Protein AF-A0A0G4IJC4-F1 (afdb_monomer)

Foldseek 3Di:
DVLLVVLVVVLVVLVVVVVVVVVDVVPDDDDDPPPPDPVPDPPPDDPDDLVVSLVSSVVVVCVVPPPDDPDLVSVLVSCVSNVVVVVNLVSLLCQCVCVVVDPNDDPVSLVVSLVVCVVPDPQLQVDQPSCSSLLSSLVVQLVPVVNVVCNLVSLVSHHLVVSLQSLLVSLQSDPDPVSNVVSLVSCVVRDDPVSSVSSLVNNLPVLDDPPDRDDLVSLLSNCVRPVLSSLQVLLVVLVVCVVVVVLVRLVVSLVSRDDDVPDCNDVSVLSNVLSNLLSQLVVLLVVLVVLLVVVVVPPPVVCCVPPPPCVVVSVVVNVVSLVSNLVSLLCNLPVQQARQDDPPPVSSVVCLLVLLPRNLVSLVSLLVSLVSVLALVSLVSLVVSVVSCPDPRHVSVSSYDPVSVVVSVVSNVVSVVSNVVNVVD

Solvent-accessible surface area (backbone atoms only — not comparable to full-atom values): 23691 Å² total; per-residue (Å²): 110,68,50,53,52,52,48,50,50,54,50,52,53,50,53,52,51,48,52,48,49,56,52,46,68,74,72,53,89,89,71,76,79,74,76,66,48,96,89,59,76,72,73,68,83,63,91,85,46,64,60,59,52,51,52,53,24,49,52,54,44,44,70,78,37,76,88,63,76,82,54,69,69,58,53,46,51,50,26,62,69,62,68,37,63,67,63,34,54,49,52,44,42,37,51,66,70,32,74,74,79,52,75,78,66,58,74,68,53,45,55,49,46,38,52,50,47,66,70,72,41,92,54,43,42,75,36,71,78,64,33,53,41,52,51,52,40,45,56,52,31,71,74,35,74,94,44,46,85,51,45,69,67,58,43,64,50,31,26,68,76,56,28,30,52,52,52,16,51,52,52,67,69,42,90,47,71,67,61,32,49,50,53,53,53,48,41,68,72,77,42,58,72,66,54,44,52,48,20,50,51,45,29,47,57,71,56,56,45,80,100,65,66,88,56,68,65,49,44,52,56,36,37,80,75,37,55,65,61,23,44,52,50,48,46,54,50,48,54,53,31,59,73,70,66,40,60,69,61,45,48,51,47,60,69,62,57,79,85,64,94,83,66,88,51,62,70,48,46,54,47,42,53,45,50,51,36,46,49,50,17,53,51,32,43,51,54,34,50,56,55,60,53,54,62,72,75,52,55,79,69,56,54,56,71,74,66,50,85,48,63,63,60,49,53,52,50,52,51,49,40,47,52,54,19,49,54,31,42,46,53,35,42,58,18,82,73,13,58,69,55,56,90,52,63,69,65,24,59,70,38,44,64,55,36,42,53,50,53,50,49,53,53,52,54,49,49,55,47,24,59,75,64,67,40,44,67,42,21,48,48,44,50,54,53,52,52,46,30,67,32,79,78,27,47,38,49,77,30,42,53,74,66,54,45,52,50,48,52,51,53,40,51,52,27,48,55,50,24,55,52,56,72,75,104

Structure (mmCIF, N/CA/C/O backbone):
data_AF-A0A0G4IJC4-F1
#
_entry.id   AF-A0A0G4IJC4-F1
#
loop_
_atom_site.group_PDB
_atom_site.id
_atom_site.type_symbol
_atom_site.label_atom_id
_atom_site.label_alt_id
_atom_site.label_comp_id
_atom_site.label_asym_id
_atom_site.label_entity_id
_atom_site.label_seq_id
_atom_site.pdbx_PDB_ins_code
_atom_site.Cartn_x
_atom_site.Cartn_y
_atom_site.Cartn_z
_atom_site.occupancy
_atom_site.B_iso_or_equiv
_atom_site.auth_seq_id
_atom_site.auth_comp_id
_atom_site.auth_asym_id
_atom_site.auth_atom_id
_atom_site.pdbx_PDB_model_num
ATOM 1 N N . MET A 1 1 ? 41.105 3.825 -35.796 1.00 57.66 1 MET A N 1
ATOM 2 C CA . MET A 1 1 ? 40.685 4.600 -36.987 1.00 57.66 1 MET A CA 1
ATOM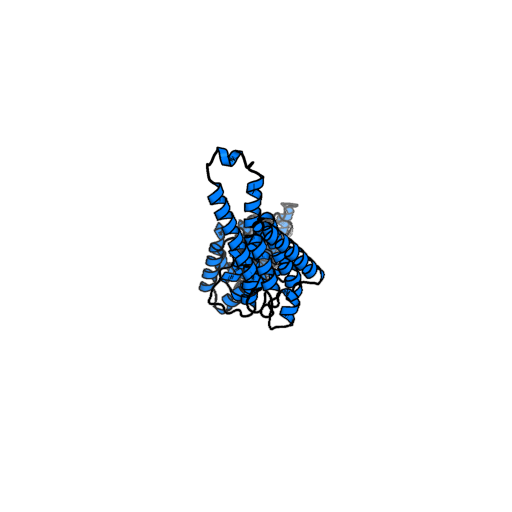 3 C C . MET A 1 1 ? 41.744 4.601 -38.083 1.00 57.66 1 MET A C 1
ATOM 5 O O . MET A 1 1 ? 41.378 4.425 -39.234 1.00 57.66 1 MET A O 1
ATOM 9 N N . GLU A 1 2 ? 43.035 4.713 -37.755 1.00 69.38 2 GLU A N 1
ATOM 10 C CA . GLU A 1 2 ? 44.129 4.740 -38.747 1.00 69.38 2 GLU A CA 1
ATOM 11 C C . GLU A 1 2 ? 44.176 3.502 -39.661 1.00 69.38 2 GLU A C 1
ATOM 13 O O . GLU A 1 2 ? 44.282 3.652 -40.874 1.00 69.38 2 GLU A O 1
ATOM 18 N N . CYS A 1 3 ? 43.975 2.289 -39.125 1.00 65.88 3 CYS A N 1
ATOM 19 C CA . CYS A 1 3 ? 43.897 1.073 -39.947 1.00 65.88 3 CYS A CA 1
ATOM 20 C C . CYS A 1 3 ? 42.708 1.095 -40.920 1.00 65.88 3 CYS A C 1
ATOM 22 O O . CYS A 1 3 ? 42.840 0.648 -42.049 1.00 65.88 3 CYS A O 1
ATOM 24 N N . LEU A 1 4 ? 41.548 1.625 -40.512 1.00 65.69 4 LEU A N 1
ATOM 25 C CA . LEU A 1 4 ? 40.369 1.722 -41.384 1.00 65.69 4 LEU A CA 1
ATOM 26 C C . LEU A 1 4 ? 40.631 2.698 -42.533 1.00 65.69 4 LEU A C 1
ATOM 28 O O . LEU A 1 4 ? 40.310 2.403 -43.679 1.00 65.69 4 LEU A O 1
ATOM 32 N N . TRP A 1 5 ? 41.273 3.829 -42.238 1.00 72.56 5 TRP A N 1
ATOM 33 C CA . TRP A 1 5 ? 41.657 4.819 -43.239 1.00 72.56 5 TRP A CA 1
ATOM 34 C C . TRP A 1 5 ? 42.697 4.273 -44.228 1.00 72.56 5 TRP A C 1
ATOM 36 O O . TRP A 1 5 ? 42.522 4.420 -45.438 1.00 72.56 5 TRP A O 1
ATOM 46 N N . ALA A 1 6 ? 43.729 3.579 -43.736 1.00 68.56 6 ALA A N 1
ATOM 47 C CA . ALA A 1 6 ? 44.757 2.966 -44.576 1.00 68.56 6 ALA A CA 1
ATOM 48 C C . ALA A 1 6 ? 44.171 1.887 -45.501 1.00 68.56 6 ALA A C 1
ATOM 50 O O . ALA A 1 6 ? 44.381 1.942 -46.712 1.00 68.56 6 ALA A O 1
ATOM 51 N N . THR A 1 7 ? 43.365 0.960 -44.966 1.00 67.81 7 THR A N 1
ATOM 52 C CA . THR A 1 7 ? 42.722 -0.086 -45.776 1.00 67.81 7 THR A CA 1
ATOM 53 C C . THR A 1 7 ? 41.740 0.521 -46.787 1.00 67.81 7 THR A C 1
ATOM 55 O O . THR A 1 7 ? 41.722 0.097 -47.941 1.00 67.81 7 THR A O 1
ATOM 58 N N . SER A 1 8 ? 40.979 1.559 -46.407 1.00 69.62 8 SER A N 1
ATOM 59 C CA . SER A 1 8 ? 40.046 2.253 -47.319 1.00 69.62 8 SER A CA 1
ATOM 60 C C . SER A 1 8 ? 40.776 2.967 -48.454 1.00 69.62 8 SER A C 1
ATOM 62 O O . SER A 1 8 ? 40.333 2.930 -49.598 1.00 69.62 8 SER A O 1
ATOM 64 N N . THR A 1 9 ? 41.915 3.593 -48.156 1.00 71.75 9 THR A N 1
ATOM 65 C CA . THR A 1 9 ? 42.736 4.291 -49.153 1.00 71.75 9 THR A CA 1
ATOM 66 C C . THR A 1 9 ? 43.326 3.302 -50.153 1.00 71.75 9 THR A C 1
ATOM 68 O O . THR A 1 9 ? 43.203 3.510 -51.358 1.00 71.75 9 THR A O 1
ATOM 71 N N . CYS A 1 10 ? 43.885 2.184 -49.674 1.00 66.44 10 CYS A N 1
ATOM 72 C CA . CYS A 1 10 ? 44.366 1.112 -50.546 1.00 66.44 10 CYS A CA 1
ATOM 73 C C . CYS A 1 10 ? 43.240 0.570 -51.436 1.00 66.44 10 CYS A C 1
ATOM 75 O O . CYS A 1 10 ? 43.423 0.428 -52.641 1.00 66.44 10 CYS A O 1
ATOM 77 N N . ALA A 1 11 ? 42.058 0.333 -50.868 1.00 67.56 11 ALA A N 1
ATOM 78 C CA . ALA A 1 11 ? 40.902 -0.131 -51.623 1.00 67.56 11 ALA A CA 1
ATOM 79 C C . ALA A 1 11 ? 40.441 0.851 -52.712 1.00 67.56 11 ALA A C 1
ATOM 81 O O . ALA A 1 11 ? 40.170 0.430 -53.835 1.00 67.56 11 ALA A O 1
ATOM 82 N N . LEU A 1 12 ? 40.376 2.152 -52.407 1.00 71.06 12 LEU A N 1
ATOM 83 C CA . LEU A 1 12 ? 39.985 3.188 -53.370 1.00 71.06 12 LEU A CA 1
ATOM 84 C C . LEU A 1 12 ? 40.980 3.311 -54.526 1.00 71.06 12 LEU A C 1
ATOM 86 O O . LEU A 1 12 ? 40.557 3.465 -55.673 1.00 71.06 12 LEU A O 1
ATOM 90 N N . ILE A 1 13 ? 42.283 3.223 -54.236 1.00 70.06 13 ILE A N 1
ATOM 91 C CA . ILE A 1 13 ? 43.337 3.246 -55.259 1.00 70.06 13 ILE A CA 1
ATOM 92 C C . ILE A 1 13 ? 43.158 2.059 -56.210 1.00 70.06 13 ILE A C 1
ATOM 94 O O . ILE A 1 13 ? 43.090 2.259 -57.419 1.00 70.06 13 ILE A O 1
ATOM 98 N N . LEU A 1 14 ? 42.988 0.848 -55.673 1.00 67.50 14 LEU A N 1
ATOM 99 C CA . LEU A 1 14 ? 42.809 -0.367 -56.477 1.00 67.50 14 LEU A CA 1
ATOM 100 C C . LEU A 1 14 ? 41.511 -0.356 -57.291 1.00 67.50 14 LEU A C 1
ATOM 102 O O . LEU A 1 14 ? 41.507 -0.778 -58.442 1.00 67.50 14 LEU A O 1
ATOM 106 N N . ALA A 1 15 ? 40.408 0.126 -56.713 1.00 68.19 15 ALA A N 1
ATOM 107 C CA . ALA A 1 15 ? 39.130 0.217 -57.414 1.00 68.19 15 ALA A CA 1
ATOM 108 C C . ALA A 1 15 ? 39.177 1.246 -58.557 1.00 68.19 15 ALA A C 1
ATOM 110 O O . ALA A 1 15 ? 38.636 0.995 -59.634 1.00 68.19 15 ALA A O 1
ATOM 111 N N . SER A 1 16 ? 39.847 2.382 -58.336 1.00 69.88 16 SER A N 1
ATOM 112 C CA . SER A 1 16 ? 40.032 3.419 -59.359 1.00 69.88 16 SER A CA 1
ATOM 113 C C . SER A 1 16 ? 40.932 2.933 -60.493 1.00 69.88 16 SER A C 1
ATOM 115 O O . SER A 1 16 ? 40.617 3.165 -61.657 1.00 69.88 16 SER A O 1
ATOM 117 N N . ASP A 1 17 ? 42.011 2.222 -60.159 1.00 67.56 17 ASP A N 1
ATOM 118 C CA . ASP A 1 17 ? 42.940 1.652 -61.136 1.00 67.56 17 ASP A CA 1
ATOM 119 C C . ASP A 1 17 ? 42.270 0.555 -61.979 1.00 67.56 17 ASP A C 1
ATOM 121 O O . ASP A 1 17 ? 42.359 0.565 -63.204 1.00 67.56 17 ASP A O 1
ATOM 125 N N . ALA A 1 18 ? 41.473 -0.318 -61.351 1.00 67.94 18 ALA A N 1
ATOM 126 C CA . ALA A 1 18 ? 40.681 -1.328 -62.051 1.00 67.94 18 ALA A CA 1
ATOM 127 C C . ALA A 1 18 ? 39.638 -0.708 -62.999 1.00 67.94 18 ALA A C 1
ATOM 129 O O . ALA A 1 18 ? 39.510 -1.138 -64.144 1.00 67.94 18 ALA A O 1
ATOM 130 N N . ALA A 1 19 ? 38.913 0.326 -62.555 1.00 70.88 19 ALA A N 1
ATOM 131 C CA . ALA A 1 19 ? 37.931 1.022 -63.387 1.00 70.88 19 ALA A CA 1
ATOM 132 C C . ALA A 1 19 ? 38.586 1.771 -64.560 1.00 70.88 19 ALA A C 1
ATOM 134 O O . ALA A 1 19 ? 38.043 1.783 -65.667 1.00 70.88 19 ALA A O 1
ATOM 135 N N . LEU A 1 20 ? 39.759 2.373 -64.332 1.00 67.69 20 LEU A N 1
ATOM 136 C CA . LEU A 1 20 ? 40.555 3.024 -65.368 1.00 67.69 20 LEU A CA 1
ATOM 137 C C . LEU A 1 20 ? 41.068 2.002 -66.387 1.00 67.69 20 LEU A C 1
ATOM 139 O O . LEU A 1 20 ? 40.926 2.223 -67.589 1.00 67.69 20 LEU A O 1
ATOM 143 N N . HIS A 1 21 ? 41.599 0.870 -65.923 1.00 66.44 21 HIS A N 1
ATOM 144 C CA . HIS A 1 21 ? 42.047 -0.225 -66.776 1.00 66.44 21 HIS A CA 1
ATOM 145 C C . HIS A 1 21 ? 40.894 -0.775 -67.630 1.00 66.44 21 HIS A C 1
ATOM 147 O O . HIS A 1 21 ? 41.039 -0.906 -68.844 1.00 66.44 21 HIS A O 1
ATOM 153 N N . ASP A 1 22 ? 39.721 -1.019 -67.038 1.00 68.12 22 ASP A N 1
ATOM 154 C CA . ASP A 1 22 ? 38.522 -1.465 -67.758 1.00 68.12 22 ASP A CA 1
ATOM 155 C C . ASP A 1 22 ? 38.030 -0.435 -68.786 1.00 68.12 22 ASP A C 1
ATOM 157 O O . ASP A 1 22 ? 37.584 -0.809 -69.873 1.00 68.12 22 ASP A O 1
ATOM 161 N N . ALA A 1 23 ? 38.094 0.861 -68.470 1.00 66.88 23 ALA A N 1
ATOM 162 C CA . ALA A 1 23 ? 37.716 1.930 -69.392 1.00 66.88 23 ALA A CA 1
ATOM 163 C C . ALA A 1 23 ? 38.708 2.061 -70.562 1.00 66.88 23 ALA A C 1
ATOM 165 O O . ALA A 1 23 ? 38.289 2.228 -71.711 1.00 66.88 23 ALA A O 1
ATOM 166 N N . LEU A 1 24 ? 40.011 1.939 -70.292 1.00 64.56 24 LEU A N 1
ATOM 167 C CA . LEU A 1 24 ? 41.072 1.975 -71.302 1.00 64.56 24 LEU A CA 1
ATOM 168 C C . LEU A 1 24 ? 41.044 0.733 -72.204 1.00 64.56 24 LEU A C 1
ATOM 170 O O . LEU A 1 24 ? 41.122 0.870 -73.425 1.00 64.56 24 LEU A O 1
ATOM 174 N N . ALA A 1 25 ? 40.823 -0.456 -71.635 1.00 64.88 25 ALA A N 1
ATOM 175 C CA . ALA A 1 25 ? 40.662 -1.707 -72.378 1.00 64.88 25 ALA A CA 1
ATOM 176 C C . ALA A 1 25 ? 39.464 -1.680 -73.348 1.00 64.88 25 ALA A C 1
ATOM 178 O O . ALA A 1 25 ? 39.459 -2.394 -74.348 1.00 64.88 25 ALA A O 1
ATOM 179 N N . ARG A 1 26 ? 38.449 -0.846 -73.077 1.00 66.62 26 ARG A N 1
ATOM 180 C CA . ARG A 1 26 ? 37.282 -0.653 -73.956 1.00 66.62 26 ARG A CA 1
ATOM 181 C C . ARG A 1 26 ? 37.473 0.424 -75.027 1.00 66.62 26 ARG A C 1
ATOM 183 O O . ARG A 1 26 ? 36.669 0.471 -75.954 1.00 66.62 26 ARG A O 1
ATOM 190 N N . THR A 1 27 ? 38.464 1.308 -74.895 1.00 63.47 27 THR A N 1
ATOM 191 C CA . THR A 1 27 ? 38.576 2.527 -75.722 1.00 63.47 27 THR A CA 1
ATOM 192 C C . THR A 1 27 ? 39.807 2.585 -76.621 1.00 63.47 27 THR A C 1
ATOM 194 O O . THR A 1 27 ? 39.772 3.340 -77.592 1.00 63.47 27 THR A O 1
ATOM 197 N N . MET A 1 28 ? 40.865 1.803 -76.373 1.00 52.62 28 MET A N 1
ATOM 198 C CA . MET A 1 28 ? 42.080 1.854 -77.195 1.00 52.62 28 MET A CA 1
ATOM 199 C C . MET A 1 28 ? 42.681 0.491 -77.546 1.00 52.62 28 MET A C 1
ATOM 201 O O . MET A 1 28 ? 42.680 -0.459 -76.769 1.00 52.62 28 MET A O 1
ATOM 205 N N . ASP A 1 29 ? 43.246 0.465 -78.751 1.00 52.81 29 ASP A N 1
ATOM 206 C CA . ASP A 1 29 ? 44.037 -0.597 -79.359 1.00 52.81 29 ASP A CA 1
ATOM 207 C C . ASP A 1 29 ? 45.312 -0.861 -78.523 1.00 52.81 29 ASP A C 1
ATOM 209 O O . ASP A 1 29 ? 46.288 -0.111 -78.566 1.00 52.81 29 ASP A O 1
ATOM 213 N N . GLY A 1 30 ? 45.272 -1.904 -77.689 1.00 51.97 30 GLY A N 1
ATOM 214 C CA . GLY A 1 30 ? 46.419 -2.748 -77.326 1.00 51.97 30 GLY A CA 1
ATOM 215 C C . GLY A 1 30 ? 47.634 -2.147 -76.601 1.00 51.97 30 GLY A C 1
ATOM 216 O O . GLY A 1 30 ? 48.659 -2.821 -76.546 1.00 51.97 30 GLY A O 1
ATOM 217 N N . ARG A 1 31 ? 47.587 -0.926 -76.053 1.00 51.56 31 ARG A N 1
ATOM 218 C CA . ARG A 1 31 ? 48.699 -0.354 -75.258 1.00 51.56 31 ARG A CA 1
ATOM 219 C C . ARG A 1 31 ? 48.219 0.297 -73.965 1.00 51.56 31 ARG A C 1
ATOM 221 O O . ARG A 1 31 ? 48.462 1.476 -73.721 1.00 51.56 31 ARG A O 1
ATOM 228 N N . VAL A 1 32 ? 47.532 -0.477 -73.132 1.00 51.59 32 VAL A N 1
ATOM 229 C CA . VAL A 1 32 ? 47.502 -0.181 -71.696 1.00 51.59 32 VAL A CA 1
ATOM 230 C C . VAL A 1 32 ? 48.901 -0.516 -71.185 1.00 51.59 32 VAL A C 1
ATOM 232 O O . VAL A 1 32 ? 49.408 -1.595 -71.483 1.00 51.59 32 VAL A O 1
ATOM 235 N N . SER A 1 33 ? 49.568 0.434 -70.528 1.00 49.69 33 SER A N 1
ATOM 236 C CA . SER A 1 33 ? 50.846 0.183 -69.855 1.00 49.69 33 SER A CA 1
ATOM 237 C C . SER A 1 33 ? 50.725 -1.094 -69.030 1.00 49.69 33 SER A C 1
ATOM 239 O O . SER A 1 33 ? 49.765 -1.214 -68.267 1.00 49.69 33 SER A O 1
ATOM 241 N N . GLU A 1 34 ? 51.653 -2.033 -69.223 1.00 49.75 34 GLU A N 1
ATOM 242 C CA . GLU A 1 34 ? 51.690 -3.286 -68.471 1.00 49.75 34 GLU A CA 1
ATOM 243 C C . GLU A 1 34 ? 51.499 -3.005 -66.971 1.00 49.75 34 GLU A C 1
ATOM 245 O O . GLU A 1 34 ? 52.037 -2.010 -66.465 1.00 49.75 34 GLU A O 1
ATOM 250 N N . PRO A 1 35 ? 50.705 -3.832 -66.263 1.00 48.25 35 PRO A N 1
ATOM 251 C CA . PRO A 1 35 ? 50.582 -3.715 -64.819 1.00 48.25 35 PRO A CA 1
ATOM 252 C C . PRO A 1 35 ? 51.985 -3.732 -64.205 1.00 48.25 35 PRO A C 1
ATOM 254 O O . PRO A 1 35 ? 52.856 -4.469 -64.660 1.00 48.25 35 PRO A O 1
ATOM 257 N N . LEU A 1 36 ? 52.208 -2.880 -63.204 1.00 46.69 36 LEU A N 1
ATOM 258 C CA . LEU A 1 36 ? 53.468 -2.794 -62.467 1.00 46.69 36 LEU A CA 1
ATOM 259 C C . LEU A 1 36 ? 53.945 -4.205 -62.054 1.00 46.69 36 LEU A C 1
ATOM 261 O O . LEU A 1 36 ? 53.332 -4.810 -61.185 1.00 46.69 36 LEU A O 1
ATOM 265 N N . ASP A 1 37 ? 55.018 -4.682 -62.698 1.00 42.41 37 ASP A N 1
ATOM 266 C CA . ASP A 1 37 ? 55.886 -5.829 -62.364 1.00 42.41 37 ASP A CA 1
ATOM 267 C C . ASP A 1 37 ? 55.205 -7.163 -61.953 1.00 42.41 37 ASP A C 1
ATOM 269 O O . ASP A 1 37 ? 54.668 -7.317 -60.853 1.00 42.41 37 ASP A O 1
ATOM 273 N N . ASP A 1 38 ? 55.379 -8.208 -62.774 1.00 44.16 38 ASP A N 1
ATOM 274 C CA . ASP A 1 38 ? 54.839 -9.567 -62.554 1.00 44.16 38 ASP A CA 1
ATOM 275 C C . ASP A 1 38 ? 55.319 -10.252 -61.252 1.00 44.16 38 ASP A C 1
ATOM 277 O O . ASP A 1 38 ? 54.677 -11.184 -60.763 1.00 44.16 38 ASP A O 1
ATOM 281 N N . GLU A 1 39 ? 56.409 -9.780 -60.637 1.00 43.78 39 GLU A N 1
ATOM 282 C CA . GLU A 1 39 ? 56.949 -10.329 -59.381 1.00 43.78 39 GLU A CA 1
ATOM 283 C C . GLU A 1 39 ? 56.738 -9.428 -58.151 1.00 43.78 39 GLU A C 1
ATOM 285 O O . GLU A 1 39 ? 57.090 -9.811 -57.030 1.00 43.78 39 GLU A O 1
ATOM 290 N N . ARG A 1 40 ? 56.136 -8.240 -58.301 1.00 46.19 40 ARG A N 1
ATOM 291 C CA . ARG A 1 40 ? 55.910 -7.313 -57.182 1.00 46.19 40 ARG A CA 1
ATOM 292 C C . ARG A 1 40 ? 54.518 -6.694 -57.259 1.00 46.19 40 ARG A C 1
ATOM 294 O O . ARG A 1 40 ? 54.338 -5.591 -57.742 1.00 46.19 40 ARG A O 1
ATOM 301 N N . TRP A 1 41 ? 53.572 -7.371 -56.605 1.00 43.38 41 TRP A N 1
ATOM 302 C CA . TRP A 1 41 ? 52.241 -6.850 -56.269 1.00 43.38 41 TRP A CA 1
ATOM 303 C C . TRP A 1 41 ? 51.308 -6.647 -57.469 1.00 43.38 41 TRP A C 1
ATOM 305 O O . TRP A 1 41 ? 50.651 -5.615 -57.582 1.00 43.38 41 TRP A O 1
ATOM 315 N N . VAL A 1 42 ? 51.117 -7.691 -58.283 1.00 43.00 42 VAL A N 1
ATOM 316 C CA . VAL A 1 42 ? 49.898 -7.816 -59.097 1.00 43.00 42 VAL A CA 1
ATOM 317 C C . VAL A 1 42 ? 48.712 -8.012 -58.146 1.00 43.00 42 VAL A C 1
ATOM 319 O O . VAL A 1 42 ? 48.272 -9.128 -57.853 1.00 43.00 42 VAL A O 1
ATOM 322 N N . MET A 1 43 ? 48.204 -6.905 -57.610 1.00 46.72 43 MET A N 1
ATOM 323 C CA . MET A 1 43 ? 46.911 -6.847 -56.945 1.00 46.72 43 MET A CA 1
ATOM 324 C C . MET A 1 43 ? 45.858 -7.096 -58.015 1.00 46.72 43 MET A C 1
ATOM 326 O O . MET A 1 43 ? 45.339 -6.172 -58.633 1.00 46.72 43 MET A O 1
ATOM 330 N N . ARG A 1 44 ? 45.564 -8.376 -58.274 1.00 49.12 44 ARG A N 1
ATOM 331 C CA . ARG A 1 44 ? 44.417 -8.740 -59.106 1.00 49.12 44 ARG A CA 1
ATOM 332 C C . ARG A 1 44 ? 43.198 -8.036 -58.511 1.00 49.12 44 ARG A C 1
ATOM 334 O O . ARG A 1 44 ? 42.979 -8.218 -57.309 1.00 49.12 44 ARG A O 1
ATOM 341 N N . PRO A 1 45 ? 42.423 -7.269 -59.297 1.00 52.28 45 PRO A N 1
ATOM 342 C CA . PRO A 1 45 ? 41.226 -6.620 -58.794 1.00 52.28 45 PRO A CA 1
ATOM 343 C C . PRO A 1 45 ? 40.294 -7.700 -58.251 1.00 52.28 45 PRO A C 1
ATOM 345 O O . PRO A 1 45 ? 39.676 -8.465 -58.992 1.00 52.28 45 PRO A O 1
ATOM 348 N N . ARG A 1 46 ? 40.266 -7.834 -56.925 1.00 56.12 46 ARG A N 1
ATOM 349 C CA . ARG A 1 46 ? 39.279 -8.656 -56.238 1.00 56.12 46 ARG A CA 1
ATOM 350 C C . ARG A 1 46 ? 37.999 -7.831 -56.154 1.00 56.12 46 ARG A C 1
ATOM 352 O O . ARG A 1 46 ? 38.094 -6.615 -55.977 1.00 56.12 46 ARG A O 1
ATOM 359 N N . PRO A 1 47 ? 36.816 -8.458 -56.257 1.00 57.25 47 PRO A N 1
ATOM 360 C CA . PRO A 1 47 ? 35.566 -7.758 -56.017 1.00 57.25 47 PRO A CA 1
ATOM 361 C C . PRO A 1 47 ? 35.633 -7.080 -54.646 1.00 57.25 47 PRO A C 1
ATOM 363 O O . PRO A 1 47 ? 35.773 -7.744 -53.617 1.00 57.25 47 PRO A O 1
ATOM 366 N N . PHE A 1 48 ? 35.599 -5.752 -54.648 1.00 68.75 48 PHE A N 1
ATOM 367 C CA . PHE A 1 48 ? 35.669 -4.957 -53.435 1.00 68.75 48 PHE A CA 1
ATOM 368 C C . PHE A 1 48 ? 34.293 -4.941 -52.765 1.00 68.75 48 PHE A C 1
ATOM 370 O O . PHE A 1 48 ? 33.298 -4.576 -53.390 1.00 68.75 48 PHE A O 1
ATOM 377 N N . THR A 1 49 ? 34.227 -5.341 -51.494 1.00 80.94 49 THR A N 1
ATOM 378 C CA . THR A 1 49 ? 33.012 -5.227 -50.676 1.00 80.94 49 THR A CA 1
ATOM 379 C C . THR A 1 49 ? 33.340 -4.527 -49.365 1.00 80.94 49 THR A C 1
ATOM 381 O O . THR A 1 49 ? 34.431 -4.703 -48.820 1.00 80.94 49 THR A O 1
ATOM 384 N N . MET A 1 50 ? 32.380 -3.771 -48.824 1.00 79.00 50 MET A N 1
ATOM 385 C CA . MET A 1 50 ? 32.541 -3.116 -47.518 1.00 79.00 50 MET A CA 1
ATOM 386 C C . MET A 1 50 ? 32.821 -4.131 -46.400 1.00 79.00 50 MET A C 1
ATOM 388 O O . MET A 1 50 ? 33.557 -3.826 -45.468 1.00 79.00 50 MET A O 1
ATOM 392 N N . ARG A 1 51 ? 32.309 -5.364 -46.529 1.00 84.38 51 ARG A N 1
ATOM 393 C CA . ARG A 1 51 ? 32.587 -6.472 -45.604 1.00 84.38 51 ARG A CA 1
ATOM 394 C C . ARG A 1 51 ? 34.056 -6.879 -45.609 1.00 84.38 51 ARG A C 1
ATOM 396 O O . ARG A 1 51 ? 34.677 -6.853 -44.555 1.00 84.38 51 ARG A O 1
ATOM 403 N N . ALA A 1 52 ? 34.628 -7.134 -46.786 1.00 82.19 52 ALA A N 1
ATOM 404 C CA . ALA A 1 52 ? 36.051 -7.456 -46.906 1.00 82.19 52 ALA A CA 1
ATOM 405 C C . ALA A 1 52 ? 36.945 -6.331 -46.353 1.00 82.19 52 ALA A C 1
ATOM 407 O O . ALA A 1 52 ? 37.906 -6.601 -45.643 1.00 82.19 52 ALA A O 1
ATOM 408 N N . LEU A 1 53 ? 36.582 -5.065 -46.599 1.00 81.19 53 LEU A N 1
ATOM 409 C CA . LEU A 1 53 ? 37.302 -3.909 -46.058 1.00 81.19 53 LEU A CA 1
ATOM 410 C C . LEU A 1 53 ? 37.319 -3.891 -44.520 1.00 81.19 53 LEU A C 1
ATOM 412 O O . LEU A 1 53 ? 38.360 -3.642 -43.907 1.00 81.19 53 LEU A O 1
ATOM 416 N N . VAL A 1 54 ? 36.158 -4.111 -43.901 1.00 83.69 54 VAL A N 1
ATOM 417 C CA . VAL A 1 54 ? 36.008 -4.132 -42.441 1.00 83.69 54 VAL A CA 1
ATOM 418 C C . VAL A 1 54 ? 36.768 -5.315 -41.838 1.00 83.69 54 VAL A C 1
ATOM 420 O O . VAL A 1 54 ? 37.501 -5.121 -40.865 1.00 83.69 54 VAL A O 1
ATOM 423 N N . ASP A 1 55 ? 36.653 -6.502 -42.434 1.00 85.19 55 ASP A N 1
ATOM 424 C CA . ASP A 1 55 ? 37.344 -7.716 -41.988 1.00 85.19 55 ASP A CA 1
ATOM 425 C C . ASP A 1 55 ? 38.870 -7.541 -42.052 1.00 85.19 55 ASP A C 1
ATOM 427 O O . ASP A 1 55 ? 39.561 -7.766 -41.054 1.00 85.19 55 ASP A O 1
ATOM 431 N N . ASP A 1 56 ? 39.393 -7.029 -43.170 1.00 82.94 56 ASP A N 1
ATOM 432 C CA . ASP A 1 56 ? 40.822 -6.754 -43.352 1.00 82.94 56 ASP A CA 1
ATOM 433 C C . ASP A 1 56 ? 41.321 -5.675 -42.376 1.00 82.94 56 ASP A C 1
ATOM 435 O O . ASP A 1 56 ? 42.403 -5.794 -41.795 1.00 82.94 56 ASP A O 1
ATOM 439 N N . SER A 1 57 ? 40.524 -4.626 -42.134 1.00 82.31 57 SER A N 1
ATOM 440 C CA . SER A 1 57 ? 40.862 -3.575 -41.165 1.00 82.31 57 SER A CA 1
ATOM 441 C C . SER A 1 57 ? 40.891 -4.087 -39.721 1.00 82.31 57 SER A C 1
ATOM 443 O O . SER A 1 57 ? 41.728 -3.664 -38.911 1.00 82.31 57 SER A O 1
ATOM 445 N N . ASN A 1 58 ? 39.978 -4.996 -39.373 1.00 83.25 58 ASN A N 1
ATOM 446 C CA . ASN A 1 58 ? 39.933 -5.632 -38.061 1.00 83.25 58 ASN A CA 1
ATOM 447 C C . ASN A 1 58 ? 41.092 -6.613 -37.875 1.00 83.25 58 ASN A C 1
ATOM 449 O O . ASN A 1 58 ? 41.737 -6.576 -36.825 1.00 83.25 58 ASN A O 1
ATOM 453 N N . ALA A 1 59 ? 41.429 -7.399 -38.900 1.00 84.00 59 ALA A N 1
ATOM 454 C CA . ALA A 1 59 ? 42.599 -8.271 -38.894 1.00 84.00 59 ALA A CA 1
ATOM 455 C C . ALA A 1 59 ? 43.904 -7.474 -38.730 1.00 84.00 59 ALA A C 1
ATOM 457 O O . ALA A 1 59 ? 44.715 -7.796 -37.861 1.00 84.00 59 ALA A O 1
ATOM 458 N N . ALA A 1 60 ? 44.079 -6.389 -39.492 1.00 81.56 60 ALA A N 1
ATOM 459 C CA . ALA A 1 60 ? 45.252 -5.519 -39.394 1.00 81.56 60 ALA A CA 1
ATOM 460 C C . ALA A 1 60 ? 45.384 -4.873 -38.004 1.00 81.56 60 ALA A C 1
ATOM 462 O O . ALA A 1 60 ? 46.477 -4.797 -37.444 1.00 81.56 60 ALA A O 1
ATOM 463 N N . TYR A 1 61 ? 44.267 -4.447 -37.408 1.00 81.88 61 TYR A N 1
ATOM 464 C CA . TYR A 1 61 ? 44.282 -3.904 -36.052 1.00 81.88 61 TYR A CA 1
ATOM 465 C C . TYR A 1 61 ? 44.642 -4.953 -34.999 1.00 81.88 61 TYR A C 1
ATOM 467 O O . TYR A 1 61 ? 45.457 -4.669 -34.127 1.00 81.88 61 TYR A O 1
ATOM 475 N N . ALA A 1 62 ? 44.081 -6.162 -35.087 1.00 83.88 62 ALA A N 1
ATOM 476 C CA . ALA A 1 62 ? 44.404 -7.249 -34.165 1.00 83.88 62 ALA A CA 1
ATOM 477 C C . ALA A 1 62 ? 45.888 -7.651 -34.247 1.00 83.88 62 ALA A C 1
ATOM 479 O O . ALA A 1 62 ? 46.503 -7.948 -33.225 1.00 83.88 62 ALA A O 1
ATOM 480 N N . GLN A 1 63 ? 46.478 -7.607 -35.446 1.00 85.25 63 GLN A N 1
ATOM 481 C CA . GLN A 1 63 ? 47.912 -7.836 -35.651 1.00 85.25 63 GLN A CA 1
ATOM 482 C C . GLN A 1 63 ? 48.777 -6.725 -35.040 1.00 85.25 63 GLN A C 1
ATOM 484 O O . GLN A 1 63 ? 49.799 -7.021 -34.426 1.00 85.25 63 GLN A O 1
ATOM 489 N N . GLY A 1 64 ? 48.372 -5.457 -35.181 1.00 79.69 64 GLY A N 1
ATOM 490 C CA . GLY A 1 64 ? 49.083 -4.314 -34.596 1.00 79.69 64 GLY A CA 1
ATOM 491 C C . GLY A 1 64 ? 48.910 -4.175 -33.078 1.00 79.69 64 GLY A C 1
ATOM 492 O O . GLY A 1 64 ? 49.742 -3.555 -32.418 1.00 79.69 64 GLY A O 1
ATOM 493 N N . HIS A 1 65 ? 47.848 -4.760 -32.520 1.00 80.75 65 HIS A N 1
ATOM 494 C CA . HIS A 1 65 ? 47.477 -4.647 -31.108 1.00 80.75 65 HIS A CA 1
ATOM 495 C C . HIS A 1 65 ? 47.029 -6.004 -30.530 1.00 80.75 65 HIS A C 1
ATOM 497 O O . HIS A 1 65 ? 45.849 -6.187 -30.209 1.00 80.75 65 HIS A O 1
ATOM 503 N N . PRO A 1 66 ? 47.947 -6.976 -30.375 1.00 81.56 66 PRO A N 1
ATOM 504 C CA . PRO A 1 66 ? 47.603 -8.301 -29.869 1.00 81.56 66 PRO A CA 1
ATOM 505 C C . PRO A 1 66 ? 47.039 -8.216 -28.443 1.00 81.56 66 PRO A C 1
ATOM 507 O O . PRO A 1 66 ? 47.684 -7.699 -27.533 1.00 81.56 66 PRO A O 1
ATOM 510 N N . GLY A 1 67 ? 45.819 -8.727 -28.251 1.00 74.94 67 GLY A N 1
ATOM 511 C CA . GLY A 1 67 ? 45.117 -8.733 -26.960 1.00 74.94 67 GLY A CA 1
ATOM 512 C C . GLY A 1 67 ? 44.249 -7.500 -26.676 1.00 74.94 67 GLY A C 1
ATOM 513 O O . GLY A 1 67 ? 43.520 -7.504 -25.685 1.00 74.94 67 GLY A O 1
ATOM 514 N N . ALA A 1 68 ? 44.265 -6.472 -27.532 1.00 73.94 68 ALA A N 1
ATOM 515 C CA . ALA A 1 68 ? 43.331 -5.355 -27.413 1.00 73.94 68 ALA A CA 1
ATOM 516 C C . ALA A 1 68 ? 41.928 -5.789 -27.863 1.00 73.94 68 ALA A C 1
ATOM 518 O O . ALA A 1 68 ? 41.734 -6.209 -29.007 1.00 73.94 68 ALA A O 1
ATOM 519 N N . LYS A 1 69 ? 40.932 -5.661 -26.979 1.00 70.19 69 LYS A N 1
ATOM 520 C CA . LYS A 1 69 ? 39.531 -5.777 -27.392 1.00 70.19 69 LYS A CA 1
ATOM 521 C C . LYS A 1 69 ? 39.169 -4.576 -28.279 1.00 70.19 69 LYS A C 1
ATOM 523 O O . LYS A 1 69 ? 39.596 -3.458 -27.978 1.00 70.19 69 LYS A O 1
ATOM 528 N N . PRO A 1 70 ? 38.395 -4.764 -29.360 1.00 68.88 70 PRO A N 1
ATOM 529 C CA . PRO A 1 70 ? 37.896 -3.641 -30.140 1.00 68.88 70 PRO A CA 1
ATOM 530 C C . PRO A 1 70 ? 37.002 -2.763 -29.258 1.00 68.88 70 PRO A C 1
ATOM 532 O O . PRO A 1 70 ? 36.026 -3.268 -28.704 1.00 68.88 70 PRO A O 1
ATOM 535 N N . ASP A 1 71 ? 37.317 -1.469 -29.156 1.00 76.31 71 ASP A N 1
ATOM 536 C CA . ASP A 1 71 ? 36.456 -0.483 -28.487 1.00 76.31 71 ASP A CA 1
ATOM 537 C C . ASP A 1 71 ? 35.023 -0.536 -29.053 1.00 76.31 71 ASP A C 1
ATOM 539 O O . ASP A 1 71 ? 34.827 -0.721 -30.259 1.00 76.31 71 ASP A O 1
ATOM 543 N N . ALA A 1 72 ? 34.020 -0.366 -28.192 1.00 78.31 72 ALA A N 1
ATOM 544 C CA . ALA A 1 72 ? 32.606 -0.482 -28.537 1.00 78.31 72 ALA A CA 1
ATOM 545 C C . ALA A 1 72 ? 32.202 0.469 -29.675 1.00 78.31 72 ALA A C 1
ATOM 547 O O . ALA A 1 72 ? 31.478 0.080 -30.591 1.00 78.31 72 ALA A O 1
ATOM 548 N N . TYR A 1 73 ? 32.740 1.693 -29.697 1.00 79.94 73 TYR A N 1
ATOM 549 C CA . TYR A 1 73 ? 32.484 2.640 -30.788 1.00 79.94 73 TYR A CA 1
ATOM 550 C C . TYR A 1 73 ? 32.997 2.132 -32.139 1.00 79.94 73 TYR A C 1
ATOM 552 O O . TYR A 1 73 ? 32.369 2.364 -33.172 1.00 79.94 73 TYR A O 1
ATOM 560 N N . ARG A 1 74 ? 34.117 1.399 -32.153 1.00 80.81 74 ARG A N 1
ATOM 561 C CA . ARG A 1 74 ? 34.654 0.809 -33.383 1.00 80.81 74 ARG A CA 1
ATOM 562 C C . ARG A 1 74 ? 33.735 -0.286 -33.917 1.00 80.81 74 ARG A C 1
ATOM 564 O O . ARG A 1 74 ? 33.524 -0.331 -35.128 1.00 80.81 74 ARG A O 1
ATOM 571 N N . ARG A 1 75 ? 33.202 -1.150 -33.047 1.00 83.94 75 ARG A N 1
ATOM 572 C CA . ARG A 1 75 ? 32.269 -2.219 -33.449 1.00 83.94 75 ARG A CA 1
ATOM 573 C C . ARG A 1 75 ? 31.000 -1.638 -34.069 1.00 83.94 75 ARG A C 1
ATOM 575 O O . ARG A 1 75 ? 30.634 -2.014 -35.177 1.00 83.94 75 ARG A O 1
ATOM 582 N N . ILE A 1 76 ? 30.440 -0.605 -33.444 1.00 84.38 76 ILE A N 1
ATOM 583 C CA . ILE A 1 76 ? 29.281 0.138 -33.958 1.00 84.38 76 ILE A CA 1
ATOM 584 C C . ILE A 1 76 ? 29.529 0.718 -35.347 1.00 84.38 76 ILE A C 1
ATOM 586 O O . ILE A 1 76 ? 28.706 0.540 -36.242 1.00 84.38 76 ILE A O 1
ATOM 590 N N . VAL A 1 77 ? 30.671 1.383 -35.555 1.00 84.00 77 VAL A N 1
ATOM 591 C CA . VAL A 1 77 ? 31.024 1.926 -36.876 1.00 84.00 77 VAL A CA 1
ATOM 592 C C . VAL A 1 77 ? 31.095 0.810 -37.918 1.00 84.00 77 VAL A C 1
ATOM 594 O O . VAL A 1 77 ? 30.628 1.007 -39.036 1.00 84.00 77 VAL A O 1
ATOM 597 N N . CYS A 1 78 ? 31.616 -0.367 -37.558 1.00 85.44 78 CYS A N 1
ATOM 598 C CA . CYS A 1 78 ? 31.628 -1.518 -38.459 1.00 85.44 78 CYS A CA 1
ATOM 599 C C . CYS A 1 78 ? 30.201 -1.939 -38.839 1.00 85.44 78 CYS A C 1
ATOM 601 O O . CYS A 1 78 ? 29.925 -2.088 -40.024 1.00 85.44 78 CYS A O 1
ATOM 603 N N . HIS A 1 79 ? 29.280 -2.063 -37.879 1.00 87.44 79 HIS A N 1
ATOM 604 C CA . HIS A 1 79 ? 27.892 -2.433 -38.183 1.00 87.44 79 HIS A CA 1
ATOM 605 C C . HIS A 1 79 ? 27.175 -1.397 -39.060 1.00 87.44 79 HIS A C 1
ATOM 607 O O . HIS A 1 79 ? 26.503 -1.781 -40.014 1.00 87.44 79 HIS A O 1
ATOM 613 N N . ILE A 1 80 ? 27.376 -0.097 -38.803 1.00 85.00 80 ILE A N 1
ATOM 614 C CA . ILE A 1 80 ? 26.816 0.989 -39.629 1.00 85.00 80 ILE A CA 1
ATOM 615 C C . ILE A 1 80 ? 27.345 0.905 -41.065 1.00 85.00 80 ILE A C 1
ATOM 617 O O . ILE A 1 80 ? 26.578 1.007 -42.017 1.00 85.00 80 ILE A O 1
ATOM 621 N N . VAL A 1 81 ? 28.654 0.695 -41.233 1.00 84.31 81 VAL A N 1
ATOM 622 C CA . VAL A 1 81 ? 29.294 0.583 -42.554 1.00 84.31 81 VAL A CA 1
ATOM 623 C C . VAL A 1 81 ? 28.790 -0.633 -43.339 1.00 84.31 81 VAL A C 1
ATOM 625 O O . VAL A 1 81 ? 28.733 -0.591 -44.567 1.00 84.31 81 VAL A O 1
ATOM 628 N N . LEU A 1 82 ? 28.437 -1.712 -42.641 1.00 87.00 82 LEU A N 1
ATOM 629 C CA . LEU A 1 82 ? 27.912 -2.939 -43.241 1.00 87.00 82 LEU A CA 1
ATOM 630 C C . LEU A 1 82 ? 26.390 -2.935 -43.435 1.00 87.00 82 LEU A C 1
ATOM 632 O O . LEU A 1 82 ? 25.878 -3.908 -43.984 1.00 87.00 82 LEU A O 1
ATOM 636 N N . ASP A 1 83 ? 25.699 -1.876 -43.000 1.00 85.94 83 ASP A N 1
ATOM 637 C CA . ASP A 1 83 ? 24.232 -1.768 -42.953 1.00 85.94 83 ASP A CA 1
ATOM 638 C C . ASP A 1 83 ? 23.559 -2.954 -42.225 1.00 85.94 83 ASP A C 1
ATOM 640 O O . ASP A 1 83 ? 22.454 -3.387 -42.550 1.00 85.94 83 ASP A O 1
ATOM 644 N N . ASP A 1 84 ? 24.239 -3.507 -41.214 1.00 87.31 84 ASP A N 1
ATOM 645 C CA . ASP A 1 84 ? 23.738 -4.620 -40.402 1.00 87.31 84 ASP A CA 1
ATOM 646 C C . ASP A 1 84 ? 23.045 -4.083 -39.145 1.00 87.31 84 ASP A C 1
ATOM 648 O O . ASP A 1 84 ? 23.615 -4.026 -38.050 1.00 87.31 84 ASP A O 1
ATOM 652 N N . ARG A 1 85 ? 21.808 -3.609 -39.330 1.00 86.00 85 ARG A N 1
ATOM 653 C CA . ARG A 1 85 ? 21.043 -2.915 -38.282 1.00 86.00 85 ARG A CA 1
ATOM 654 C C . ARG A 1 85 ? 20.722 -3.799 -37.079 1.00 86.00 85 ARG A C 1
ATOM 656 O O . ARG A 1 85 ? 20.773 -3.317 -35.952 1.00 86.00 85 ARG A O 1
ATOM 663 N N . GLN A 1 86 ? 20.412 -5.078 -37.293 1.00 87.44 86 GLN A N 1
ATOM 664 C CA . GLN A 1 86 ? 20.076 -5.968 -36.180 1.00 87.44 86 GLN A CA 1
ATOM 665 C C . GLN A 1 86 ? 21.312 -6.261 -35.328 1.00 87.44 86 GLN A C 1
ATOM 667 O O . GLN A 1 86 ? 21.254 -6.094 -34.112 1.00 87.44 86 GLN A O 1
ATOM 672 N N . ALA A 1 87 ? 22.448 -6.585 -35.959 1.00 86.81 87 ALA A N 1
ATOM 673 C CA . ALA A 1 87 ? 23.697 -6.786 -35.230 1.00 86.81 87 ALA A CA 1
ATOM 674 C C . ALA A 1 87 ? 24.151 -5.508 -34.504 1.00 86.81 87 ALA A C 1
ATOM 676 O O . ALA A 1 87 ? 24.654 -5.586 -33.385 1.00 86.81 87 ALA A O 1
ATOM 677 N N . LEU A 1 88 ? 23.916 -4.329 -35.098 1.00 88.88 88 LEU A N 1
ATOM 678 C CA . LEU A 1 88 ? 24.145 -3.047 -34.431 1.00 88.88 88 LEU A CA 1
ATOM 679 C C . LEU A 1 88 ? 23.320 -2.923 -33.143 1.00 88.88 88 LEU A C 1
ATOM 681 O O . LEU A 1 88 ? 23.867 -2.580 -32.098 1.00 88.88 88 LEU A O 1
ATOM 685 N N . PHE A 1 89 ? 22.010 -3.167 -33.202 1.00 90.00 89 PHE A N 1
ATOM 686 C CA . PHE A 1 89 ? 21.133 -3.021 -32.038 1.00 90.00 89 PHE A CA 1
ATOM 687 C C . PHE A 1 89 ? 21.399 -4.077 -30.956 1.00 90.00 89 PHE A C 1
ATOM 689 O O . PHE A 1 89 ? 21.304 -3.764 -29.766 1.00 90.00 89 PHE A O 1
ATOM 696 N N . ASP A 1 90 ? 21.781 -5.293 -31.348 1.00 87.06 90 ASP A N 1
ATOM 697 C CA . ASP A 1 90 ? 22.249 -6.329 -30.426 1.00 87.06 90 ASP A CA 1
ATOM 698 C C . ASP A 1 90 ? 23.520 -5.873 -29.682 1.00 87.06 90 ASP A C 1
ATOM 700 O O . ASP A 1 90 ? 23.518 -5.844 -28.449 1.00 87.06 90 ASP A O 1
ATOM 704 N N . ASP A 1 91 ? 24.557 -5.412 -30.399 1.00 86.81 91 ASP A N 1
ATOM 705 C CA . ASP A 1 91 ? 25.824 -4.950 -29.799 1.00 86.81 91 ASP A CA 1
ATOM 706 C C . ASP A 1 91 ? 25.619 -3.705 -28.916 1.00 86.81 91 ASP A C 1
ATOM 708 O O . ASP A 1 91 ? 26.185 -3.621 -27.821 1.00 86.81 91 ASP A O 1
ATOM 712 N N . LEU A 1 92 ? 24.748 -2.766 -29.318 1.00 88.38 92 LEU A N 1
ATOM 713 C CA . LEU A 1 92 ? 24.361 -1.625 -28.478 1.00 88.38 92 LEU A CA 1
ATOM 714 C C . LEU A 1 92 ? 23.765 -2.090 -27.144 1.00 88.38 92 LEU A C 1
ATOM 716 O O . LEU A 1 92 ? 24.186 -1.624 -26.083 1.00 88.38 92 LEU A O 1
ATOM 720 N N . TYR A 1 93 ? 22.801 -3.014 -27.176 1.00 87.56 93 TYR A N 1
ATOM 721 C CA . TYR A 1 93 ? 22.132 -3.501 -25.970 1.00 87.56 93 TYR A CA 1
ATOM 722 C C . TYR A 1 93 ? 23.066 -4.313 -25.060 1.00 87.56 93 TYR A C 1
ATOM 724 O O . TYR A 1 93 ? 23.089 -4.117 -23.838 1.00 87.56 93 TYR A O 1
ATOM 732 N N . GLU A 1 94 ? 23.857 -5.219 -25.634 1.00 85.69 94 GLU A N 1
ATOM 733 C CA . GLU A 1 94 ? 24.825 -6.024 -24.883 1.00 85.69 94 GLU A CA 1
ATOM 734 C C . GLU A 1 94 ? 25.873 -5.146 -24.199 1.00 85.69 94 GLU A C 1
ATOM 736 O O . GLU A 1 94 ? 26.203 -5.364 -23.027 1.00 85.69 94 GLU A O 1
ATOM 741 N N . THR A 1 95 ? 26.326 -4.103 -24.897 1.00 83.00 95 THR A N 1
ATOM 742 C CA . THR A 1 95 ? 27.289 -3.146 -24.356 1.00 83.00 95 THR A CA 1
ATOM 743 C C . THR A 1 95 ? 26.666 -2.276 -23.259 1.00 83.00 95 THR A C 1
ATOM 745 O O . THR A 1 95 ? 27.285 -2.076 -22.215 1.00 83.00 95 THR A O 1
ATOM 748 N N . MET A 1 96 ? 25.418 -1.814 -23.420 1.00 83.88 96 MET A N 1
ATOM 749 C CA . MET A 1 96 ? 24.702 -1.056 -22.379 1.00 83.88 96 MET A CA 1
ATOM 750 C C . MET A 1 96 ? 24.504 -1.855 -21.084 1.00 83.88 96 MET A C 1
ATOM 752 O O . MET A 1 96 ? 24.540 -1.286 -19.995 1.00 83.88 96 MET A O 1
ATOM 756 N N . THR A 1 97 ? 24.273 -3.165 -21.193 1.00 79.88 97 THR A N 1
ATOM 757 C CA . THR A 1 97 ? 23.970 -4.035 -20.044 1.00 79.88 97 THR A CA 1
ATOM 758 C C . THR A 1 97 ? 25.204 -4.677 -19.406 1.00 79.88 97 THR A C 1
ATOM 760 O O . THR A 1 97 ? 25.071 -5.361 -18.390 1.00 79.88 97 THR A O 1
ATOM 763 N N . GLY A 1 98 ? 26.400 -4.474 -19.971 1.00 72.94 98 GLY A N 1
ATOM 764 C CA . GLY A 1 98 ? 27.653 -5.048 -19.467 1.00 72.94 98 GLY A CA 1
ATOM 765 C C . GLY A 1 98 ? 27.753 -6.572 -19.621 1.00 72.94 98 GLY A C 1
ATOM 766 O O . GLY A 1 98 ? 28.622 -7.202 -19.021 1.00 72.94 98 GLY A O 1
ATOM 767 N N . ARG A 1 99 ? 26.873 -7.199 -20.417 1.00 63.16 99 ARG A N 1
ATOM 768 C CA . ARG A 1 99 ? 26.873 -8.660 -20.627 1.00 63.16 99 ARG A CA 1
ATOM 769 C C . ARG A 1 99 ? 28.018 -9.145 -21.525 1.00 63.16 99 ARG A C 1
ATOM 771 O O . ARG A 1 99 ? 28.326 -10.331 -21.503 1.00 63.16 99 ARG A O 1
ATOM 778 N N . GLY A 1 100 ? 28.684 -8.234 -22.239 1.00 53.94 100 GLY A N 1
ATOM 779 C CA . GLY A 1 100 ? 29.842 -8.511 -23.102 1.00 53.94 100 GLY A CA 1
ATOM 780 C C . GLY A 1 100 ? 31.193 -8.668 -22.381 1.00 53.94 100 GLY A C 1
ATOM 781 O O . GLY A 1 100 ? 32.220 -8.835 -23.038 1.00 53.94 100 GLY A O 1
ATOM 782 N N . GLY A 1 101 ? 31.229 -8.614 -21.043 1.00 49.50 101 GLY A N 1
ATOM 783 C CA . GLY A 1 101 ? 32.469 -8.782 -20.270 1.00 49.50 101 GLY A CA 1
ATOM 784 C C . GLY A 1 101 ? 33.447 -7.604 -20.369 1.00 49.50 101 GLY A C 1
ATOM 785 O O . GLY A 1 101 ? 34.639 -7.785 -20.107 1.00 49.50 101 GLY A O 1
ATOM 786 N N . ASP A 1 102 ? 32.953 -6.433 -20.772 1.00 53.31 102 ASP A N 1
ATOM 787 C CA . ASP A 1 102 ? 33.615 -5.137 -20.620 1.00 53.31 102 ASP A CA 1
ATOM 788 C C . ASP A 1 102 ? 32.995 -4.422 -19.404 1.00 53.31 102 ASP A C 1
ATOM 790 O O . ASP A 1 102 ? 31.787 -4.527 -19.168 1.00 53.31 102 ASP A O 1
ATOM 794 N N . ASP A 1 103 ? 33.830 -3.768 -18.590 1.00 52.12 103 ASP A N 1
ATOM 795 C CA . ASP A 1 103 ? 33.415 -3.045 -17.381 1.00 52.12 103 ASP A CA 1
ATOM 796 C C . ASP A 1 103 ? 32.232 -2.106 -17.667 1.00 52.12 103 ASP A C 1
ATOM 798 O O . ASP A 1 103 ? 32.213 -1.426 -18.692 1.00 52.12 103 ASP A O 1
ATOM 802 N N . VAL A 1 104 ? 31.259 -2.055 -16.744 1.00 54.75 104 VAL A N 1
ATOM 803 C CA . VAL A 1 104 ? 30.044 -1.216 -16.812 1.00 54.75 104 VAL A CA 1
ATOM 804 C C . VAL A 1 104 ? 30.369 0.161 -17.401 1.00 54.75 104 VAL A C 1
ATOM 806 O O . VAL A 1 104 ? 31.028 0.984 -16.762 1.00 54.75 104 VAL A O 1
ATOM 809 N N . HIS A 1 105 ? 29.929 0.409 -18.636 1.00 61.66 105 HIS A N 1
ATOM 810 C CA . HIS A 1 105 ? 30.337 1.607 -19.355 1.00 61.66 105 HIS A CA 1
ATOM 811 C C . HIS A 1 105 ? 29.677 2.881 -18.816 1.00 61.66 105 HIS A C 1
ATOM 813 O O . HIS A 1 105 ? 28.594 2.878 -18.228 1.00 61.66 105 HIS A O 1
ATOM 819 N N . ALA A 1 106 ? 30.380 3.994 -19.035 1.00 64.56 106 ALA A N 1
ATOM 820 C CA . ALA A 1 106 ? 30.032 5.316 -18.542 1.00 64.56 106 ALA A CA 1
ATOM 821 C C . ALA A 1 106 ? 28.638 5.781 -19.024 1.00 64.56 106 ALA A C 1
ATOM 823 O O . ALA A 1 106 ? 28.229 5.451 -20.139 1.00 64.56 106 ALA A O 1
ATOM 824 N N . PRO A 1 107 ? 27.941 6.632 -18.244 1.00 73.94 107 PRO A N 1
ATOM 825 C CA . PRO A 1 107 ? 26.643 7.221 -18.597 1.00 73.94 107 PRO A CA 1
ATOM 826 C C . PRO A 1 107 ? 26.522 7.786 -20.024 1.00 73.94 107 PRO A C 1
ATOM 828 O O . PRO A 1 107 ? 25.448 7.746 -20.620 1.00 73.94 107 PRO A O 1
ATOM 831 N N . SER A 1 108 ? 27.628 8.275 -20.590 1.00 79.06 108 SER A N 1
ATOM 832 C CA . SER A 1 108 ? 27.699 8.797 -21.957 1.00 79.06 108 SER A CA 1
ATOM 833 C C . SER A 1 108 ? 27.376 7.755 -23.031 1.00 79.06 108 SER A C 1
ATOM 835 O O . SER A 1 108 ? 26.797 8.109 -24.057 1.00 79.06 108 SER A O 1
ATOM 837 N N . TYR A 1 109 ? 27.705 6.479 -22.806 1.00 84.06 109 TYR A N 1
ATOM 838 C CA . TYR A 1 109 ? 27.449 5.420 -23.781 1.00 84.06 109 TYR A CA 1
ATOM 839 C C . TYR A 1 109 ? 25.964 5.044 -23.842 1.00 84.06 109 TYR A C 1
ATOM 841 O O . TYR A 1 109 ? 25.420 4.860 -24.926 1.00 84.06 109 TYR A O 1
ATOM 849 N N . VAL A 1 110 ? 25.282 4.989 -22.692 1.00 85.62 110 VAL A N 1
ATOM 850 C CA . VAL A 1 110 ? 23.839 4.694 -22.618 1.00 85.62 110 VAL A CA 1
ATOM 851 C C . VAL A 1 110 ? 23.038 5.746 -23.392 1.00 85.62 110 VAL A C 1
ATOM 853 O O . VAL A 1 110 ? 22.155 5.403 -24.178 1.00 85.62 110 VAL A O 1
ATOM 856 N N . GLU A 1 111 ? 23.375 7.028 -23.218 1.00 86.88 111 GLU A N 1
ATOM 857 C CA . GLU A 1 111 ? 22.739 8.117 -23.966 1.00 86.88 111 GLU A CA 1
ATOM 858 C C . GLU A 1 111 ? 23.059 8.047 -25.466 1.00 86.88 111 GLU A C 1
ATOM 860 O O . GLU A 1 111 ? 22.167 8.241 -26.295 1.00 86.88 111 GLU A O 1
ATOM 865 N N . PHE A 1 112 ? 24.308 7.743 -25.825 1.00 89.00 112 PHE A N 1
ATOM 866 C CA . PHE A 1 112 ? 24.713 7.560 -27.217 1.00 89.00 112 PHE A CA 1
ATOM 867 C C . PHE A 1 112 ? 23.932 6.430 -27.901 1.00 89.00 112 PHE A C 1
ATOM 869 O O . PHE A 1 112 ? 23.355 6.654 -28.964 1.00 89.00 112 PHE A O 1
ATOM 876 N N . ALA A 1 113 ? 23.850 5.255 -27.274 1.00 88.38 113 ALA A N 1
ATOM 877 C CA . ALA A 1 113 ? 23.144 4.094 -27.806 1.00 88.38 113 ALA A CA 1
ATOM 878 C C . ALA A 1 113 ? 21.649 4.373 -28.017 1.00 88.38 113 ALA A C 1
ATOM 880 O O . ALA A 1 113 ? 21.106 4.083 -29.083 1.00 88.38 113 ALA A O 1
ATOM 881 N N . ALA A 1 114 ? 20.994 5.005 -27.037 1.00 89.38 114 ALA A N 1
ATOM 882 C CA . ALA A 1 114 ? 19.580 5.356 -27.134 1.00 89.38 114 ALA A CA 1
ATOM 883 C C . ALA A 1 114 ? 19.302 6.355 -28.266 1.00 89.38 114 ALA A C 1
ATOM 885 O O . ALA A 1 114 ? 18.368 6.163 -29.044 1.00 89.38 114 ALA A O 1
ATOM 886 N N . ARG A 1 115 ? 20.133 7.397 -28.400 1.00 88.12 115 ARG A N 1
ATOM 887 C CA . ARG A 1 115 ? 20.000 8.380 -29.486 1.00 88.12 115 ARG A CA 1
ATOM 888 C C . ARG A 1 115 ? 20.267 7.757 -30.850 1.00 88.12 115 ARG A C 1
ATOM 890 O O . ARG A 1 115 ? 19.550 8.055 -31.797 1.00 88.12 115 ARG A O 1
ATOM 897 N N . LEU A 1 116 ? 21.278 6.894 -30.952 1.00 88.38 116 LEU A N 1
ATOM 898 C CA . LEU A 1 116 ? 21.596 6.203 -32.197 1.00 88.38 116 LEU A CA 1
ATOM 899 C C . LEU A 1 116 ? 20.436 5.298 -32.632 1.00 88.38 116 LEU A C 1
ATOM 901 O O . LEU A 1 116 ? 20.045 5.339 -33.794 1.00 88.38 116 LEU A O 1
ATOM 905 N N . TYR A 1 117 ? 19.831 4.558 -31.696 1.00 88.19 117 TYR A N 1
ATOM 906 C CA . TYR A 1 117 ? 18.630 3.763 -31.961 1.00 88.19 117 TYR A CA 1
ATOM 907 C C . TYR A 1 117 ? 17.463 4.626 -32.464 1.00 88.19 117 TYR A C 1
ATOM 909 O O . TYR A 1 117 ? 16.850 4.293 -33.473 1.00 88.19 117 TYR A O 1
ATOM 917 N N . GLN A 1 118 ? 17.193 5.767 -31.821 1.00 84.62 118 GLN A N 1
ATOM 918 C CA . GLN A 1 118 ? 16.128 6.684 -32.250 1.00 84.62 118 GLN A CA 1
ATOM 919 C C . GLN A 1 118 ? 16.358 7.289 -33.643 1.00 84.62 118 GLN A C 1
ATOM 921 O O . GLN A 1 118 ? 15.390 7.626 -34.312 1.00 84.62 118 GLN A O 1
ATOM 926 N N . ILE A 1 119 ? 17.615 7.457 -34.068 1.00 85.31 119 ILE A N 1
ATOM 927 C CA . ILE A 1 119 ? 17.961 7.992 -35.395 1.00 85.31 119 ILE A CA 1
ATOM 928 C C . ILE A 1 119 ? 17.842 6.919 -36.481 1.00 85.31 119 ILE A C 1
ATOM 930 O O . ILE A 1 119 ? 17.433 7.229 -37.595 1.00 85.31 119 ILE A O 1
ATOM 934 N N . LEU A 1 120 ? 18.260 5.687 -36.183 1.00 84.19 120 LEU A N 1
ATOM 935 C CA . LEU A 1 120 ? 18.383 4.616 -37.177 1.00 84.19 120 LEU A CA 1
ATOM 936 C C . L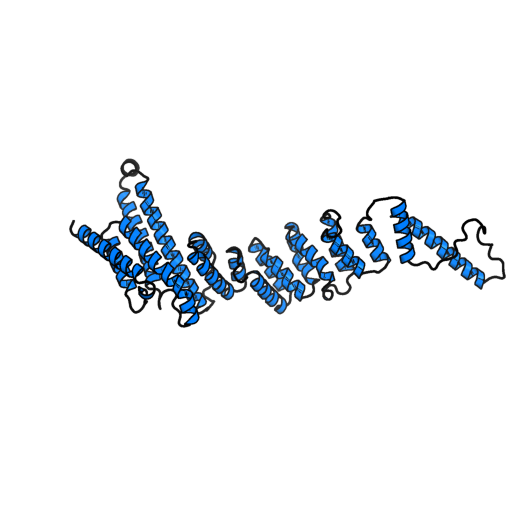EU A 1 120 ? 17.143 3.726 -37.295 1.00 84.19 120 LEU A C 1
ATOM 938 O O . LEU A 1 120 ? 17.037 2.964 -38.255 1.00 84.19 120 LEU A O 1
ATOM 942 N N . SER A 1 121 ? 16.244 3.769 -36.315 1.00 81.25 121 SER A N 1
ATOM 943 C CA . SER A 1 121 ? 14.988 3.030 -36.371 1.00 81.25 121 SER A CA 1
ATOM 944 C C . SER A 1 121 ? 13.952 3.826 -37.162 1.00 81.25 121 SER A C 1
ATOM 946 O O . SER A 1 121 ? 13.593 4.936 -36.772 1.00 81.25 121 SER A O 1
ATOM 948 N N . ASP A 1 122 ? 13.480 3.255 -38.272 1.00 73.38 122 ASP A N 1
ATOM 949 C CA . ASP A 1 122 ? 12.470 3.883 -39.134 1.00 73.38 122 ASP A CA 1
ATOM 950 C C . ASP A 1 122 ? 11.090 3.930 -38.442 1.00 73.38 122 ASP A C 1
ATOM 952 O O . ASP A 1 122 ? 10.350 4.902 -38.586 1.00 73.38 122 ASP A O 1
ATOM 956 N N . GLU A 1 123 ? 10.770 2.910 -37.633 1.00 71.94 123 GLU A N 1
ATOM 957 C CA . GLU A 1 123 ? 9.552 2.815 -36.814 1.00 71.94 123 GLU A CA 1
ATOM 958 C C . GLU A 1 123 ? 9.878 2.237 -35.419 1.00 71.94 123 GLU A C 1
ATOM 960 O O . GLU A 1 123 ? 9.590 1.071 -35.130 1.00 71.94 123 GLU A O 1
ATOM 965 N N . PRO A 1 124 ? 10.467 3.031 -34.506 1.00 62.19 124 PRO A N 1
ATOM 966 C CA . PRO A 1 124 ? 10.883 2.543 -33.187 1.00 62.19 124 PRO A CA 1
ATOM 967 C C . PRO A 1 124 ? 9.718 2.018 -32.336 1.00 62.19 124 PRO A C 1
ATOM 969 O O . PRO A 1 124 ? 9.925 1.177 -31.463 1.00 62.19 124 PRO A O 1
ATOM 972 N N . GLU A 1 125 ? 8.496 2.471 -32.623 1.00 59.97 125 GLU A N 1
ATOM 973 C CA . GLU A 1 125 ? 7.264 2.053 -31.951 1.00 59.97 125 GLU A CA 1
ATOM 974 C C . GLU A 1 125 ? 6.751 0.673 -32.406 1.00 59.97 125 GLU A C 1
ATOM 976 O O . GLU A 1 125 ? 5.944 0.066 -31.702 1.00 59.97 125 GLU A O 1
ATOM 981 N N . ALA A 1 126 ? 7.217 0.153 -33.548 1.00 63.41 126 ALA A N 1
ATOM 982 C CA . ALA A 1 126 ? 6.826 -1.159 -34.075 1.00 63.41 126 ALA A CA 1
ATOM 983 C C . ALA A 1 126 ? 7.809 -2.280 -33.681 1.00 63.41 126 ALA A C 1
ATOM 985 O O . ALA A 1 126 ? 7.469 -3.464 -33.740 1.00 63.41 126 ALA A O 1
ATOM 986 N N . ASP A 1 127 ? 9.019 -1.925 -33.240 1.00 74.81 127 ASP A N 1
ATOM 987 C CA . ASP A 1 127 ? 10.098 -2.872 -32.959 1.00 74.81 127 ASP A CA 1
ATOM 988 C C . ASP A 1 127 ? 10.191 -3.232 -31.467 1.00 74.81 127 ASP A C 1
ATOM 990 O O . ASP A 1 127 ? 10.980 -2.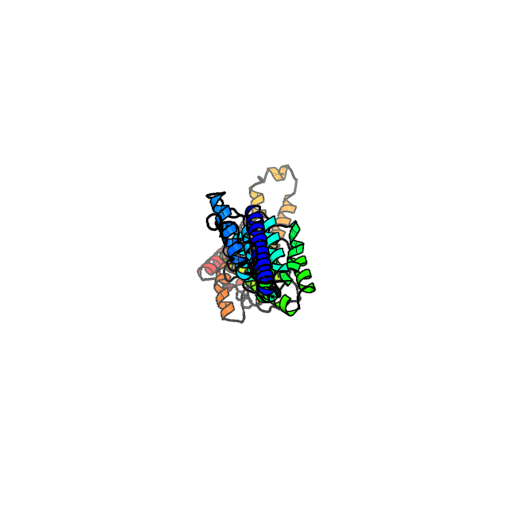688 -30.688 1.00 74.81 127 ASP A O 1
ATOM 994 N N . ALA A 1 128 ? 9.372 -4.203 -31.057 1.00 67.56 128 ALA A N 1
ATOM 995 C CA . ALA A 1 128 ? 9.354 -4.699 -29.681 1.00 67.56 128 ALA A CA 1
ATOM 996 C C . ALA A 1 128 ? 10.672 -5.349 -29.233 1.00 67.56 128 ALA A C 1
ATOM 998 O O . ALA A 1 128 ? 10.957 -5.366 -28.033 1.00 67.56 128 ALA A O 1
ATOM 999 N N . HIS A 1 129 ? 11.472 -5.881 -30.162 1.00 73.06 129 HIS A N 1
ATOM 1000 C CA . HIS A 1 129 ? 12.729 -6.538 -29.821 1.00 73.06 129 HIS A CA 1
ATOM 1001 C C . HIS A 1 129 ? 13.797 -5.507 -29.456 1.00 73.06 129 HIS A C 1
ATOM 1003 O O . HIS A 1 129 ? 14.440 -5.630 -28.411 1.00 73.06 129 HIS A O 1
ATOM 1009 N N . ASN A 1 130 ? 13.936 -4.453 -30.261 1.00 78.69 130 ASN A N 1
ATOM 1010 C CA . ASN A 1 130 ? 14.966 -3.438 -30.059 1.00 78.69 130 ASN A CA 1
ATOM 1011 C C . ASN A 1 130 ? 14.529 -2.299 -29.117 1.00 78.69 130 ASN A C 1
ATOM 1013 O O . ASN A 1 130 ? 15.383 -1.609 -28.554 1.00 78.69 130 ASN A O 1
ATOM 1017 N N . ALA A 1 131 ? 13.233 -2.205 -28.781 1.00 83.56 131 ALA A N 1
ATOM 1018 C CA . ALA A 1 131 ? 12.713 -1.340 -27.714 1.00 83.56 131 ALA A CA 1
ATOM 1019 C C . ALA A 1 131 ? 13.420 -1.530 -26.355 1.00 83.56 131 ALA A C 1
ATOM 1021 O O . ALA A 1 131 ? 13.462 -0.603 -25.545 1.00 83.56 131 ALA A O 1
ATOM 1022 N N . ARG A 1 132 ? 14.044 -2.692 -26.109 1.00 88.19 132 ARG A N 1
ATOM 1023 C CA . ARG A 1 132 ? 14.874 -2.959 -24.918 1.00 88.19 132 ARG A CA 1
ATOM 1024 C C . ARG A 1 132 ? 16.001 -1.936 -24.701 1.00 88.19 132 ARG A C 1
ATOM 1026 O O . ARG A 1 132 ? 16.353 -1.679 -23.553 1.00 88.19 132 ARG A O 1
ATOM 1033 N N . ILE A 1 133 ? 16.528 -1.321 -25.766 1.00 89.19 133 ILE A N 1
ATOM 1034 C CA . ILE A 1 133 ? 17.530 -0.243 -25.683 1.00 89.19 133 ILE A CA 1
ATOM 1035 C C . ILE A 1 133 ? 16.925 0.974 -24.975 1.00 89.19 133 ILE A C 1
ATOM 1037 O O . ILE A 1 133 ? 17.499 1.510 -24.027 1.00 89.19 133 ILE A O 1
ATOM 1041 N N . LEU A 1 134 ? 15.723 1.381 -25.390 1.00 90.56 134 LEU A N 1
ATOM 1042 C CA . LEU A 1 134 ? 15.007 2.496 -24.775 1.00 90.56 134 LEU A CA 1
ATOM 1043 C C . LEU A 1 134 ? 14.577 2.182 -23.341 1.00 90.56 134 LEU A C 1
ATOM 1045 O O . LEU A 1 134 ? 14.629 3.066 -22.490 1.00 90.56 134 LEU A O 1
ATOM 1049 N N . VAL A 1 135 ? 14.211 0.931 -23.048 1.00 90.12 135 VAL A N 1
ATOM 1050 C CA . VAL A 1 135 ? 13.901 0.489 -21.679 1.00 90.12 135 VAL A CA 1
ATOM 1051 C C . VAL A 1 135 ? 15.110 0.647 -20.755 1.00 90.12 135 VAL A C 1
ATOM 1053 O O . VAL A 1 135 ? 14.980 1.211 -19.669 1.00 90.12 135 VAL A O 1
ATOM 1056 N N . GLU A 1 136 ? 16.302 0.213 -21.173 1.00 89.62 136 GLU A N 1
ATOM 1057 C CA . GLU A 1 136 ? 17.517 0.419 -20.370 1.00 89.62 136 GLU A CA 1
ATOM 1058 C C . GLU A 1 136 ? 17.860 1.901 -20.213 1.00 89.62 136 GLU A C 1
ATOM 1060 O O . GLU A 1 136 ? 18.262 2.336 -19.131 1.00 89.62 136 GLU A O 1
ATOM 1065 N N . PHE A 1 137 ? 17.624 2.708 -21.249 1.00 91.38 137 PHE A N 1
ATOM 1066 C CA . PHE A 1 137 ? 17.792 4.151 -21.137 1.00 91.38 137 PHE A CA 1
ATOM 1067 C C . PHE A 1 137 ? 16.812 4.772 -20.134 1.00 91.38 137 PHE A C 1
ATOM 1069 O O . PHE A 1 137 ? 17.226 5.571 -19.299 1.00 91.38 137 PHE A O 1
ATOM 1076 N N . ILE A 1 138 ? 15.542 4.361 -20.132 1.00 90.56 138 ILE A N 1
ATOM 1077 C CA . ILE A 1 138 ? 14.553 4.786 -19.131 1.00 90.56 138 ILE A CA 1
ATOM 1078 C C . ILE A 1 138 ? 15.006 4.393 -17.725 1.00 90.56 138 ILE A C 1
ATOM 1080 O O . ILE A 1 138 ? 14.971 5.233 -16.830 1.00 90.56 138 ILE A O 1
ATOM 1084 N N . ARG A 1 139 ? 15.495 3.165 -17.520 1.00 88.19 139 ARG A N 1
ATOM 1085 C CA . ARG A 1 139 ? 16.016 2.712 -16.216 1.00 88.19 139 ARG A CA 1
ATOM 1086 C C . ARG A 1 139 ? 17.200 3.549 -15.751 1.00 88.19 139 ARG A C 1
ATOM 1088 O O . ARG A 1 139 ? 17.289 3.876 -14.567 1.00 88.19 139 ARG A O 1
ATOM 1095 N N . TYR A 1 140 ? 18.095 3.907 -16.669 1.00 87.88 140 TYR A N 1
ATOM 1096 C CA . TYR A 1 140 ? 19.182 4.840 -16.399 1.00 87.88 140 TYR A CA 1
ATOM 1097 C C . TYR A 1 140 ? 18.638 6.214 -15.977 1.00 87.88 140 TYR A C 1
ATOM 1099 O O . TYR A 1 140 ? 18.992 6.696 -14.900 1.00 87.88 140 TYR A O 1
ATOM 1107 N N . LEU A 1 141 ? 17.711 6.794 -16.749 1.00 89.31 141 LEU A N 1
ATOM 1108 C CA . LEU A 1 141 ? 17.078 8.073 -16.422 1.00 89.31 141 LEU A CA 1
ATOM 1109 C C . LEU A 1 141 ? 16.402 8.019 -15.047 1.00 89.31 141 LEU A C 1
ATOM 1111 O O . LEU A 1 141 ? 16.610 8.921 -14.246 1.00 89.31 141 LEU A O 1
ATOM 1115 N N . SER A 1 142 ? 15.676 6.948 -14.714 1.00 85.19 142 SER A N 1
ATOM 1116 C CA . SER A 1 142 ? 15.016 6.776 -13.412 1.00 85.19 142 SER A CA 1
ATOM 1117 C C . SER A 1 142 ? 15.990 6.785 -12.230 1.00 85.19 142 SER A C 1
ATOM 1119 O O . SER A 1 142 ? 15.615 7.222 -11.143 1.00 85.19 142 SER A O 1
ATOM 1121 N N . ARG A 1 143 ? 17.249 6.368 -12.419 1.00 84.81 143 ARG A N 1
ATOM 1122 C CA . ARG A 1 143 ? 18.292 6.428 -11.378 1.00 84.81 143 ARG A CA 1
ATOM 1123 C C . ARG A 1 143 ? 18.964 7.803 -11.276 1.00 84.81 143 ARG A C 1
ATOM 1125 O O . ARG A 1 143 ? 19.646 8.066 -10.289 1.00 84.81 143 ARG A O 1
ATOM 1132 N N . THR A 1 144 ? 18.776 8.687 -12.256 1.00 85.00 144 THR A N 1
ATOM 1133 C CA . THR A 1 144 ? 19.403 10.016 -12.312 1.00 85.00 144 THR A CA 1
ATOM 1134 C C . THR A 1 144 ? 18.350 11.118 -12.201 1.00 85.00 144 THR A C 1
ATOM 1136 O O . THR A 1 144 ? 17.751 11.531 -13.192 1.00 85.00 144 THR A O 1
ATOM 1139 N N . ARG A 1 145 ? 18.149 11.630 -10.978 1.00 80.44 145 ARG A N 1
ATOM 1140 C CA . ARG A 1 145 ? 17.066 12.570 -10.626 1.00 80.44 145 ARG A CA 1
ATOM 1141 C C . ARG A 1 145 ? 16.949 13.779 -11.562 1.00 80.44 145 ARG A C 1
ATOM 1143 O O . ARG A 1 145 ? 15.849 14.108 -11.994 1.00 80.44 145 ARG A O 1
ATOM 1150 N N . ASP A 1 146 ? 18.071 14.386 -11.943 1.00 85.56 146 ASP A N 1
ATOM 1151 C CA . ASP A 1 146 ? 18.085 15.574 -12.813 1.00 85.56 146 ASP A CA 1
ATOM 1152 C C . ASP A 1 146 ? 17.578 15.295 -14.235 1.00 85.56 146 ASP A C 1
ATOM 1154 O O . ASP A 1 146 ? 17.216 16.217 -14.965 1.00 85.56 146 ASP A O 1
ATOM 1158 N N . LEU A 1 147 ? 17.510 14.024 -14.638 1.00 85.31 147 LEU A N 1
ATOM 1159 C CA . LEU A 1 147 ? 17.107 13.598 -15.975 1.00 85.31 147 LEU A CA 1
ATOM 1160 C C . LEU A 1 147 ? 15.694 12.997 -16.028 1.00 85.31 147 LEU A C 1
ATOM 1162 O O . LEU A 1 147 ? 15.223 12.667 -17.117 1.00 85.31 147 LEU A O 1
ATOM 1166 N N . HIS A 1 148 ? 14.980 12.911 -14.897 1.00 87.44 148 HIS A N 1
ATOM 1167 C CA . HIS A 1 148 ? 13.612 12.363 -14.823 1.00 87.44 148 HIS A CA 1
ATOM 1168 C C . HIS A 1 148 ? 12.648 13.028 -15.806 1.00 87.44 148 HIS A C 1
ATOM 1170 O O . HIS A 1 148 ? 11.812 12.359 -16.412 1.00 87.44 148 HIS A O 1
ATOM 1176 N N . HIS A 1 149 ? 12.823 14.330 -16.038 1.00 88.25 149 HIS A N 1
ATOM 1177 C CA . HIS A 1 149 ? 12.005 15.115 -16.959 1.00 88.25 149 HIS A CA 1
ATOM 1178 C C . HIS A 1 149 ? 12.037 14.609 -18.414 1.00 88.25 149 HIS A C 1
ATOM 1180 O O . HIS A 1 149 ? 11.141 14.934 -19.190 1.00 88.25 149 HIS A O 1
ATOM 1186 N N . ARG A 1 150 ? 13.052 13.820 -18.801 1.00 89.38 150 ARG A N 1
ATOM 1187 C CA . ARG A 1 150 ? 13.202 13.274 -20.160 1.00 89.38 150 ARG A CA 1
ATOM 1188 C C . ARG A 1 150 ? 12.427 11.976 -20.381 1.00 89.38 150 ARG A C 1
ATOM 1190 O O . ARG A 1 150 ? 12.140 11.643 -21.527 1.00 89.38 150 ARG A O 1
ATOM 1197 N N . ILE A 1 151 ? 12.076 11.257 -19.312 1.00 91.06 151 ILE A N 1
ATOM 1198 C CA . ILE A 1 151 ? 11.431 9.937 -19.391 1.00 91.06 151 ILE A CA 1
ATOM 1199 C C . ILE A 1 151 ? 10.141 9.965 -20.232 1.00 91.06 151 ILE A C 1
ATOM 1201 O O . ILE A 1 151 ? 10.019 9.117 -21.117 1.00 91.06 151 ILE A O 1
ATOM 1205 N N . PRO A 1 152 ? 9.203 10.922 -20.052 1.00 90.00 152 PRO A N 1
ATOM 1206 C CA . PRO A 1 152 ? 7.949 10.901 -20.805 1.00 90.00 152 PRO A CA 1
ATOM 1207 C C . PRO A 1 152 ? 8.141 11.027 -22.322 1.00 90.00 152 PRO A C 1
ATOM 1209 O O . PRO A 1 152 ? 7.403 10.409 -23.081 1.00 90.00 152 PRO A O 1
ATOM 1212 N N . ALA A 1 153 ? 9.157 11.772 -22.769 1.00 88.31 153 ALA A N 1
ATOM 1213 C CA . ALA A 1 153 ? 9.471 11.905 -24.191 1.00 88.31 153 ALA A CA 1
ATOM 1214 C C . ALA A 1 153 ? 10.033 10.601 -24.779 1.00 88.31 153 ALA A C 1
ATOM 1216 O O . ALA A 1 153 ? 9.652 10.211 -25.877 1.00 88.31 153 ALA A O 1
ATOM 1217 N N . VAL A 1 154 ? 10.894 9.895 -24.037 1.00 89.12 154 VAL A N 1
ATOM 1218 C CA . VAL A 1 154 ? 11.456 8.602 -24.471 1.00 89.12 154 VAL A CA 1
ATOM 1219 C C . VAL A 1 154 ? 10.371 7.524 -24.569 1.00 89.12 154 VAL A C 1
ATOM 1221 O O . VAL A 1 154 ? 10.404 6.694 -25.473 1.00 89.12 154 VAL A O 1
ATOM 1224 N N . MET A 1 155 ? 9.375 7.567 -23.681 1.00 91.12 155 MET A N 1
ATOM 1225 C CA . MET A 1 155 ? 8.251 6.622 -23.658 1.00 91.12 155 MET A CA 1
ATOM 1226 C C . MET A 1 155 ? 7.385 6.668 -24.922 1.00 91.12 155 MET A C 1
ATOM 1228 O O . MET A 1 155 ? 6.748 5.671 -25.260 1.00 91.12 155 MET A O 1
ATOM 1232 N N . LEU A 1 156 ? 7.360 7.796 -25.638 1.00 88.56 156 LEU A N 1
ATOM 1233 C CA . LEU A 1 156 ? 6.629 7.900 -26.901 1.00 88.56 156 LEU A CA 1
ATOM 1234 C C . LEU A 1 156 ? 7.211 6.961 -27.959 1.00 88.56 156 LEU A C 1
ATOM 1236 O O . LEU A 1 156 ? 6.449 6.311 -28.656 1.00 88.56 156 LEU A O 1
ATOM 1240 N N . SER A 1 157 ? 8.531 6.775 -27.984 1.00 88.25 157 SER A N 1
ATOM 1241 C CA . SER A 1 157 ? 9.209 5.886 -28.934 1.00 88.25 157 SER A CA 1
ATOM 1242 C C . SER A 1 157 ? 9.071 4.389 -28.614 1.00 88.25 157 SER A C 1
ATOM 1244 O O . SER A 1 157 ? 9.652 3.572 -29.322 1.00 88.25 157 SER A O 1
ATOM 1246 N N . LEU A 1 158 ? 8.371 4.011 -27.537 1.00 88.19 158 LEU A N 1
ATOM 1247 C CA . LEU A 1 158 ? 8.145 2.609 -27.181 1.00 88.19 158 LEU A CA 1
ATOM 1248 C C . LEU A 1 158 ? 6.860 2.060 -27.819 1.00 88.19 158 LEU A C 1
ATOM 1250 O O . LEU A 1 158 ? 5.858 2.779 -27.851 1.00 88.19 158 LEU A O 1
ATOM 1254 N N . PRO A 1 159 ? 6.833 0.765 -28.187 1.00 89.00 159 PRO A N 1
ATOM 1255 C CA . PRO A 1 159 ? 5.595 0.057 -28.495 1.00 89.00 159 PRO A CA 1
ATOM 1256 C C . PRO A 1 159 ? 4.606 0.144 -27.335 1.00 89.00 159 PRO A C 1
ATOM 1258 O O . PRO A 1 159 ? 5.008 0.086 -26.171 1.00 89.00 159 PRO A O 1
ATOM 1261 N N . ASP A 1 160 ? 3.312 0.233 -27.635 1.00 86.50 160 ASP A N 1
ATOM 1262 C CA . ASP A 1 160 ? 2.290 0.581 -26.642 1.00 86.50 160 ASP A CA 1
ATOM 1263 C C . ASP A 1 160 ? 2.258 -0.372 -25.427 1.00 86.50 160 ASP A C 1
ATOM 1265 O O . ASP A 1 160 ? 2.224 0.076 -24.282 1.00 86.50 160 ASP A O 1
ATOM 1269 N N . ASP A 1 161 ? 2.407 -1.683 -25.638 1.00 87.31 161 ASP A N 1
ATOM 1270 C CA . ASP A 1 161 ? 2.454 -2.673 -24.548 1.00 87.31 161 ASP A CA 1
ATOM 1271 C C . ASP A 1 161 ? 3.712 -2.566 -23.671 1.00 87.31 161 ASP A C 1
ATOM 1273 O O . ASP A 1 161 ? 3.697 -2.887 -22.477 1.00 87.31 161 ASP A O 1
ATOM 1277 N N . VAL A 1 162 ? 4.835 -2.136 -24.250 1.00 89.31 162 VAL A N 1
ATOM 1278 C CA . VAL A 1 162 ? 6.076 -1.883 -23.503 1.00 89.31 162 VAL A CA 1
ATOM 1279 C C . VAL A 1 162 ? 5.947 -0.560 -22.753 1.00 89.31 162 VAL A C 1
ATOM 1281 O O . VAL A 1 162 ? 6.230 -0.508 -21.558 1.00 89.31 162 VAL A O 1
ATOM 1284 N N . ARG A 1 163 ? 5.427 0.475 -23.420 1.00 91.81 163 ARG A N 1
ATOM 1285 C CA . ARG A 1 163 ? 5.152 1.802 -22.862 1.00 91.81 163 ARG A CA 1
ATOM 1286 C C . ARG A 1 163 ? 4.277 1.711 -21.617 1.00 91.81 163 ARG A C 1
ATOM 1288 O O . ARG A 1 163 ? 4.649 2.255 -20.584 1.00 91.81 163 ARG A O 1
ATOM 1295 N N . VAL A 1 164 ? 3.153 0.993 -21.688 1.00 89.94 164 VAL A N 1
ATOM 1296 C CA . VAL A 1 164 ? 2.230 0.819 -20.555 1.00 89.94 164 VAL A CA 1
ATOM 1297 C C . VAL A 1 164 ? 2.946 0.227 -19.338 1.00 89.94 164 VAL A C 1
ATOM 1299 O O . VAL A 1 164 ? 2.845 0.770 -18.237 1.00 89.94 164 VAL A O 1
ATOM 1302 N N . ARG A 1 165 ? 3.704 -0.859 -19.536 1.00 89.62 165 ARG A N 1
ATOM 1303 C CA . ARG A 1 165 ? 4.400 -1.566 -18.451 1.00 89.62 165 ARG A CA 1
ATOM 1304 C C . ARG A 1 165 ? 5.527 -0.739 -17.841 1.00 89.62 165 ARG A C 1
ATOM 1306 O O . ARG A 1 165 ? 5.616 -0.633 -16.620 1.00 89.62 165 ARG A O 1
ATOM 1313 N N . GLU A 1 166 ? 6.372 -0.139 -18.672 1.00 89.94 166 GLU A N 1
ATOM 1314 C CA . GLU A 1 166 ? 7.525 0.625 -18.193 1.00 89.94 166 GLU A CA 1
ATOM 1315 C C . GLU A 1 166 ? 7.093 1.947 -17.548 1.00 89.94 166 GLU A C 1
ATOM 1317 O O . GLU A 1 166 ? 7.645 2.334 -16.520 1.00 89.94 166 GLU A O 1
ATOM 1322 N N . TYR A 1 167 ? 6.056 2.618 -18.064 1.00 90.75 167 TYR A N 1
ATOM 1323 C CA . TYR A 1 167 ? 5.527 3.827 -17.426 1.00 90.75 167 TYR A CA 1
ATOM 1324 C C . TYR A 1 167 ? 4.916 3.525 -16.053 1.00 90.75 167 TYR A C 1
ATOM 1326 O O . TYR A 1 167 ? 5.132 4.274 -15.099 1.00 90.75 167 TYR A O 1
ATOM 1334 N N . ALA A 1 168 ? 4.203 2.402 -15.921 1.00 87.81 168 ALA A N 1
ATOM 1335 C CA . ALA A 1 168 ? 3.714 1.927 -14.631 1.00 87.81 168 ALA A CA 1
ATOM 1336 C C . ALA A 1 168 ? 4.872 1.607 -13.664 1.00 87.81 168 ALA A C 1
ATOM 1338 O O . ALA A 1 168 ? 4.833 2.007 -12.501 1.00 87.81 168 ALA A O 1
ATOM 1339 N N . ALA A 1 169 ? 5.950 0.974 -14.140 1.00 86.44 169 ALA A N 1
ATOM 1340 C CA . ALA A 1 169 ? 7.143 0.722 -13.330 1.00 86.44 169 ALA A CA 1
ATOM 1341 C C . ALA A 1 169 ? 7.823 2.023 -12.855 1.00 86.44 169 ALA A C 1
ATOM 1343 O O . ALA A 1 169 ? 8.224 2.114 -11.693 1.00 86.44 169 ALA A O 1
ATOM 1344 N N . VAL A 1 170 ? 7.896 3.053 -13.708 1.00 88.19 170 VAL A N 1
ATOM 1345 C CA . VAL A 1 170 ? 8.404 4.387 -13.336 1.00 88.19 170 VAL A CA 1
ATOM 1346 C C . VAL A 1 170 ? 7.531 5.032 -12.260 1.00 88.19 170 VAL A C 1
ATOM 1348 O O . VAL A 1 170 ? 8.056 5.527 -11.263 1.00 88.19 170 VAL A O 1
ATOM 1351 N N . LEU A 1 171 ? 6.205 5.000 -12.421 1.00 85.12 171 LEU A N 1
ATOM 1352 C CA . LEU A 1 171 ? 5.266 5.548 -11.436 1.00 85.12 171 LEU A CA 1
ATOM 1353 C C . LEU A 1 171 ? 5.374 4.847 -10.076 1.00 85.12 171 LEU A C 1
ATOM 1355 O O . LEU A 1 171 ? 5.319 5.512 -9.038 1.00 85.12 171 LEU A O 1
ATOM 1359 N N . ARG A 1 172 ? 5.579 3.525 -10.077 1.00 80.81 172 ARG A N 1
ATOM 1360 C CA . ARG A 1 172 ? 5.839 2.744 -8.862 1.00 80.81 172 ARG A CA 1
ATOM 1361 C C . ARG A 1 172 ? 7.160 3.136 -8.198 1.00 80.81 172 ARG A C 1
ATOM 1363 O O . ARG A 1 172 ? 7.220 3.243 -6.982 1.00 80.81 172 ARG A O 1
ATOM 1370 N N . ALA A 1 173 ? 8.210 3.366 -8.983 1.00 80.00 173 ALA A N 1
ATOM 1371 C CA . ALA A 1 173 ? 9.529 3.731 -8.468 1.00 80.00 173 ALA A CA 1
ATOM 1372 C C . ALA A 1 173 ? 9.618 5.178 -7.937 1.00 80.00 173 ALA A C 1
ATOM 1374 O O . ALA A 1 173 ? 10.641 5.555 -7.362 1.00 80.00 173 ALA A O 1
ATOM 1375 N N . CYS A 1 174 ? 8.581 6.003 -8.124 1.00 80.31 174 CYS A N 1
ATOM 1376 C CA . CYS A 1 174 ? 8.537 7.361 -7.586 1.00 80.31 174 CYS A CA 1
ATOM 1377 C C . CYS A 1 174 ? 8.486 7.331 -6.052 1.00 80.31 174 CYS A C 1
ATOM 1379 O O . CYS A 1 174 ? 7.514 6.851 -5.467 1.00 80.31 174 CYS A O 1
ATOM 1381 N N . VAL A 1 175 ? 9.523 7.889 -5.420 1.00 68.19 175 VAL A N 1
ATOM 1382 C CA . VAL A 1 175 ? 9.682 7.941 -3.955 1.00 68.19 175 VAL A CA 1
ATOM 1383 C C . VAL A 1 175 ? 8.727 8.949 -3.312 1.00 68.19 175 VAL A C 1
ATOM 1385 O O . VAL A 1 175 ? 8.305 8.761 -2.177 1.00 68.19 175 VAL A O 1
ATOM 1388 N N .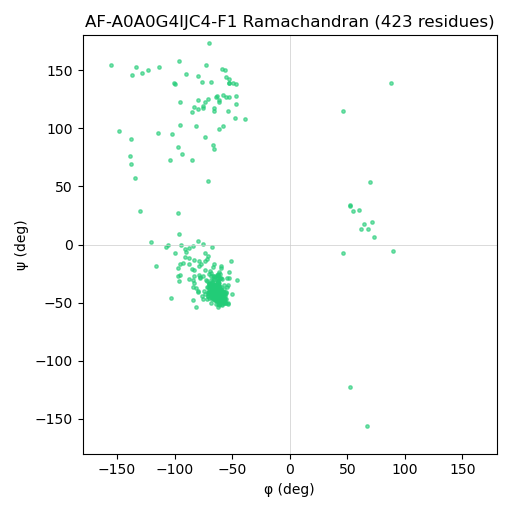 ASP A 1 176 ? 8.378 10.019 -4.029 1.00 75.62 176 ASP A N 1
ATOM 1389 C CA . ASP A 1 176 ? 7.518 11.081 -3.523 1.00 75.62 176 ASP A CA 1
ATOM 1390 C C . ASP A 1 176 ? 6.279 11.312 -4.399 1.00 75.62 176 ASP A C 1
ATOM 1392 O O . ASP A 1 176 ? 6.274 11.112 -5.618 1.00 75.62 176 ASP A O 1
ATOM 1396 N N . GLU A 1 177 ? 5.215 11.764 -3.740 1.00 70.12 177 GLU A N 1
ATOM 1397 C CA . GLU A 1 177 ? 3.902 11.979 -4.345 1.00 70.12 177 GLU A CA 1
ATOM 1398 C C . GLU A 1 177 ? 3.886 13.150 -5.345 1.00 70.12 177 GLU A C 1
ATOM 1400 O O . GLU A 1 177 ? 3.103 13.138 -6.294 1.00 70.12 177 GLU A O 1
ATOM 1405 N N . ALA A 1 178 ? 4.762 14.151 -5.192 1.00 79.31 178 ALA A N 1
ATOM 1406 C CA . ALA A 1 178 ? 4.820 15.283 -6.119 1.00 79.31 178 ALA A CA 1
ATOM 1407 C C . ALA A 1 178 ? 5.396 14.855 -7.477 1.00 79.31 178 ALA A C 1
ATOM 1409 O O . ALA A 1 178 ? 4.825 15.175 -8.522 1.00 79.31 178 ALA A O 1
ATOM 1410 N N . THR A 1 179 ? 6.473 14.069 -7.462 1.00 82.06 179 THR A N 1
ATOM 1411 C CA . THR A 1 179 ? 7.079 13.473 -8.657 1.00 82.06 179 THR A CA 1
ATOM 1412 C C . THR A 1 179 ? 6.097 12.527 -9.346 1.00 82.06 179 THR A C 1
ATOM 1414 O O . THR A 1 179 ? 5.904 12.609 -10.560 1.00 82.06 179 THR A O 1
ATOM 1417 N N . ARG A 1 180 ? 5.403 11.677 -8.578 1.00 82.19 180 ARG A N 1
ATOM 1418 C CA . ARG A 1 180 ? 4.377 10.775 -9.120 1.00 82.19 180 ARG A CA 1
ATOM 1419 C C . ARG A 1 180 ? 3.237 11.539 -9.795 1.00 82.19 180 ARG A C 1
ATOM 1421 O O . ARG A 1 180 ? 2.866 11.213 -10.922 1.00 82.19 180 ARG A O 1
ATOM 1428 N N . ARG A 1 181 ? 2.710 12.580 -9.143 1.00 81.69 181 ARG A N 1
ATOM 1429 C CA . ARG A 1 181 ? 1.657 13.439 -9.703 1.00 81.69 181 ARG A CA 1
ATOM 1430 C C . ARG A 1 181 ? 2.105 14.111 -10.993 1.00 81.69 181 ARG A C 1
ATOM 1432 O O . ARG A 1 181 ? 1.366 14.080 -11.972 1.00 81.69 181 ARG A O 1
ATOM 1439 N N . TRP A 1 182 ? 3.330 14.630 -11.020 1.00 88.06 182 TRP A N 1
ATOM 1440 C CA . TRP A 1 182 ? 3.909 15.203 -12.229 1.00 88.06 182 TRP A CA 1
ATOM 1441 C C . TRP A 1 182 ? 3.934 14.185 -13.380 1.00 88.06 182 TRP A C 1
ATOM 1443 O O . TRP A 1 182 ? 3.473 14.495 -14.477 1.00 88.06 182 TRP A O 1
ATOM 1453 N N . PHE A 1 183 ? 4.374 12.945 -13.138 1.00 88.69 183 PHE A N 1
ATOM 1454 C CA . PHE A 1 183 ? 4.343 11.889 -14.158 1.00 88.69 183 PHE A CA 1
ATOM 1455 C C . PHE A 1 183 ? 2.922 11.522 -14.606 1.00 88.69 183 PHE A C 1
ATOM 1457 O O . PHE A 1 183 ? 2.712 11.252 -15.789 1.00 88.69 183 PHE A O 1
ATOM 1464 N N . LEU A 1 184 ? 1.932 11.520 -13.712 1.00 84.56 184 LEU A N 1
ATOM 1465 C CA . LEU A 1 184 ? 0.533 11.277 -14.085 1.00 84.56 184 LEU A CA 1
ATOM 1466 C C . LEU A 1 184 ? -0.031 12.400 -14.963 1.00 84.56 184 LEU A C 1
ATOM 1468 O O . LEU A 1 184 ? -0.719 12.120 -15.944 1.00 84.56 184 LEU A O 1
ATOM 1472 N N . GLU A 1 185 ? 0.295 13.655 -14.658 1.00 85.94 185 GLU A N 1
ATOM 1473 C CA . GLU A 1 185 ? -0.070 14.805 -15.490 1.00 85.94 185 GLU A CA 1
ATOM 1474 C C . GLU A 1 185 ? 0.590 14.726 -16.871 1.00 85.94 185 GLU A C 1
ATOM 1476 O O . GLU A 1 185 ? -0.069 14.962 -17.883 1.00 85.94 185 GLU A O 1
ATOM 1481 N N . GLN A 1 186 ? 1.870 14.339 -16.944 1.00 90.44 186 GLN A N 1
ATOM 1482 C CA . GLN A 1 186 ? 2.535 14.117 -18.231 1.00 90.44 186 GLN A CA 1
ATOM 1483 C C . GLN A 1 186 ? 1.864 12.992 -19.026 1.00 90.44 186 GLN A C 1
ATOM 1485 O O . GLN A 1 186 ? 1.606 13.169 -20.214 1.00 90.44 186 GLN A O 1
ATOM 1490 N N . ALA A 1 187 ? 1.498 11.880 -18.382 1.00 86.88 187 ALA A N 1
ATOM 1491 C CA . ALA A 1 187 ? 0.801 10.777 -19.044 1.00 86.88 187 ALA A CA 1
ATOM 1492 C C . ALA A 1 187 ? -0.538 11.228 -19.647 1.00 86.88 187 ALA A C 1
ATOM 1494 O O . ALA A 1 187 ? -0.842 10.899 -20.790 1.00 86.88 187 ALA A O 1
ATOM 1495 N N . GLN A 1 188 ? -1.314 12.030 -18.912 1.00 86.31 188 GLN A N 1
ATOM 1496 C CA . GLN A 1 188 ? -2.586 12.582 -19.392 1.00 86.31 188 GLN A CA 1
ATOM 1497 C C . GLN A 1 188 ? -2.432 13.551 -20.569 1.00 86.31 188 GLN A C 1
ATOM 1499 O O . GLN A 1 188 ? -3.364 13.699 -21.358 1.00 86.31 188 GLN A O 1
ATOM 1504 N N . ARG A 1 189 ? -1.286 14.232 -20.677 1.00 89.56 189 ARG A N 1
ATOM 1505 C CA . ARG A 1 189 ? -0.993 15.168 -21.773 1.00 89.56 189 ARG A CA 1
ATOM 1506 C C . ARG A 1 189 ? -0.449 14.468 -23.012 1.00 89.56 189 ARG A C 1
ATOM 1508 O O . ARG A 1 189 ? -0.731 14.919 -24.117 1.00 89.56 189 ARG A O 1
ATOM 1515 N N . LEU A 1 190 ? 0.355 13.425 -22.822 1.00 89.06 190 LEU A N 1
ATOM 1516 C CA . LEU A 1 190 ? 1.132 12.792 -23.888 1.00 89.06 190 LEU A CA 1
ATOM 1517 C C . LEU A 1 190 ? 0.466 11.545 -24.472 1.00 89.06 190 LEU A C 1
ATOM 1519 O O . LEU A 1 190 ? 0.723 11.226 -25.629 1.00 89.06 190 LEU A O 1
ATOM 1523 N N . PHE A 1 191 ? -0.372 10.840 -23.707 1.00 89.56 191 PHE A N 1
ATOM 1524 C CA . PHE A 1 191 ? -0.947 9.566 -24.138 1.00 89.56 191 PHE A CA 1
ATOM 1525 C C . PHE A 1 191 ? -2.465 9.640 -24.348 1.00 89.56 191 PHE A C 1
ATOM 1527 O O . PHE A 1 191 ? -3.157 10.414 -23.677 1.00 89.56 191 PHE A O 1
ATOM 1534 N N . PRO A 1 192 ? -3.024 8.795 -25.236 1.00 89.88 192 PRO A N 1
ATOM 1535 C CA . PRO A 1 192 ? -4.465 8.606 -25.340 1.00 89.88 192 PRO A CA 1
ATOM 1536 C C . PRO A 1 192 ? -5.083 8.179 -24.004 1.00 89.88 192 PRO A C 1
ATOM 1538 O O . PRO A 1 192 ? -4.465 7.467 -23.210 1.00 89.88 192 PRO A O 1
ATOM 1541 N N . ARG A 1 193 ? -6.351 8.548 -23.775 1.00 84.25 193 ARG A N 1
ATOM 1542 C CA . ARG A 1 193 ? -7.082 8.202 -22.539 1.00 84.25 193 ARG A CA 1
ATOM 1543 C C . ARG A 1 193 ? -7.091 6.699 -22.250 1.00 84.25 193 ARG A C 1
ATOM 1545 O O . ARG A 1 193 ? -7.002 6.308 -21.091 1.00 84.25 193 ARG A O 1
ATOM 1552 N N . GLU A 1 194 ? -7.178 5.878 -23.292 1.00 89.00 194 GLU A N 1
ATOM 1553 C CA . GLU A 1 194 ? -7.142 4.419 -23.184 1.00 89.00 194 GLU A CA 1
ATOM 1554 C C . GLU A 1 194 ? -5.783 3.911 -22.681 1.00 89.00 194 GLU A C 1
ATOM 1556 O O . GLU A 1 194 ? -5.734 3.140 -21.725 1.00 89.00 194 GLU A O 1
ATOM 1561 N N . THR A 1 195 ? -4.674 4.407 -23.235 1.00 87.44 195 THR A N 1
ATOM 1562 C CA . THR A 1 195 ? -3.320 4.084 -22.760 1.00 87.44 195 THR A CA 1
ATOM 1563 C C . THR A 1 195 ? -3.125 4.528 -21.312 1.00 87.44 195 THR A C 1
ATOM 1565 O O . THR A 1 195 ? -2.584 3.774 -20.510 1.00 87.44 195 THR A O 1
ATOM 1568 N N . VAL A 1 196 ? -3.620 5.713 -20.928 1.00 84.69 196 VAL A N 1
ATOM 1569 C CA . VAL A 1 196 ? -3.572 6.175 -19.528 1.00 84.69 196 VAL A CA 1
ATOM 1570 C C . VAL A 1 196 ? -4.362 5.241 -18.610 1.00 84.69 196 VAL A C 1
ATOM 1572 O O . VAL A 1 196 ? -3.884 4.914 -17.525 1.00 84.69 196 VAL A O 1
ATOM 1575 N N . ALA A 1 197 ? -5.543 4.782 -19.031 1.00 79.94 197 ALA A N 1
ATOM 1576 C CA . ALA A 1 197 ? -6.317 3.802 -18.273 1.00 79.94 197 ALA A CA 1
ATOM 1577 C C . ALA A 1 197 ? -5.544 2.482 -18.117 1.00 79.94 197 ALA A C 1
ATOM 1579 O O . ALA A 1 197 ? -5.432 1.975 -17.005 1.00 79.94 197 ALA A O 1
ATOM 1580 N N . ARG A 1 198 ? -4.914 1.986 -19.187 1.00 86.81 198 ARG A N 1
ATOM 1581 C CA . ARG A 1 198 ? -4.076 0.776 -19.152 1.00 86.81 198 ARG A CA 1
ATOM 1582 C C . ARG A 1 198 ? -2.827 0.934 -18.283 1.00 86.81 198 ARG A C 1
ATOM 1584 O O . ARG A 1 198 ? -2.485 -0.001 -17.570 1.00 86.81 198 ARG A O 1
ATOM 1591 N N . ILE A 1 199 ? -2.177 2.102 -18.283 1.00 84.75 199 ILE A N 1
ATOM 1592 C CA . ILE A 1 199 ? -1.065 2.426 -17.368 1.00 84.75 199 ILE A CA 1
ATOM 1593 C C . ILE A 1 199 ? -1.541 2.361 -15.920 1.00 84.75 199 ILE A C 1
ATOM 1595 O O . ILE A 1 199 ? -0.845 1.802 -15.079 1.00 84.75 199 ILE A O 1
ATOM 1599 N N . ARG A 1 200 ? -2.727 2.907 -15.619 1.00 79.81 200 ARG A N 1
ATOM 1600 C CA . ARG A 1 200 ? -3.308 2.829 -14.273 1.00 79.81 200 ARG A CA 1
ATOM 1601 C C . ARG A 1 200 ? -3.587 1.387 -13.874 1.00 79.81 200 ARG A C 1
ATOM 1603 O O . ARG A 1 200 ? -3.200 1.006 -12.780 1.00 79.81 200 ARG A O 1
ATOM 1610 N N . THR A 1 201 ? -4.179 0.585 -14.757 1.00 80.00 201 THR A N 1
ATOM 1611 C CA . THR A 1 201 ? -4.397 -0.847 -14.511 1.00 80.00 201 THR A CA 1
ATOM 1612 C C . THR A 1 201 ? -3.078 -1.584 -14.278 1.00 80.00 201 THR A C 1
ATOM 1614 O O . THR A 1 201 ? -2.938 -2.247 -13.262 1.00 80.00 201 THR A O 1
ATOM 1617 N N . ALA A 1 202 ? -2.072 -1.395 -15.135 1.00 82.25 202 ALA A N 1
ATOM 1618 C CA . ALA A 1 202 ? -0.762 -2.023 -14.968 1.00 82.25 202 ALA A CA 1
ATOM 1619 C C . ALA A 1 202 ? -0.047 -1.564 -13.685 1.00 82.25 202 ALA A C 1
ATOM 1621 O O . ALA A 1 202 ? 0.652 -2.344 -13.045 1.00 82.25 202 ALA A O 1
ATOM 1622 N N . LEU A 1 203 ? -0.217 -0.302 -13.284 1.00 78.38 203 LEU A N 1
ATOM 1623 C CA . LEU A 1 203 ? 0.301 0.205 -12.017 1.00 78.38 203 LEU A CA 1
ATOM 1624 C C . LEU A 1 203 ? -0.416 -0.443 -10.834 1.00 78.38 203 LEU A C 1
ATOM 1626 O O . LEU A 1 203 ? 0.254 -0.854 -9.895 1.00 78.38 203 LEU A O 1
ATOM 1630 N N . LEU A 1 204 ? -1.740 -0.596 -10.897 1.00 69.75 204 LEU A N 1
ATOM 1631 C CA . LEU A 1 204 ? -2.489 -1.356 -9.900 1.00 69.75 204 LEU A CA 1
ATOM 1632 C C . LEU A 1 204 ? -1.997 -2.804 -9.837 1.00 69.75 204 LEU A C 1
ATOM 1634 O O . LEU A 1 204 ? -1.711 -3.259 -8.745 1.00 69.75 204 LEU A O 1
ATOM 1638 N N . ASP A 1 205 ? -1.769 -3.487 -10.958 1.00 73.19 205 ASP A N 1
ATOM 1639 C CA . ASP A 1 205 ? -1.226 -4.856 -10.958 1.00 73.19 205 ASP A CA 1
ATOM 1640 C C . ASP A 1 205 ? 0.179 -4.939 -10.328 1.00 73.19 205 ASP A C 1
ATOM 1642 O O . ASP A 1 205 ? 0.540 -5.930 -9.694 1.00 73.19 205 ASP A O 1
ATOM 1646 N N . LEU A 1 206 ? 0.994 -3.889 -10.480 1.00 70.56 206 LEU A N 1
ATOM 1647 C CA . LEU A 1 206 ? 2.324 -3.812 -9.871 1.00 70.56 206 LEU A CA 1
ATOM 1648 C C . LEU A 1 206 ? 2.288 -3.447 -8.376 1.00 70.56 206 LEU A C 1
ATOM 1650 O O . LEU A 1 206 ? 3.219 -3.804 -7.650 1.00 70.56 206 LEU A O 1
ATOM 1654 N N . VAL A 1 207 ? 1.270 -2.707 -7.932 1.00 63.03 207 VAL A N 1
ATOM 1655 C CA . VAL A 1 207 ? 1.112 -2.187 -6.558 1.00 63.03 2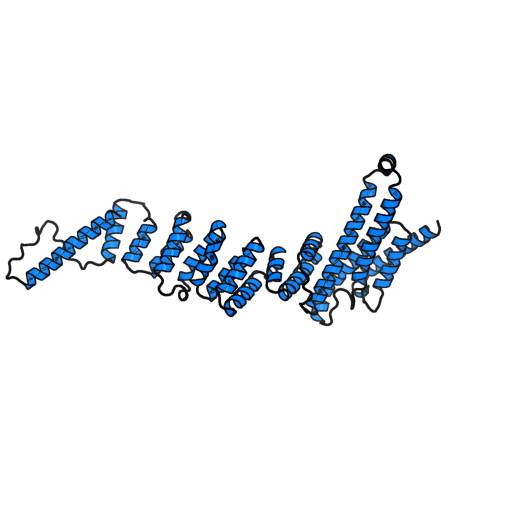07 VAL A CA 1
ATOM 1656 C C . VAL A 1 207 ? 0.199 -3.084 -5.708 1.00 63.03 207 VAL A C 1
ATOM 1658 O O . VAL A 1 207 ? 0.320 -3.109 -4.484 1.00 63.03 207 VAL A O 1
ATOM 1661 N N . VAL A 1 208 ? -0.630 -3.904 -6.355 1.00 55.25 208 VAL A N 1
ATOM 1662 C CA . VAL A 1 208 ? -1.458 -4.976 -5.794 1.00 55.25 208 VAL A CA 1
ATOM 1663 C C . VAL A 1 208 ? -0.801 -6.331 -6.108 1.00 55.25 208 VAL A C 1
ATOM 1665 O O . VAL A 1 208 ? -1.279 -7.071 -6.966 1.00 55.25 208 VAL A O 1
ATOM 1668 N N . PRO A 1 209 ? 0.312 -6.714 -5.456 1.00 48.09 209 PRO A N 1
ATOM 1669 C CA . PRO A 1 209 ? 0.738 -8.100 -5.491 1.00 48.09 209 PRO A CA 1
ATOM 1670 C C . PRO A 1 209 ? -0.147 -8.925 -4.551 1.00 48.09 209 PRO A C 1
ATOM 1672 O O . PRO A 1 209 ? -0.451 -8.507 -3.431 1.00 48.09 209 PRO A O 1
ATOM 1675 N N . GLY A 1 210 ? -0.512 -10.135 -4.984 1.00 50.69 210 GLY A N 1
ATOM 1676 C CA . GLY A 1 210 ? -0.902 -11.189 -4.047 1.00 50.69 210 GLY A CA 1
ATOM 1677 C C . GLY A 1 210 ? 0.189 -11.377 -2.984 1.00 50.69 210 GLY A C 1
ATOM 1678 O O . GLY A 1 210 ? 1.365 -11.289 -3.321 1.00 50.69 210 GLY A O 1
ATOM 1679 N N . ASP A 1 211 ? -0.220 -11.565 -1.726 1.00 41.69 211 ASP A N 1
ATOM 1680 C CA . ASP A 1 211 ? 0.547 -11.851 -0.491 1.00 41.69 211 ASP A CA 1
ATOM 1681 C C . ASP A 1 211 ? 1.825 -11.036 -0.161 1.00 41.69 211 ASP A C 1
ATOM 1683 O O . ASP A 1 211 ? 2.325 -11.142 0.956 1.00 41.69 211 ASP A O 1
ATOM 1687 N N . ASP A 1 212 ? 2.330 -10.175 -1.051 1.00 44.44 212 ASP A N 1
ATOM 1688 C CA . ASP A 1 212 ? 3.706 -9.652 -0.999 1.00 44.44 212 ASP A CA 1
ATOM 1689 C C . ASP A 1 212 ? 3.777 -8.114 -1.127 1.00 44.44 212 ASP A C 1
ATOM 1691 O O . ASP A 1 212 ? 4.747 -7.555 -1.644 1.00 44.44 212 ASP A O 1
ATOM 1695 N N . ALA A 1 213 ? 2.734 -7.395 -0.694 1.00 48.34 213 ALA A N 1
ATOM 1696 C CA . ALA A 1 213 ? 2.708 -5.930 -0.710 1.00 48.34 213 ALA A CA 1
ATOM 1697 C C . ALA A 1 213 ? 3.590 -5.377 0.429 1.00 48.34 213 ALA A C 1
ATOM 1699 O O . ALA A 1 213 ? 3.371 -5.682 1.599 1.00 48.34 213 ALA A O 1
ATOM 1700 N N . ARG A 1 214 ? 4.635 -4.605 0.085 1.00 55.25 214 ARG A N 1
ATOM 1701 C CA . ARG A 1 214 ? 5.784 -4.336 0.981 1.00 55.25 214 ARG A CA 1
ATOM 1702 C C . ARG A 1 214 ? 5.750 -2.994 1.718 1.00 55.25 214 ARG A C 1
ATOM 1704 O O . ARG A 1 214 ? 6.614 -2.790 2.569 1.00 55.25 214 ARG A O 1
ATOM 1711 N N . SER A 1 215 ? 4.819 -2.075 1.433 1.00 66.44 215 SER A N 1
ATOM 1712 C CA . SER A 1 215 ? 4.814 -0.765 2.107 1.00 66.44 215 SER A CA 1
ATOM 1713 C C . SER A 1 215 ? 3.448 -0.065 2.169 1.00 66.44 215 SER A C 1
ATOM 1715 O O . SER A 1 215 ? 2.584 -0.267 1.321 1.00 66.44 215 SER A O 1
ATOM 1717 N N . VAL A 1 216 ? 3.267 0.800 3.175 1.00 64.44 216 VAL A N 1
ATOM 1718 C CA . VAL A 1 216 ? 2.115 1.720 3.295 1.00 64.44 216 VAL A CA 1
ATOM 1719 C C . VAL A 1 216 ? 2.156 2.814 2.214 1.00 64.44 216 VAL A C 1
ATOM 1721 O O . VAL A 1 216 ? 1.114 3.327 1.817 1.00 64.44 216 VAL A O 1
ATOM 1724 N N . ASP A 1 217 ? 3.334 3.136 1.677 1.00 64.75 217 ASP A N 1
ATOM 1725 C CA . ASP A 1 217 ? 3.500 4.158 0.634 1.00 64.75 217 ASP A CA 1
ATOM 1726 C C . ASP A 1 217 ? 2.907 3.716 -0.716 1.00 64.75 217 ASP A C 1
ATOM 1728 O O . ASP A 1 217 ? 2.337 4.528 -1.451 1.00 64.75 217 ASP A O 1
ATOM 1732 N N . ASP A 1 218 ? 2.968 2.414 -1.005 1.00 65.38 218 ASP A N 1
ATOM 1733 C CA . ASP A 1 218 ? 2.322 1.777 -2.158 1.00 65.38 218 ASP A CA 1
ATOM 1734 C C . ASP A 1 218 ? 0.789 1.946 -2.109 1.00 65.38 218 ASP A C 1
ATOM 1736 O O . ASP A 1 218 ? 0.147 2.237 -3.118 1.00 65.38 218 ASP A O 1
ATOM 1740 N N . LEU A 1 219 ? 0.188 1.865 -0.918 1.00 65.50 219 LEU A N 1
ATOM 1741 C CA . LEU A 1 219 ? -1.247 2.096 -0.726 1.00 65.50 219 LEU A CA 1
ATOM 1742 C C . LEU A 1 219 ? -1.661 3.547 -0.963 1.00 65.50 219 LEU A C 1
ATOM 1744 O O . LEU A 1 219 ? -2.698 3.788 -1.582 1.00 65.50 219 LEU A O 1
ATOM 1748 N N . ILE A 1 220 ? -0.860 4.507 -0.494 1.00 65.25 220 ILE A N 1
ATOM 1749 C CA . ILE A 1 220 ? -1.101 5.937 -0.737 1.00 65.25 220 ILE A CA 1
ATOM 1750 C C . ILE A 1 220 ? -1.077 6.208 -2.248 1.00 65.25 220 ILE A C 1
ATOM 1752 O O . ILE A 1 220 ? -1.936 6.923 -2.767 1.00 65.25 220 ILE A O 1
ATOM 1756 N N . ALA A 1 221 ? -0.140 5.577 -2.967 1.00 63.06 221 ALA A N 1
ATOM 1757 C CA . ALA A 1 221 ? -0.067 5.645 -4.423 1.00 63.06 221 ALA A CA 1
ATOM 1758 C C . ALA A 1 221 ? -1.323 5.064 -5.092 1.00 63.06 221 ALA A C 1
ATOM 1760 O O . ALA A 1 221 ? -1.910 5.711 -5.960 1.00 63.06 221 ALA A O 1
ATOM 1761 N N . CYS A 1 222 ? -1.760 3.872 -4.664 1.00 65.25 222 CYS A N 1
ATOM 1762 C CA . CYS A 1 222 ? -3.004 3.246 -5.121 1.00 65.25 222 CYS A CA 1
ATOM 1763 C C . CYS A 1 222 ? -4.209 4.163 -4.912 1.00 65.25 222 CYS A C 1
ATOM 1765 O O . CYS A 1 222 ? -5.049 4.287 -5.799 1.00 65.25 222 CYS A O 1
ATOM 1767 N N . GLN A 1 223 ? -4.278 4.839 -3.769 1.00 68.56 223 GLN A N 1
ATOM 1768 C CA . GLN A 1 223 ? -5.426 5.650 -3.400 1.00 68.56 223 GLN A CA 1
ATOM 1769 C C . GLN A 1 223 ? -5.652 6.851 -4.324 1.00 68.56 223 GLN A C 1
ATOM 1771 O O . GLN A 1 223 ? -6.793 7.167 -4.656 1.00 68.56 223 GLN A O 1
ATOM 1776 N N . ALA A 1 224 ? -4.579 7.499 -4.779 1.00 66.12 224 ALA A N 1
ATOM 1777 C CA . ALA A 1 224 ? -4.676 8.602 -5.735 1.00 66.12 224 ALA A CA 1
ATOM 1778 C C . ALA A 1 224 ? -5.183 8.156 -7.123 1.00 66.12 224 ALA A C 1
ATOM 1780 O O . ALA A 1 224 ? -5.621 8.984 -7.924 1.00 66.12 224 ALA A O 1
ATOM 1781 N N . LEU A 1 225 ? -5.095 6.859 -7.428 1.00 66.06 225 LEU A N 1
ATOM 1782 C CA . LEU A 1 225 ? -5.376 6.293 -8.747 1.00 66.06 225 LEU A CA 1
ATOM 1783 C C . LEU A 1 225 ? -6.738 5.609 -8.809 1.00 66.06 225 LEU A C 1
ATOM 1785 O O . LEU A 1 225 ? -7.479 5.814 -9.771 1.00 66.06 225 LEU A O 1
ATOM 1789 N N . ASP A 1 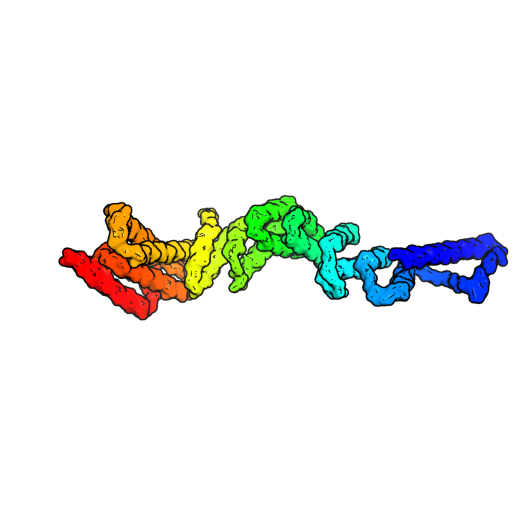226 ? -7.033 4.801 -7.795 1.00 73.81 226 ASP A N 1
ATOM 1790 C CA . ASP A 1 226 ? -8.270 4.053 -7.619 1.00 73.81 226 ASP A CA 1
ATOM 1791 C C . ASP A 1 226 ? -8.568 3.920 -6.112 1.00 73.81 226 ASP A C 1
ATOM 1793 O O . ASP A 1 226 ? -8.025 3.040 -5.428 1.00 73.81 226 ASP A O 1
ATOM 1797 N N . PRO A 1 227 ? -9.438 4.793 -5.575 1.00 76.25 227 PRO A N 1
ATOM 1798 C CA . PRO A 1 227 ? -9.826 4.752 -4.172 1.00 76.25 227 PRO A CA 1
ATOM 1799 C C . PRO A 1 227 ? -10.426 3.408 -3.740 1.00 76.25 227 PRO A C 1
ATOM 1801 O O . PRO A 1 227 ? -10.180 2.965 -2.620 1.00 76.25 227 PRO A O 1
ATOM 1804 N N . LEU A 1 228 ? -11.178 2.729 -4.614 1.00 80.19 228 LEU A N 1
ATOM 1805 C CA . LEU A 1 228 ? -11.825 1.456 -4.290 1.00 80.19 228 LEU A CA 1
ATOM 1806 C C . LEU A 1 228 ? -10.789 0.332 -4.166 1.00 80.19 228 LEU A C 1
ATOM 1808 O O . LEU A 1 228 ? -10.828 -0.452 -3.213 1.00 80.19 228 LEU A O 1
ATOM 1812 N N . ALA A 1 229 ? -9.837 0.268 -5.100 1.00 76.38 229 ALA A N 1
ATOM 1813 C CA . ALA A 1 229 ? -8.729 -0.681 -5.025 1.00 76.38 229 ALA A CA 1
ATOM 1814 C C . ALA A 1 229 ? -7.871 -0.446 -3.771 1.00 76.38 229 ALA A C 1
ATOM 1816 O O . ALA A 1 229 ? -7.482 -1.404 -3.099 1.00 76.38 229 ALA A O 1
ATOM 1817 N N . ALA A 1 230 ? -7.640 0.817 -3.401 1.00 79.50 230 ALA A N 1
ATOM 1818 C CA . ALA A 1 230 ? -6.911 1.161 -2.185 1.00 79.50 230 ALA A CA 1
ATOM 1819 C C . ALA A 1 230 ? -7.634 0.711 -0.906 1.00 79.50 230 ALA A C 1
ATOM 1821 O O . ALA A 1 230 ? -6.984 0.169 -0.014 1.00 79.50 230 ALA A O 1
ATOM 1822 N N . VAL A 1 231 ? -8.964 0.856 -0.823 1.00 85.00 231 VAL A N 1
ATOM 1823 C CA . VAL A 1 231 ? -9.760 0.345 0.312 1.00 85.00 231 VAL A CA 1
ATOM 1824 C C . VAL A 1 231 ? -9.642 -1.179 0.418 1.00 85.00 231 VAL A C 1
ATOM 1826 O O . VAL A 1 231 ? -9.375 -1.712 1.498 1.00 85.00 231 VAL A O 1
ATOM 1829 N N . ARG A 1 232 ? -9.776 -1.899 -0.703 1.00 84.50 232 ARG A N 1
ATOM 1830 C CA . ARG A 1 232 ? -9.624 -3.365 -0.733 1.00 84.50 232 ARG A CA 1
ATOM 1831 C C . ARG A 1 232 ? -8.248 -3.805 -0.263 1.00 84.50 232 ARG A C 1
ATOM 1833 O O . ARG A 1 232 ? -8.144 -4.720 0.554 1.00 84.50 232 ARG A O 1
ATOM 1840 N N . GLN A 1 233 ? -7.207 -3.133 -0.738 1.00 80.12 233 GLN A N 1
ATOM 1841 C CA . GLN A 1 233 ? -5.840 -3.446 -0.358 1.00 80.12 233 GLN A CA 1
ATOM 1842 C C . GLN A 1 233 ? -5.576 -3.090 1.112 1.00 80.12 233 GLN A C 1
ATOM 1844 O O . GLN A 1 233 ? -4.986 -3.889 1.836 1.00 80.12 233 GLN A O 1
ATOM 1849 N N . ALA A 1 234 ? -6.079 -1.955 1.600 1.00 86.19 234 ALA A N 1
ATOM 1850 C CA . ALA A 1 234 ? -5.990 -1.587 3.010 1.00 86.19 234 ALA A CA 1
ATOM 1851 C C . ALA A 1 234 ? -6.616 -2.656 3.916 1.00 86.19 234 ALA A C 1
ATOM 1853 O O . ALA A 1 234 ? -6.015 -3.032 4.920 1.00 86.19 234 ALA A O 1
ATOM 1854 N N . ASN A 1 235 ? -7.772 -3.210 3.536 1.00 89.56 235 ASN A N 1
ATOM 1855 C CA . ASN A 1 235 ? -8.397 -4.318 4.261 1.00 89.56 235 ASN A CA 1
ATOM 1856 C C . ASN A 1 235 ? -7.499 -5.564 4.308 1.00 89.56 235 ASN A C 1
ATOM 1858 O O . ASN A 1 235 ? -7.407 -6.210 5.351 1.00 89.56 235 ASN A O 1
ATOM 1862 N N . VAL A 1 236 ? -6.797 -5.892 3.218 1.00 86.88 236 VAL A N 1
ATOM 1863 C CA . VAL A 1 236 ? -5.805 -6.983 3.207 1.00 86.88 236 VAL A CA 1
ATOM 1864 C C . VAL A 1 236 ? -4.676 -6.703 4.203 1.00 86.88 236 VAL A C 1
ATOM 1866 O O . VAL A 1 236 ? -4.376 -7.562 5.033 1.00 86.88 236 VAL A O 1
ATOM 1869 N N . PHE A 1 237 ? -4.113 -5.494 4.193 1.00 85.19 237 PHE A N 1
ATOM 1870 C CA . PHE A 1 237 ? -3.060 -5.111 5.134 1.00 85.19 237 PHE A CA 1
ATOM 1871 C C . PHE A 1 237 ? -3.529 -5.130 6.591 1.00 85.19 237 PHE A C 1
ATOM 1873 O O . PHE A 1 237 ? -2.830 -5.668 7.443 1.00 85.19 237 PHE A O 1
ATOM 1880 N N . PHE A 1 238 ? -4.717 -4.604 6.903 1.00 89.81 238 PHE A N 1
ATOM 1881 C CA . PHE A 1 238 ? -5.239 -4.640 8.270 1.00 89.81 238 PHE A CA 1
ATOM 1882 C C . PHE A 1 238 ? -5.391 -6.069 8.792 1.00 89.81 238 PHE A C 1
ATOM 1884 O O . PHE A 1 238 ? -5.019 -6.334 9.938 1.00 89.81 238 PHE A O 1
ATOM 1891 N N . ARG A 1 239 ? -5.887 -6.995 7.958 1.00 89.56 239 ARG A N 1
ATOM 1892 C CA . ARG A 1 239 ? -5.992 -8.414 8.327 1.00 89.56 239 ARG A CA 1
ATOM 1893 C C . ARG A 1 239 ? -4.625 -8.993 8.695 1.00 89.56 239 ARG A C 1
ATOM 1895 O O . ARG A 1 239 ? -4.522 -9.632 9.739 1.00 89.56 239 ARG A O 1
ATOM 1902 N N . ASP A 1 240 ? -3.593 -8.751 7.884 1.00 87.19 240 ASP A N 1
ATOM 1903 C CA . ASP A 1 240 ? -2.239 -9.265 8.136 1.00 87.19 240 ASP A CA 1
ATOM 1904 C C . ASP A 1 240 ? -1.585 -8.618 9.370 1.00 87.19 240 ASP A C 1
ATOM 1906 O O . ASP A 1 240 ? -1.157 -9.317 10.292 1.00 87.19 240 ASP A O 1
ATOM 1910 N N . LEU A 1 241 ? -1.588 -7.284 9.451 1.00 87.25 241 LEU A N 1
ATOM 1911 C CA . LEU A 1 241 ? -0.973 -6.540 10.553 1.00 87.25 241 LEU A CA 1
ATOM 1912 C C . LEU A 1 241 ? -1.587 -6.924 11.905 1.00 87.25 241 LEU A C 1
ATOM 1914 O O . LEU A 1 241 ? -0.869 -7.172 12.873 1.00 87.25 241 LEU A O 1
ATOM 1918 N N . LEU A 1 242 ? -2.914 -7.047 11.984 1.00 86.88 242 LEU A N 1
ATOM 1919 C CA . LEU A 1 242 ? -3.603 -7.407 13.228 1.00 86.88 242 LEU A CA 1
ATOM 1920 C C . LEU A 1 242 ? -3.542 -8.914 13.524 1.00 86.88 242 LEU A C 1
ATOM 1922 O O . LEU A 1 242 ? -3.528 -9.321 14.695 1.00 86.88 242 LEU A O 1
ATOM 1926 N N . ALA A 1 243 ? -3.408 -9.764 12.501 1.00 86.56 243 ALA A N 1
ATOM 1927 C CA . ALA A 1 243 ? -3.044 -11.166 12.696 1.00 86.56 243 ALA A CA 1
ATOM 1928 C C . ALA A 1 243 ? -1.648 -11.309 13.329 1.00 86.56 243 ALA A C 1
ATOM 1930 O O . ALA A 1 243 ? -1.462 -12.205 14.156 1.00 86.56 243 ALA A O 1
ATOM 1931 N N . ARG A 1 244 ? -0.720 -10.385 13.049 1.00 85.88 244 ARG A N 1
ATOM 1932 C CA . ARG A 1 244 ? 0.644 -10.335 13.614 1.00 85.88 244 ARG A CA 1
ATOM 1933 C C . ARG A 1 244 ? 0.803 -9.440 14.854 1.00 85.88 244 ARG A C 1
ATOM 1935 O O . ARG A 1 244 ? 1.889 -9.374 15.410 1.00 85.88 244 ARG A O 1
ATOM 1942 N N . ASP A 1 245 ? -0.275 -8.795 15.304 1.00 87.00 245 ASP A N 1
ATOM 1943 C CA . ASP A 1 245 ? -0.300 -7.831 16.424 1.00 87.00 245 ASP A CA 1
ATOM 1944 C C . ASP A 1 245 ? 0.597 -6.585 16.233 1.00 87.00 245 ASP A C 1
ATOM 1946 O O . ASP A 1 245 ? 1.065 -5.974 17.190 1.00 87.00 245 ASP A O 1
ATOM 1950 N N . LEU A 1 246 ? 0.793 -6.160 14.982 1.00 86.88 246 LEU A N 1
ATOM 1951 C CA . LEU A 1 246 ? 1.557 -4.967 14.601 1.00 86.88 246 LEU A CA 1
ATOM 1952 C C . LEU A 1 246 ? 0.675 -3.707 14.657 1.00 86.88 246 LEU A C 1
ATOM 1954 O O . LEU A 1 246 ? 0.254 -3.162 13.635 1.00 86.88 246 LEU A O 1
ATOM 1958 N N . LEU A 1 247 ? 0.342 -3.256 15.873 1.00 89.31 247 LEU A N 1
ATOM 1959 C CA . LEU A 1 247 ? -0.581 -2.129 16.078 1.00 89.31 247 LEU A CA 1
ATOM 1960 C C . LEU A 1 247 ? -0.046 -0.799 15.523 1.00 89.31 247 LEU A C 1
ATOM 1962 O O . LEU A 1 247 ? -0.817 -0.059 14.917 1.00 89.31 247 LEU A O 1
ATOM 1966 N N . ASP A 1 248 ? 1.238 -0.491 15.706 1.00 85.88 248 ASP A N 1
ATOM 1967 C CA . ASP A 1 248 ? 1.815 0.789 15.268 1.00 85.88 248 ASP A CA 1
ATOM 1968 C C . ASP A 1 248 ? 1.759 0.951 13.743 1.00 85.88 248 ASP A C 1
ATOM 1970 O O . ASP A 1 248 ? 1.407 2.019 13.236 1.00 85.88 248 ASP A O 1
ATOM 1974 N N . ASP A 1 249 ? 2.015 -0.130 13.006 1.00 83.31 249 ASP A N 1
ATOM 1975 C CA . ASP A 1 249 ? 1.892 -0.153 11.549 1.00 83.31 249 ASP A CA 1
ATOM 1976 C C . ASP A 1 249 ? 0.428 -0.019 11.112 1.00 83.31 249 ASP A C 1
ATOM 1978 O O . ASP A 1 249 ? 0.127 0.712 10.168 1.00 83.31 249 ASP A O 1
ATOM 1982 N N . ALA A 1 250 ? -0.510 -0.634 11.841 1.00 88.69 250 ALA A N 1
ATOM 1983 C CA . ALA A 1 250 ? -1.940 -0.467 11.585 1.00 88.69 250 ALA A CA 1
ATOM 1984 C C . ALA A 1 250 ? -2.419 0.973 11.869 1.00 88.69 250 ALA A C 1
ATOM 1986 O O . ALA A 1 250 ? -3.257 1.504 11.140 1.00 88.69 250 ALA A O 1
ATOM 1987 N N . VAL A 1 251 ? -1.873 1.642 12.892 1.00 87.81 251 VAL A N 1
ATOM 1988 C CA . VAL A 1 251 ? -2.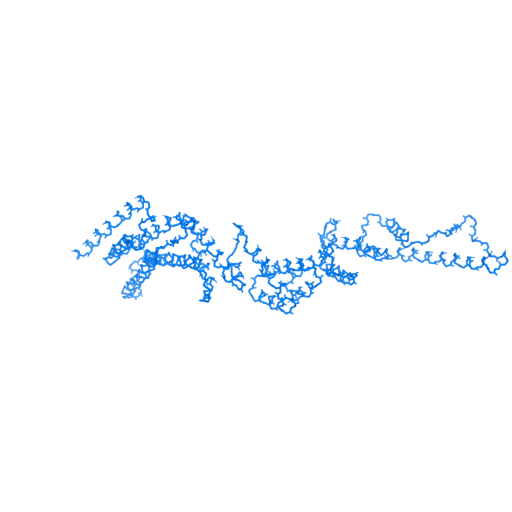137 3.066 13.171 1.00 87.81 251 VAL A CA 1
ATOM 1989 C C . VAL A 1 251 ? -1.591 3.943 12.047 1.00 87.81 251 VAL A C 1
ATOM 1991 O O . VAL A 1 251 ? -2.305 4.830 11.575 1.00 87.81 251 VAL A O 1
ATOM 1994 N N . ARG A 1 252 ? -0.360 3.682 11.587 1.00 85.44 252 ARG A N 1
ATOM 1995 C CA . ARG A 1 252 ? 0.253 4.386 10.449 1.00 85.44 252 ARG A CA 1
ATOM 1996 C C . ARG A 1 252 ? -0.577 4.234 9.181 1.00 85.44 252 ARG A C 1
ATOM 1998 O O . ARG A 1 252 ? -0.888 5.237 8.547 1.00 85.44 252 ARG A O 1
ATOM 2005 N N . LEU A 1 253 ? -0.999 3.011 8.869 1.00 85.50 253 LEU A N 1
ATOM 2006 C CA . LEU A 1 253 ? -1.899 2.725 7.756 1.00 85.50 253 LEU A CA 1
ATOM 2007 C C . LEU A 1 253 ? -3.216 3.504 7.883 1.00 85.50 253 LEU A C 1
ATOM 2009 O O . LEU A 1 253 ? -3.623 4.199 6.958 1.00 85.50 253 LEU A O 1
ATOM 2013 N N . ASN A 1 254 ? -3.863 3.447 9.048 1.00 88.38 254 ASN A N 1
ATOM 2014 C CA . ASN A 1 254 ? -5.128 4.141 9.278 1.00 88.38 254 ASN A CA 1
ATOM 2015 C C . ASN A 1 254 ? -5.007 5.673 9.163 1.00 88.38 254 ASN A C 1
ATOM 2017 O O . ASN A 1 254 ? -5.972 6.328 8.782 1.00 88.38 254 ASN A O 1
ATOM 2021 N N . ALA A 1 255 ? -3.849 6.243 9.503 1.00 85.31 255 ALA A N 1
ATOM 2022 C CA . ALA A 1 255 ? -3.575 7.671 9.350 1.00 85.31 255 ALA A CA 1
ATOM 2023 C C . ALA A 1 255 ? -3.255 8.071 7.898 1.00 85.31 255 ALA A C 1
ATOM 2025 O O . ALA A 1 255 ? -3.508 9.212 7.519 1.00 85.31 255 ALA A O 1
ATOM 2026 N N . ALA A 1 256 ? -2.702 7.151 7.104 1.00 79.50 256 ALA A N 1
ATOM 2027 C CA . ALA A 1 256 ? -2.333 7.384 5.711 1.00 79.50 256 ALA A CA 1
ATOM 2028 C C . ALA A 1 256 ? -3.539 7.411 4.754 1.00 79.50 256 ALA A C 1
ATOM 2030 O O . ALA A 1 256 ? -3.482 8.071 3.719 1.00 79.50 256 ALA A O 1
ATOM 2031 N N . LEU A 1 257 ? -4.628 6.716 5.092 1.00 81.19 257 LEU A N 1
ATOM 2032 C CA . LEU A 1 257 ? -5.814 6.623 4.239 1.00 81.19 257 LEU A CA 1
ATOM 2033 C C . LEU A 1 257 ? -6.646 7.914 4.276 1.00 81.19 257 LEU A C 1
ATOM 2035 O O . LEU A 1 257 ? -7.223 8.267 5.308 1.00 81.19 257 LEU A O 1
ATOM 2039 N N . VAL A 1 258 ? -6.784 8.592 3.133 1.00 71.00 258 VAL A N 1
ATOM 2040 C CA . VAL A 1 258 ? -7.718 9.727 2.996 1.00 71.00 258 VAL A CA 1
ATOM 2041 C C . VAL A 1 258 ? -9.136 9.185 2.779 1.00 71.00 258 VAL A C 1
ATOM 2043 O O . VAL A 1 258 ? -9.414 8.509 1.799 1.00 71.00 258 VAL A O 1
ATOM 2046 N N . ARG A 1 259 ? -10.081 9.440 3.678 1.00 67.00 259 ARG A N 1
ATOM 2047 C CA . ARG A 1 259 ? -11.457 8.969 3.454 1.00 67.00 259 ARG A CA 1
ATOM 2048 C C . ARG A 1 259 ? -12.178 9.929 2.520 1.00 67.00 259 ARG A C 1
ATOM 2050 O O . ARG A 1 259 ? -12.590 11.001 2.957 1.00 67.00 259 ARG A O 1
ATOM 2057 N N . ASP A 1 260 ? -12.308 9.560 1.252 1.00 60.09 260 ASP A N 1
ATOM 2058 C CA . ASP A 1 260 ? -13.170 10.287 0.325 1.00 60.09 260 ASP A CA 1
ATOM 2059 C C . ASP A 1 260 ? -14.605 9.762 0.472 1.00 60.09 260 ASP A C 1
ATOM 2061 O O . ASP A 1 260 ? -14.886 8.598 0.195 1.00 60.09 260 ASP A O 1
ATOM 2065 N N . ALA A 1 261 ? -15.514 10.614 0.951 1.00 52.28 261 ALA A N 1
ATOM 2066 C CA . ALA A 1 261 ? -16.904 10.256 1.248 1.00 52.28 261 ALA A CA 1
ATOM 2067 C C . ALA A 1 261 ? -17.744 9.927 -0.005 1.00 52.28 261 ALA A C 1
ATOM 2069 O O . ALA A 1 261 ? -18.925 9.611 0.110 1.00 52.28 261 ALA A O 1
ATOM 2070 N N . SER A 1 262 ? -17.158 10.043 -1.198 1.00 54.97 262 SER A N 1
ATOM 2071 C CA . SER A 1 262 ? -17.823 9.828 -2.484 1.00 54.97 262 SER A CA 1
ATOM 2072 C C . SER A 1 262 ? -17.757 8.385 -3.006 1.00 54.97 262 SER A C 1
ATOM 2074 O O . SER A 1 262 ? -18.396 8.079 -4.013 1.00 54.97 262 SER A O 1
ATOM 2076 N N . VAL A 1 263 ? -17.014 7.493 -2.343 1.00 61.28 263 VAL A N 1
ATOM 2077 C CA . VAL A 1 263 ? -16.775 6.122 -2.818 1.00 61.28 263 VAL A CA 1
ATOM 2078 C C . VAL A 1 263 ? -17.654 5.142 -2.041 1.00 61.28 263 VAL A C 1
ATOM 2080 O O . VAL A 1 263 ? -17.285 4.685 -0.964 1.00 61.28 263 VAL A O 1
ATOM 2083 N N . ASP A 1 264 ? -18.820 4.802 -2.592 1.00 69.88 264 ASP A N 1
ATOM 2084 C CA . ASP A 1 264 ? -19.653 3.716 -2.063 1.00 69.88 264 ASP A CA 1
ATOM 2085 C C . ASP A 1 264 ? -19.021 2.358 -2.417 1.00 69.88 264 ASP A C 1
ATOM 2087 O O . ASP A 1 264 ? -19.204 1.824 -3.513 1.00 69.88 264 ASP A O 1
ATOM 2091 N N . ALA A 1 265 ? -18.204 1.830 -1.502 1.00 69.62 265 ALA A N 1
ATOM 2092 C CA . ALA A 1 265 ? -17.533 0.538 -1.649 1.00 69.62 265 ALA A CA 1
ATOM 2093 C C . ALA A 1 265 ? -18.288 -0.624 -0.971 1.00 69.62 265 ALA A C 1
ATOM 2095 O O . ALA A 1 265 ? -17.744 -1.729 -0.863 1.00 69.62 265 ALA A O 1
ATOM 2096 N N . GLY A 1 266 ? -19.520 -0.395 -0.495 1.00 86.75 266 GLY A N 1
ATOM 2097 C CA . GLY A 1 266 ? -20.333 -1.403 0.186 1.00 86.75 266 GLY A CA 1
ATOM 2098 C C . GLY A 1 266 ? -19.596 -2.093 1.343 1.00 86.75 266 GLY A C 1
ATOM 2099 O O . GLY A 1 266 ? -19.111 -1.450 2.276 1.00 86.75 266 GLY A O 1
ATOM 2100 N N . ASP A 1 267 ? -19.484 -3.422 1.276 1.00 89.44 267 ASP A N 1
ATOM 2101 C CA . ASP A 1 267 ? -18.852 -4.235 2.325 1.00 89.44 267 ASP A CA 1
ATOM 2102 C C . ASP A 1 267 ? -17.360 -3.925 2.543 1.00 89.44 267 ASP A C 1
ATOM 2104 O O . ASP A 1 267 ? -16.848 -4.133 3.645 1.00 89.44 267 ASP A O 1
ATOM 2108 N N . ASP A 1 268 ? -16.644 -3.430 1.527 1.00 89.62 268 ASP A N 1
ATOM 2109 C CA . ASP A 1 268 ? -15.229 -3.073 1.671 1.00 89.62 268 ASP A CA 1
ATOM 2110 C C . ASP A 1 268 ? -15.040 -1.829 2.548 1.00 89.62 268 ASP A C 1
ATOM 2112 O O . ASP A 1 268 ? -14.123 -1.804 3.373 1.00 89.62 268 ASP A O 1
ATOM 2116 N N . ASP A 1 269 ? -15.933 -0.842 2.437 1.00 89.94 269 ASP A N 1
ATOM 2117 C CA . ASP A 1 269 ? -15.911 0.341 3.304 1.00 89.94 269 ASP A CA 1
ATOM 2118 C C . ASP A 1 269 ? -16.321 -0.023 4.734 1.00 89.94 269 ASP A C 1
ATOM 2120 O O . ASP A 1 269 ? -15.651 0.341 5.700 1.00 89.94 269 ASP A O 1
ATOM 2124 N N . ARG A 1 270 ? -17.363 -0.851 4.885 1.00 92.25 270 ARG A N 1
ATOM 2125 C CA . ARG A 1 270 ? -17.782 -1.367 6.197 1.00 92.25 270 ARG A CA 1
ATOM 2126 C C . ARG A 1 270 ? -16.646 -2.100 6.910 1.00 92.25 270 ARG A C 1
ATOM 2128 O O . ARG A 1 270 ? -16.443 -1.899 8.109 1.00 92.25 270 ARG A O 1
ATOM 2135 N N . GLU A 1 271 ? -15.905 -2.943 6.192 1.00 93.88 271 GLU A N 1
ATOM 2136 C CA . GLU A 1 271 ? -14.737 -3.620 6.751 1.00 93.88 271 GLU A CA 1
ATOM 2137 C C . GLU A 1 271 ? -13.655 -2.624 7.183 1.00 93.88 271 GLU A C 1
ATOM 2139 O O . GLU A 1 271 ? -13.150 -2.717 8.305 1.00 93.88 271 GLU A O 1
ATOM 2144 N N . LEU A 1 272 ? -13.352 -1.633 6.344 1.00 92.50 272 LEU A N 1
ATOM 2145 C CA . LEU A 1 272 ? -12.378 -0.596 6.663 1.00 92.50 272 LEU A CA 1
ATOM 2146 C C . LEU A 1 272 ? -12.790 0.196 7.913 1.00 92.50 272 LEU A C 1
ATOM 2148 O O . LEU A 1 272 ? -11.975 0.404 8.814 1.00 92.50 272 LEU A O 1
ATOM 2152 N N . MET A 1 273 ? -14.063 0.586 8.022 1.00 92.88 273 MET A N 1
ATOM 2153 C CA . MET A 1 273 ? -14.596 1.267 9.203 1.00 92.88 273 MET A CA 1
ATOM 2154 C C . MET A 1 273 ? -14.451 0.417 10.467 1.00 92.88 273 MET A C 1
ATOM 2156 O O . MET A 1 273 ? -14.061 0.934 11.520 1.00 92.88 273 MET A O 1
ATOM 2160 N N . ALA A 1 274 ? -14.725 -0.885 10.365 1.00 94.94 274 ALA A N 1
ATOM 2161 C CA . ALA A 1 274 ? -14.559 -1.818 11.468 1.00 94.94 274 ALA A CA 1
ATOM 2162 C C . ALA A 1 274 ? -13.079 -1.943 11.884 1.00 94.94 274 ALA A C 1
ATOM 2164 O O . ALA A 1 274 ? -12.788 -1.926 13.087 1.00 94.94 274 ALA A O 1
ATOM 2165 N N . TRP A 1 275 ? -12.134 -1.980 10.934 1.00 95.25 275 TRP A N 1
ATOM 2166 C CA . TRP A 1 275 ? -10.696 -1.952 11.235 1.00 95.25 275 TRP A CA 1
ATOM 2167 C C . TRP A 1 275 ? -10.280 -0.663 11.936 1.00 95.25 275 TRP A C 1
ATOM 2169 O O . TRP A 1 275 ? -9.649 -0.703 12.995 1.00 95.25 275 TRP A O 1
ATOM 2179 N N . SER A 1 276 ? -10.688 0.485 11.403 1.00 94.31 276 SER A N 1
ATOM 2180 C CA . SER A 1 276 ? -10.379 1.783 11.992 1.00 94.31 276 SER A CA 1
ATOM 2181 C C . SER A 1 276 ? -10.928 1.942 13.410 1.00 94.31 276 SER A C 1
ATOM 2183 O O . SER A 1 276 ? -10.256 2.527 14.261 1.00 94.31 276 SER A O 1
ATOM 2185 N N . ALA A 1 277 ? -12.131 1.425 13.686 1.00 95.69 277 ALA A N 1
ATOM 2186 C CA . ALA A 1 277 ? -12.708 1.434 15.028 1.00 95.69 277 ALA A CA 1
ATOM 2187 C C . ALA A 1 277 ? -11.839 0.635 16.013 1.00 95.69 277 ALA A C 1
ATOM 2189 O O . ALA A 1 277 ? -11.523 1.135 17.094 1.00 95.69 277 ALA A O 1
ATOM 2190 N N . LEU A 1 278 ? -11.378 -0.558 15.616 1.00 97.12 278 LEU A N 1
ATOM 2191 C CA . LEU A 1 278 ? -10.498 -1.393 16.438 1.00 97.12 278 LEU A CA 1
ATOM 2192 C C . LEU A 1 278 ? -9.137 -0.731 16.685 1.00 97.12 278 LEU A C 1
ATOM 2194 O O . LEU A 1 278 ? -8.684 -0.677 17.830 1.00 97.12 278 LEU A O 1
ATOM 2198 N N . VAL A 1 279 ? -8.492 -0.214 15.635 1.00 95.75 279 VAL A N 1
ATOM 2199 C CA . VAL A 1 279 ? -7.190 0.469 15.735 1.00 95.75 279 VAL A CA 1
ATOM 2200 C C . VAL A 1 279 ? -7.291 1.674 16.668 1.00 95.75 279 VAL A C 1
ATOM 2202 O O . VAL A 1 279 ? -6.453 1.845 17.555 1.00 95.75 279 VAL A O 1
ATOM 2205 N N . LYS A 1 280 ? -8.363 2.466 16.537 1.00 95.62 280 LYS A N 1
ATOM 2206 C CA . LYS A 1 280 ? -8.644 3.588 17.436 1.00 95.62 280 LYS A CA 1
ATOM 2207 C C . LYS A 1 280 ? -8.829 3.115 18.877 1.00 95.62 280 LYS A C 1
ATOM 2209 O O . LYS A 1 280 ? -8.191 3.666 19.768 1.00 95.62 280 LYS A O 1
ATOM 2214 N N . ALA A 1 281 ? -9.654 2.097 19.118 1.00 97.56 281 ALA A N 1
ATOM 2215 C CA . ALA A 1 281 ? -9.905 1.581 20.463 1.00 97.56 281 ALA A CA 1
ATOM 2216 C C . ALA A 1 281 ? -8.622 1.075 21.139 1.00 97.56 281 ALA A C 1
ATOM 2218 O O . ALA A 1 281 ? -8.309 1.493 22.254 1.00 97.56 281 ALA A O 1
ATOM 2219 N N . ARG A 1 282 ? -7.825 0.261 20.434 1.00 96.75 282 ARG A N 1
ATOM 2220 C CA . ARG A 1 282 ? -6.536 -0.235 20.937 1.00 96.75 282 ARG A CA 1
ATOM 2221 C C . ARG A 1 282 ? -5.555 0.901 21.223 1.00 96.75 282 ARG A C 1
ATOM 2223 O O . ARG A 1 282 ? -4.972 0.925 22.301 1.00 96.75 282 ARG A O 1
ATOM 2230 N N . SER A 1 283 ? -5.423 1.871 20.314 1.00 95.38 283 SER A N 1
ATOM 2231 C CA . SER A 1 283 ? -4.571 3.050 20.527 1.00 95.38 283 SER A CA 1
ATOM 2232 C C . SER A 1 283 ? -4.980 3.834 21.780 1.00 95.38 283 SER A C 1
ATOM 2234 O O . SER A 1 283 ? -4.113 4.222 22.556 1.00 95.38 283 SER A O 1
ATOM 2236 N N . LYS A 1 284 ? -6.283 4.002 22.045 1.00 96.44 284 LYS A N 1
ATOM 2237 C CA . LYS A 1 284 ? -6.764 4.709 23.246 1.00 96.44 284 LYS A CA 1
ATOM 2238 C C . LYS A 1 284 ? -6.564 3.945 24.545 1.00 96.44 284 LYS A C 1
ATOM 2240 O O . LYS A 1 284 ? -6.284 4.573 25.564 1.00 96.44 284 LYS A O 1
ATOM 2245 N N . ILE A 1 285 ? -6.612 2.618 24.512 1.00 96.44 285 ILE A N 1
ATOM 2246 C CA . ILE A 1 285 ? -6.226 1.807 25.671 1.00 96.44 285 ILE A CA 1
ATOM 2247 C C . ILE A 1 285 ? -4.718 1.920 25.932 1.00 96.44 285 ILE A C 1
ATOM 2249 O O . ILE A 1 285 ? -4.323 2.091 27.082 1.00 96.44 285 ILE A O 1
ATOM 2253 N N . VAL A 1 286 ? -3.878 1.890 24.892 1.00 94.50 286 VAL A N 1
ATOM 2254 C CA . VAL A 1 286 ? -2.421 2.072 25.035 1.00 94.50 286 VAL A CA 1
ATOM 2255 C C . VAL A 1 286 ? -2.086 3.464 25.580 1.00 94.50 286 VAL A C 1
ATOM 2257 O O . VAL A 1 286 ? -1.280 3.575 26.504 1.00 94.50 286 VAL A O 1
ATOM 2260 N N . ASP A 1 287 ? -2.739 4.517 25.073 1.00 92.12 287 ASP A N 1
ATOM 2261 C CA . ASP A 1 287 ? -2.598 5.888 25.585 1.00 92.12 287 ASP A CA 1
ATOM 2262 C C . ASP A 1 287 ? -2.929 5.952 27.089 1.00 92.12 287 ASP A C 1
ATOM 2264 O O . ASP A 1 287 ? -2.158 6.511 27.873 1.00 92.12 287 ASP A O 1
ATOM 2268 N N . LEU A 1 288 ? -4.040 5.328 27.506 1.00 94.19 288 LEU A N 1
ATOM 2269 C CA . LEU A 1 288 ? -4.450 5.237 28.909 1.00 94.19 288 LEU A CA 1
ATOM 2270 C C . LEU A 1 288 ? -3.433 4.459 29.755 1.00 94.19 288 LEU A C 1
ATOM 2272 O O . LEU A 1 288 ? -3.026 4.935 30.810 1.00 94.19 288 LEU A O 1
ATOM 2276 N N . GLN A 1 289 ? -2.991 3.284 29.309 1.00 92.31 289 GLN A N 1
ATOM 2277 C CA . GLN A 1 289 ? -2.012 2.467 30.035 1.00 92.31 289 GLN A CA 1
ATOM 2278 C C . GLN A 1 289 ? -0.688 3.213 30.226 1.00 92.31 289 GLN A C 1
ATOM 2280 O O . GLN A 1 289 ? -0.135 3.220 31.325 1.00 92.31 289 GLN A O 1
ATOM 2285 N N . ARG A 1 290 ? -0.217 3.911 29.186 1.00 89.50 290 ARG A N 1
ATOM 2286 C CA . ARG A 1 290 ? 0.978 4.761 29.250 1.00 89.50 290 ARG A CA 1
ATOM 2287 C C . ARG A 1 290 ? 0.793 5.950 30.191 1.00 89.50 290 ARG A C 1
ATOM 2289 O O . ARG A 1 290 ? 1.749 6.386 30.828 1.00 89.50 290 ARG A O 1
ATOM 2296 N N . PHE A 1 291 ? -0.410 6.512 30.263 1.00 88.31 291 PHE A N 1
ATOM 2297 C CA . PHE A 1 291 ? -0.724 7.558 31.230 1.00 88.31 291 PHE A CA 1
ATOM 2298 C C . PHE A 1 291 ? -0.683 7.006 32.663 1.00 88.31 291 PHE A C 1
ATOM 2300 O O . PHE A 1 291 ? -0.022 7.587 33.520 1.00 88.31 291 PHE A O 1
ATOM 2307 N N . LEU A 1 292 ? -1.298 5.847 32.912 1.00 87.00 292 LEU A N 1
ATOM 2308 C CA . LEU A 1 292 ? -1.313 5.202 34.229 1.00 87.00 292 LEU A CA 1
ATOM 2309 C C . LEU A 1 292 ? 0.082 4.777 34.703 1.00 87.00 292 LEU A C 1
ATOM 2311 O O . LEU A 1 292 ? 0.382 4.916 35.887 1.00 87.00 292 LEU A O 1
ATOM 2315 N N . SER A 1 293 ? 0.959 4.329 33.799 1.00 85.12 293 SER A N 1
ATOM 2316 C CA . SER A 1 293 ? 2.321 3.921 34.160 1.00 85.12 293 SER A CA 1
ATOM 2317 C C . SER A 1 293 ? 3.199 5.091 34.617 1.00 85.12 293 SER A C 1
ATOM 2319 O O . SER A 1 293 ? 4.034 4.913 35.497 1.00 85.12 293 SER A O 1
ATOM 2321 N N . LYS A 1 294 ? 2.992 6.306 34.085 1.00 78.75 294 LYS A N 1
ATOM 2322 C CA . LYS A 1 294 ? 3.795 7.494 34.445 1.00 78.75 294 LYS A CA 1
ATOM 2323 C C . LYS A 1 294 ? 3.681 7.893 35.918 1.00 78.75 294 LYS A C 1
ATOM 2325 O O . LYS A 1 294 ? 4.637 8.434 36.461 1.00 78.75 294 LYS A O 1
ATOM 2330 N N . ARG A 1 295 ? 2.548 7.610 36.570 1.00 65.31 295 ARG A N 1
ATOM 2331 C CA . ARG A 1 295 ? 2.344 7.913 37.998 1.00 65.31 295 ARG A CA 1
ATOM 2332 C C . ARG A 1 295 ? 3.204 7.039 38.918 1.00 65.31 295 ARG A C 1
ATOM 2334 O O . ARG A 1 295 ? 3.462 7.430 40.047 1.00 65.31 295 ARG A O 1
ATOM 2341 N N . TYR A 1 296 ? 3.646 5.869 38.452 1.00 54.94 296 TYR A N 1
ATOM 2342 C CA . TYR A 1 296 ? 4.473 4.965 39.254 1.00 54.94 296 TYR A CA 1
ATOM 2343 C C . TYR A 1 296 ? 5.969 5.323 39.231 1.00 54.94 296 TYR A C 1
ATOM 2345 O O . TYR A 1 296 ? 6.676 4.960 40.168 1.00 54.94 296 TYR A O 1
ATOM 2353 N N . ASP A 1 297 ? 6.443 6.053 38.212 1.00 53.19 297 ASP A N 1
ATOM 2354 C CA . ASP A 1 297 ? 7.865 6.409 38.057 1.00 53.19 297 ASP A CA 1
ATOM 2355 C C . ASP A 1 297 ? 8.262 7.701 38.783 1.00 53.19 297 ASP A C 1
ATOM 2357 O O . ASP A 1 297 ? 9.404 7.848 39.223 1.00 53.19 297 ASP A O 1
ATOM 2361 N N . VAL A 1 298 ? 7.336 8.649 38.937 1.00 52.12 298 VAL A N 1
ATOM 2362 C CA . VAL A 1 298 ? 7.597 9.877 39.691 1.00 52.12 298 VAL A CA 1
ATOM 2363 C C . VAL A 1 298 ? 7.089 9.650 41.102 1.00 52.12 298 VAL A C 1
ATOM 2365 O O . VAL A 1 298 ? 5.887 9.636 41.341 1.00 52.12 298 VAL A O 1
ATOM 2368 N N . GLY A 1 299 ? 8.009 9.392 42.035 1.00 52.25 299 GLY A N 1
ATOM 2369 C CA . GLY A 1 299 ? 7.663 9.156 43.433 1.00 52.25 299 GLY A CA 1
ATOM 2370 C C . GLY A 1 299 ? 6.671 10.211 43.923 1.00 52.25 299 GLY A C 1
ATOM 2371 O O . GLY A 1 299 ? 6.981 11.399 43.910 1.00 52.25 299 GLY A O 1
ATOM 2372 N N . ASP A 1 300 ? 5.501 9.753 44.370 1.00 55.00 300 ASP A N 1
ATOM 2373 C CA . ASP A 1 300 ? 4.307 10.529 44.760 1.00 55.00 300 ASP A CA 1
ATOM 2374 C C . ASP A 1 300 ? 4.603 11.671 45.770 1.00 55.00 300 ASP A C 1
ATOM 2376 O O . ASP A 1 300 ? 3.789 12.567 45.988 1.00 55.00 300 ASP A O 1
ATOM 2380 N N . ALA A 1 301 ? 5.787 11.647 46.394 1.00 55.94 301 ALA A N 1
ATOM 2381 C CA . ALA A 1 301 ? 6.310 12.666 47.297 1.00 55.94 301 ALA A CA 1
ATOM 2382 C C . ALA A 1 301 ? 6.981 13.866 46.592 1.00 55.94 301 ALA A C 1
ATOM 2384 O O . ALA A 1 301 ? 6.905 14.976 47.115 1.00 55.94 301 ALA A O 1
ATOM 2385 N N . LEU A 1 302 ? 7.631 13.680 45.434 1.00 52.75 302 LEU A N 1
ATOM 2386 C CA . LEU A 1 302 ? 8.387 14.741 44.749 1.00 52.75 302 LEU A CA 1
ATOM 2387 C C . LEU A 1 302 ? 7.469 15.687 43.959 1.00 52.75 302 LEU A C 1
ATOM 2389 O O . LEU A 1 302 ? 7.636 16.903 44.040 1.00 52.75 302 LEU A O 1
ATOM 2393 N N . ASP A 1 303 ? 6.448 15.152 43.283 1.00 54.25 303 ASP A N 1
ATOM 2394 C CA . ASP A 1 303 ? 5.483 15.959 42.518 1.00 54.25 303 ASP A CA 1
ATOM 2395 C C . ASP A 1 303 ? 4.618 16.850 43.421 1.00 54.25 303 ASP A C 1
ATOM 2397 O O . ASP A 1 303 ? 4.369 18.016 43.099 1.00 54.25 303 ASP A O 1
ATOM 2401 N N . ARG A 1 304 ? 4.241 16.352 44.609 1.00 54.00 304 ARG A N 1
ATOM 2402 C CA . ARG A 1 304 ? 3.518 17.143 45.623 1.00 54.00 304 ARG A CA 1
ATOM 2403 C C . ARG A 1 304 ? 4.361 18.292 46.188 1.00 54.00 304 ARG A C 1
ATOM 2405 O O . ARG A 1 304 ? 3.797 19.294 46.619 1.00 54.00 304 ARG A O 1
ATOM 2412 N N . LEU A 1 305 ? 5.692 18.160 46.185 1.00 54.81 305 LEU A N 1
ATOM 2413 C CA . LEU A 1 305 ? 6.625 19.190 46.657 1.00 54.81 305 LEU A CA 1
ATOM 2414 C C . LEU A 1 305 ? 6.952 20.244 45.586 1.00 54.81 305 LEU A C 1
ATOM 2416 O O . LEU A 1 305 ? 7.208 21.390 45.947 1.00 54.81 305 LEU A O 1
ATOM 2420 N N . GLN A 1 306 ? 6.952 19.887 44.294 1.00 54.97 306 GLN A N 1
ATOM 2421 C CA . GLN A 1 306 ? 7.370 20.793 43.212 1.00 54.97 306 GLN A CA 1
ATOM 2422 C C . GLN A 1 306 ? 6.230 21.537 42.504 1.00 54.97 306 GLN A C 1
ATOM 2424 O O . GLN A 1 306 ? 6.452 22.666 42.067 1.00 54.97 306 GLN A O 1
ATOM 2429 N N . PHE A 1 307 ? 5.030 20.955 42.387 1.00 55.56 307 PHE A N 1
ATOM 2430 C CA . PHE A 1 307 ? 3.991 21.493 41.492 1.00 55.56 307 PHE A CA 1
ATOM 2431 C C . PHE A 1 307 ? 2.667 21.895 42.169 1.00 55.56 307 PHE A C 1
ATOM 2433 O O . PHE A 1 307 ? 1.754 22.354 41.484 1.00 55.56 307 PHE A O 1
ATOM 2440 N N . GLY A 1 308 ? 2.543 21.789 43.497 1.00 55.66 308 GLY A N 1
ATOM 2441 C CA . GLY A 1 308 ? 1.287 22.089 44.201 1.00 55.66 308 GLY A CA 1
ATOM 2442 C C . GLY A 1 308 ? 0.169 21.085 43.874 1.00 55.66 308 GLY A C 1
ATOM 2443 O O . GLY A 1 308 ? 0.457 19.950 43.497 1.00 55.66 308 GLY A O 1
ATOM 2444 N N . ASP A 1 309 ? -1.100 21.491 44.028 1.00 53.53 309 ASP A N 1
ATOM 2445 C CA . ASP A 1 309 ? -2.320 20.657 43.928 1.00 53.53 309 ASP A CA 1
ATOM 2446 C C . ASP A 1 309 ? -2.646 20.192 42.484 1.00 53.53 309 ASP A C 1
ATOM 2448 O O . ASP A 1 309 ? -3.720 20.407 41.925 1.00 53.53 309 ASP A O 1
ATOM 2452 N N . THR A 1 310 ? -1.675 19.549 41.838 1.00 59.09 310 THR A N 1
ATOM 2453 C CA . THR A 1 310 ? -1.765 18.918 40.511 1.00 59.09 310 THR A CA 1
ATOM 2454 C C . THR A 1 310 ? -2.615 17.647 40.508 1.00 59.09 310 THR A C 1
ATOM 2456 O O . THR A 1 310 ? -2.969 17.150 39.437 1.00 59.09 310 THR A O 1
ATOM 2459 N N . GLY A 1 311 ? -2.996 17.146 41.689 1.00 60.69 311 GLY A N 1
ATOM 2460 C CA . GLY A 1 311 ? -3.808 15.942 41.851 1.00 60.69 311 GLY A CA 1
ATOM 2461 C C . GLY A 1 311 ? -5.174 16.048 41.173 1.00 60.69 311 GLY A C 1
ATOM 2462 O O . GLY A 1 311 ? -5.576 15.120 40.477 1.00 60.69 311 GLY A O 1
ATOM 2463 N N . ALA A 1 312 ? -5.852 17.195 41.284 1.00 64.44 312 ALA A N 1
ATOM 2464 C CA . ALA A 1 312 ? -7.156 17.405 40.649 1.00 64.44 312 ALA A CA 1
ATOM 2465 C C . ALA A 1 312 ? -7.073 17.367 39.109 1.00 64.44 312 ALA A C 1
ATOM 2467 O O . ALA A 1 312 ? -7.890 16.717 38.456 1.00 64.44 312 ALA A O 1
ATOM 2468 N N . ASN A 1 313 ? -6.039 17.988 38.527 1.00 79.12 313 ASN A N 1
ATOM 2469 C CA . ASN A 1 313 ? -5.805 17.958 37.080 1.00 79.12 313 ASN A CA 1
ATOM 2470 C C . ASN A 1 313 ? -5.431 16.553 36.595 1.00 79.12 313 ASN A C 1
ATOM 2472 O O . ASN A 1 313 ? -5.880 16.129 35.530 1.00 79.12 313 ASN A O 1
ATOM 2476 N N . TRP A 1 314 ? -4.630 15.814 37.369 1.00 81.69 314 TRP A N 1
ATOM 2477 C CA . TRP A 1 314 ? -4.290 14.432 37.046 1.00 81.69 314 TRP A CA 1
ATOM 2478 C C . TRP A 1 314 ? -5.522 13.529 37.046 1.00 81.69 314 TRP A C 1
ATOM 2480 O O . TRP A 1 314 ? -5.731 12.790 36.089 1.00 81.69 314 TRP A O 1
ATOM 2490 N N . GLU A 1 315 ? -6.353 13.607 38.085 1.00 83.50 315 GLU A N 1
ATOM 2491 C CA . GLU A 1 315 ? -7.580 12.817 38.196 1.00 83.50 315 GLU A CA 1
ATOM 2492 C C . GLU A 1 315 ? -8.578 13.138 37.078 1.00 83.50 315 GLU A C 1
ATOM 2494 O O . GLU A 1 315 ? -9.156 12.228 36.479 1.00 83.50 315 GLU A O 1
ATOM 2499 N N . GLN A 1 316 ? -8.706 14.413 36.703 1.00 85.75 316 GLN A N 1
ATOM 2500 C CA . GLN A 1 316 ? -9.530 14.823 35.568 1.00 85.75 316 GLN A CA 1
ATOM 2501 C C . GLN A 1 316 ? -8.989 14.289 34.231 1.00 85.75 316 GLN A C 1
ATOM 2503 O O . GLN A 1 316 ? -9.754 13.768 33.416 1.00 85.75 316 GLN A O 1
ATOM 2508 N N . MET A 1 317 ? -7.674 14.374 33.995 1.00 86.81 317 MET A N 1
ATOM 2509 C CA . MET A 1 317 ? -7.050 13.789 32.802 1.00 86.81 317 MET A CA 1
ATOM 2510 C C . MET A 1 317 ? -7.220 12.269 32.781 1.00 86.81 317 MET A C 1
ATOM 2512 O O . MET A 1 317 ? -7.579 11.712 31.746 1.00 86.81 317 MET A O 1
ATOM 2516 N N . ARG A 1 318 ? -7.032 11.606 33.927 1.00 89.00 318 ARG A N 1
ATOM 2517 C CA . ARG A 1 318 ? -7.211 10.163 34.104 1.00 89.00 318 ARG A CA 1
ATOM 2518 C C . ARG A 1 318 ? -8.618 9.724 33.701 1.00 89.00 318 ARG A C 1
ATOM 2520 O O . ARG A 1 318 ? -8.760 8.811 32.889 1.00 89.00 318 ARG A O 1
ATOM 2527 N N . ALA A 1 319 ? -9.641 10.403 34.219 1.00 89.69 319 ALA A N 1
ATOM 2528 C CA . ALA A 1 319 ? -11.035 10.150 33.867 1.00 89.69 319 ALA A CA 1
ATOM 2529 C C . ALA A 1 319 ? -11.306 10.393 32.370 1.00 89.69 319 ALA A C 1
ATOM 2531 O O . ALA A 1 319 ? -11.987 9.594 31.735 1.00 89.69 319 ALA A O 1
ATOM 2532 N N . SER A 1 320 ? -10.716 11.441 31.785 1.00 92.62 320 SER A N 1
ATOM 2533 C CA . SER A 1 320 ? -10.848 11.754 30.354 1.00 92.62 320 SER A CA 1
ATOM 2534 C C . SER A 1 320 ? -10.230 10.681 29.446 1.00 92.62 320 SER A C 1
ATOM 2536 O O . SER A 1 320 ? -10.885 10.202 28.519 1.00 92.62 320 SER A O 1
ATOM 2538 N N . PHE A 1 321 ? -8.996 10.236 29.725 1.00 91.94 321 PHE A N 1
ATOM 2539 C CA . PHE A 1 321 ? -8.363 9.136 28.984 1.00 91.94 321 PHE A CA 1
ATOM 2540 C C . PHE A 1 321 ? -9.186 7.850 29.082 1.00 91.94 321 PHE A C 1
ATOM 2542 O O . PHE A 1 321 ? -9.371 7.159 28.078 1.00 91.94 321 PHE A O 1
ATOM 2549 N N . PHE A 1 322 ? -9.702 7.556 30.277 1.00 95.25 322 PHE A N 1
ATOM 2550 C CA . PHE A 1 322 ? -10.546 6.395 30.509 1.00 95.25 322 PHE A CA 1
ATOM 2551 C C . PHE A 1 322 ? -11.842 6.447 29.697 1.00 95.25 322 PHE A C 1
ATOM 2553 O O . PHE A 1 322 ? -12.137 5.511 28.958 1.00 95.25 322 PHE A O 1
ATOM 2560 N N . ASP A 1 323 ? -12.576 7.556 29.766 1.00 95.81 323 ASP A N 1
ATOM 2561 C CA . ASP A 1 323 ? -13.823 7.744 29.026 1.00 95.81 323 ASP A CA 1
ATOM 2562 C C . ASP A 1 323 ? -13.616 7.638 27.502 1.00 95.81 323 ASP A C 1
ATOM 2564 O O . ASP A 1 323 ? -14.397 6.996 26.797 1.00 95.81 323 ASP A O 1
ATOM 2568 N N . ILE A 1 324 ? -12.519 8.189 26.970 1.00 95.38 324 ILE A N 1
ATOM 2569 C CA . ILE A 1 324 ? -12.178 8.060 25.545 1.00 95.38 324 ILE A CA 1
ATOM 2570 C C . ILE A 1 324 ? -11.905 6.593 25.168 1.00 95.38 324 ILE A C 1
ATOM 2572 O O . ILE A 1 324 ? -12.367 6.135 24.113 1.00 95.38 324 ILE A O 1
ATOM 2576 N N . ALA A 1 325 ? -11.167 5.851 25.999 1.00 96.81 325 ALA A N 1
ATOM 2577 C CA . ALA A 1 325 ? -10.876 4.436 25.770 1.00 96.81 325 ALA A CA 1
ATOM 2578 C C . ALA A 1 325 ? -12.143 3.568 25.866 1.00 96.81 325 ALA A C 1
ATOM 2580 O O . ALA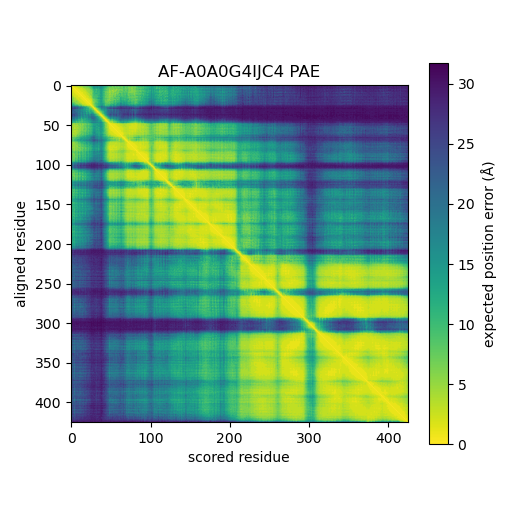 A 1 325 ? -12.366 2.710 25.006 1.00 96.81 325 ALA A O 1
ATOM 2581 N N . LEU A 1 326 ? -13.007 3.841 26.847 1.00 97.25 326 LEU A N 1
ATOM 2582 C CA . LEU A 1 326 ? -14.288 3.166 27.037 1.00 97.25 326 LEU A CA 1
ATOM 2583 C C . LEU A 1 326 ? -15.214 3.389 25.840 1.00 97.25 326 LEU A C 1
ATOM 2585 O O . LEU A 1 326 ? -15.656 2.420 25.225 1.00 97.25 326 LEU A O 1
ATOM 2589 N N . ARG A 1 327 ? -15.452 4.648 25.448 1.00 97.44 327 ARG A N 1
ATOM 2590 C CA . ARG A 1 327 ? -16.299 4.977 24.290 1.00 97.44 327 ARG A CA 1
ATOM 2591 C C . ARG A 1 327 ? -15.773 4.356 23.002 1.00 97.44 327 ARG A C 1
ATOM 2593 O O . ARG A 1 327 ? -16.552 3.837 22.209 1.00 97.44 327 ARG A O 1
ATOM 2600 N N . SER A 1 328 ? -14.454 4.365 22.804 1.00 97.19 328 SER A N 1
ATOM 2601 C CA . SER A 1 328 ? -13.842 3.744 21.624 1.00 97.19 328 SER A CA 1
ATOM 2602 C C . SER A 1 328 ? -13.993 2.220 21.636 1.00 97.19 328 SER A C 1
ATOM 2604 O O . SER A 1 328 ? -14.248 1.632 20.592 1.00 97.19 328 SER A O 1
ATOM 2606 N N . THR A 1 329 ? -13.896 1.580 22.804 1.00 97.94 329 THR A N 1
ATOM 2607 C CA . THR A 1 329 ? -14.116 0.132 22.947 1.00 97.94 329 THR A CA 1
ATOM 2608 C C . THR A 1 329 ? -15.576 -0.238 22.707 1.00 97.94 329 THR A C 1
ATOM 2610 O O . THR A 1 329 ? -15.859 -1.158 21.942 1.00 97.94 329 THR A O 1
ATOM 2613 N N . LEU A 1 330 ? -16.515 0.513 23.285 1.00 97.44 330 LEU A N 1
ATOM 2614 C CA . LEU A 1 330 ? -17.946 0.315 23.059 1.00 97.44 330 LEU A CA 1
ATOM 2615 C C . LEU A 1 330 ? -18.332 0.531 21.594 1.00 97.44 330 LEU A C 1
ATOM 2617 O O . LEU A 1 330 ? -19.178 -0.199 21.098 1.00 97.44 330 LEU A O 1
ATOM 2621 N N . ALA A 1 331 ? -17.682 1.448 20.871 1.00 96.69 331 ALA A N 1
ATOM 2622 C CA . ALA A 1 331 ? -17.900 1.618 19.432 1.00 96.69 331 ALA A CA 1
ATOM 2623 C C . ALA A 1 331 ? -17.519 0.372 18.607 1.00 96.69 331 ALA A C 1
ATOM 2625 O O . ALA A 1 331 ? -18.067 0.157 17.529 1.00 96.69 331 ALA A O 1
ATOM 2626 N N . VAL A 1 332 ? -16.595 -0.456 19.105 1.00 97.62 332 VAL A N 1
ATOM 2627 C CA . VAL A 1 332 ? -16.244 -1.745 18.493 1.00 97.62 332 VAL A CA 1
ATOM 2628 C C . VAL A 1 332 ? -17.220 -2.833 18.937 1.00 97.62 332 VAL A C 1
ATOM 2630 O O . VAL A 1 332 ? -17.742 -3.561 18.102 1.00 97.62 332 VAL A O 1
ATOM 2633 N N . VAL A 1 333 ? -17.505 -2.944 20.238 1.00 97.19 333 VAL A N 1
ATOM 2634 C CA . VAL A 1 333 ? -18.413 -3.979 20.774 1.00 97.19 333 VAL A CA 1
ATOM 2635 C C . VAL A 1 333 ? -19.834 -3.810 20.231 1.00 97.19 333 VAL A C 1
ATOM 2637 O O . VAL A 1 333 ? -20.457 -4.787 19.825 1.00 97.19 333 VAL A O 1
ATOM 2640 N N . ARG A 1 334 ? -20.311 -2.564 20.152 1.00 96.88 334 ARG A N 1
ATOM 2641 C CA . ARG A 1 334 ? -21.617 -2.178 19.607 1.00 96.88 334 ARG A CA 1
ATOM 2642 C C . ARG A 1 334 ? -21.556 -1.713 18.156 1.00 96.88 334 ARG A C 1
ATOM 2644 O O . ARG A 1 334 ? -22.370 -0.897 17.732 1.00 96.88 334 ARG A O 1
ATOM 2651 N N . PHE A 1 335 ? -20.575 -2.189 17.393 1.00 96.06 335 PHE A N 1
ATOM 2652 C CA . PHE A 1 335 ? -20.499 -1.860 15.976 1.00 96.06 335 PHE A CA 1
ATOM 2653 C C . PHE A 1 335 ? -21.795 -2.301 15.279 1.00 96.06 335 PHE A C 1
ATOM 2655 O O . PHE A 1 335 ? -22.225 -3.444 15.443 1.00 96.06 335 PHE A O 1
ATOM 2662 N N . GLU A 1 336 ? -22.428 -1.398 14.529 1.00 92.25 336 GLU A N 1
ATOM 2663 C CA . GLU A 1 336 ? -23.744 -1.619 13.916 1.00 92.25 336 GLU A CA 1
ATOM 2664 C C . GLU A 1 336 ? -23.743 -2.887 13.054 1.00 92.25 336 GLU A C 1
ATOM 2666 O O . GLU A 1 336 ? -22.873 -3.040 12.200 1.00 92.25 336 GLU A O 1
ATOM 2671 N N . GLY A 1 337 ? -24.683 -3.814 13.274 1.00 91.06 337 GLY A N 1
ATOM 2672 C CA . GLY A 1 337 ? -24.736 -5.119 12.590 1.00 91.06 337 GLY A CA 1
ATOM 2673 C C . GLY A 1 337 ? -23.678 -6.138 13.048 1.00 91.06 337 GLY A C 1
ATOM 2674 O O . GLY A 1 337 ? -23.554 -7.211 12.459 1.00 91.06 337 GLY A O 1
ATOM 2675 N N . GLY A 1 338 ? -22.914 -5.806 14.090 1.00 95.06 338 GLY A N 1
ATOM 2676 C CA . GLY A 1 338 ? -21.836 -6.603 14.663 1.00 95.06 338 GLY A CA 1
ATOM 2677 C C . GLY A 1 338 ? -20.478 -6.352 14.003 1.00 95.06 338 GLY A C 1
ATOM 2678 O O . GLY A 1 338 ? -20.351 -6.236 12.780 1.00 95.06 338 GLY A O 1
ATOM 2679 N N . TRP A 1 339 ? -19.432 -6.285 14.828 1.00 96.19 339 TRP A N 1
ATOM 2680 C CA . TRP A 1 339 ? -18.073 -6.011 14.362 1.00 96.19 339 TRP A CA 1
ATOM 2681 C C . TRP A 1 339 ? -17.565 -7.121 13.439 1.00 96.19 339 TRP A C 1
ATOM 2683 O O . TRP A 1 339 ? -17.587 -8.296 13.809 1.00 96.19 339 TRP A O 1
ATOM 2693 N N . MET A 1 340 ? -17.099 -6.742 12.243 1.00 94.81 340 MET A N 1
ATOM 2694 C CA . MET A 1 340 ? -16.625 -7.656 11.193 1.00 94.81 340 MET A CA 1
ATOM 2695 C C . MET A 1 340 ? -17.638 -8.727 10.777 1.00 94.81 340 MET A C 1
ATOM 2697 O O . MET A 1 340 ? -17.238 -9.821 10.375 1.00 94.81 340 MET A O 1
ATOM 2701 N N . ARG A 1 341 ? -18.936 -8.437 10.889 1.00 93.75 341 ARG A N 1
ATOM 2702 C CA . ARG A 1 341 ? -20.000 -9.300 10.375 1.00 93.75 341 ARG A CA 1
ATOM 2703 C C . ARG A 1 341 ? -20.526 -8.814 9.039 1.00 93.75 341 ARG A C 1
ATOM 2705 O O . ARG A 1 341 ? -20.755 -7.612 8.863 1.00 93.75 341 ARG A O 1
ATOM 2712 N N . PHE A 1 342 ? -20.752 -9.771 8.146 1.00 93.50 342 PHE A N 1
ATOM 2713 C CA . PHE A 1 342 ? -21.191 -9.529 6.775 1.00 93.50 342 PHE A CA 1
ATOM 2714 C C . PHE A 1 342 ? -22.337 -10.466 6.393 1.00 93.50 342 PHE A C 1
ATOM 2716 O O . PHE A 1 342 ? -22.476 -11.554 6.951 1.00 93.50 342 PHE A O 1
ATOM 2723 N N . VAL A 1 343 ? -23.175 -10.016 5.456 1.00 91.12 343 VAL A N 1
ATOM 2724 C CA . VAL A 1 343 ? -24.283 -10.822 4.914 1.00 91.12 343 VAL A CA 1
ATOM 2725 C C . VAL A 1 343 ? -23.742 -11.957 4.039 1.00 91.12 343 VAL A C 1
ATOM 2727 O O . VAL A 1 343 ? -24.295 -13.054 4.042 1.00 91.12 343 VAL A O 1
ATOM 2730 N N . ASP A 1 344 ? -22.638 -11.708 3.331 1.00 92.50 344 ASP A N 1
ATOM 2731 C CA . ASP A 1 344 ? -21.884 -12.723 2.597 1.00 92.50 344 ASP A CA 1
ATOM 2732 C C . ASP A 1 344 ? -21.263 -13.742 3.571 1.00 92.50 344 ASP A C 1
ATOM 2734 O O . ASP A 1 344 ? -20.395 -13.408 4.385 1.00 92.50 344 ASP A O 1
ATOM 2738 N N . ALA A 1 345 ? -21.716 -14.996 3.475 1.00 92.12 345 ALA A N 1
ATOM 2739 C CA . ALA A 1 345 ? -21.313 -16.076 4.369 1.00 92.12 345 ALA A CA 1
ATOM 2740 C C . ALA A 1 345 ? -19.831 -16.463 4.228 1.00 92.12 345 ALA A C 1
ATOM 2742 O O . ALA A 1 345 ? -19.195 -16.793 5.232 1.00 92.12 345 ALA A O 1
ATOM 2743 N N . ASP A 1 346 ? -19.264 -16.390 3.022 1.00 92.19 346 ASP A N 1
ATOM 2744 C CA . ASP A 1 346 ? -17.865 -16.743 2.772 1.00 92.19 346 ASP A CA 1
ATOM 2745 C C . ASP A 1 346 ? -16.936 -15.661 3.333 1.00 92.19 346 ASP A C 1
ATOM 2747 O O . ASP A 1 346 ? -15.931 -15.958 3.993 1.00 92.19 346 ASP A O 1
ATOM 2751 N N . ARG A 1 347 ? -17.293 -14.384 3.138 1.00 91.69 347 ARG A N 1
ATOM 2752 C CA . ARG A 1 347 ? -16.591 -13.247 3.750 1.00 91.69 347 ARG A CA 1
ATOM 2753 C C . ARG A 1 347 ? -16.689 -13.296 5.272 1.00 91.69 347 ARG A C 1
ATOM 2755 O O . ARG A 1 347 ? -15.670 -13.121 5.946 1.00 91.69 347 ARG A O 1
ATOM 2762 N N . ASP A 1 348 ? -17.878 -13.554 5.814 1.00 93.12 348 ASP A N 1
ATOM 2763 C CA . ASP A 1 348 ? -18.090 -13.642 7.259 1.00 93.12 348 ASP A CA 1
ATOM 2764 C C . ASP A 1 348 ? -17.270 -14.779 7.884 1.00 93.12 348 ASP A C 1
ATOM 2766 O O . ASP A 1 348 ? -16.593 -14.556 8.894 1.00 93.12 348 ASP A O 1
ATOM 2770 N N . ALA A 1 349 ? -17.259 -15.961 7.255 1.00 92.62 349 ALA A N 1
ATOM 2771 C CA . ALA A 1 349 ? -16.475 -17.112 7.692 1.00 92.62 349 ALA A CA 1
ATOM 2772 C C . ALA A 1 349 ? -14.965 -16.836 7.643 1.00 92.62 349 ALA A C 1
ATOM 2774 O O . ALA A 1 349 ? -14.251 -17.167 8.593 1.00 92.62 349 ALA A O 1
ATOM 2775 N N . ARG A 1 350 ? -14.478 -16.168 6.587 1.00 92.44 350 ARG A N 1
ATOM 2776 C CA . ARG A 1 350 ? -13.062 -15.783 6.444 1.00 92.44 350 ARG A CA 1
ATOM 2777 C C . ARG A 1 350 ? -12.593 -14.832 7.547 1.00 92.44 350 ARG A C 1
ATOM 2779 O O . ARG A 1 350 ? -11.448 -14.926 7.983 1.00 92.44 350 ARG A O 1
ATOM 2786 N N . LEU A 1 351 ? -13.456 -13.926 8.008 1.00 94.00 351 LEU A N 1
ATOM 2787 C CA . LEU A 1 351 ? -13.125 -12.935 9.041 1.00 94.00 351 LEU A CA 1
ATOM 2788 C C . LEU A 1 351 ? -13.418 -13.414 10.472 1.00 94.00 351 LEU A C 1
ATOM 2790 O O . LEU A 1 351 ? -12.953 -12.802 11.437 1.00 94.00 351 LEU A O 1
ATOM 2794 N N . ALA A 1 352 ? -14.124 -14.536 10.639 1.00 94.19 352 ALA A N 1
ATOM 2795 C CA . ALA A 1 352 ? -14.451 -15.099 11.946 1.00 94.19 352 ALA A CA 1
ATOM 2796 C C . ALA A 1 352 ? -13.231 -15.355 12.859 1.00 94.19 352 ALA A C 1
ATOM 2798 O O . ALA A 1 352 ? -13.325 -15.040 14.050 1.00 94.19 352 ALA A O 1
ATOM 2799 N N . PRO A 1 353 ? -12.076 -15.860 12.372 1.00 94.25 353 PRO A N 1
ATOM 2800 C CA . PRO A 1 353 ? -10.888 -16.026 13.212 1.00 94.25 353 PRO A CA 1
ATOM 2801 C C . PRO A 1 353 ? -10.369 -14.701 13.782 1.00 94.25 353 PRO A C 1
ATOM 2803 O O . PRO A 1 353 ? -9.996 -14.636 14.952 1.00 94.25 353 PRO A O 1
ATOM 2806 N N . LEU A 1 354 ? -10.407 -13.622 12.991 1.00 93.94 354 LEU A N 1
ATOM 2807 C CA . LEU A 1 354 ? -9.988 -12.291 13.439 1.00 93.94 354 LEU A CA 1
ATOM 2808 C C . LEU A 1 354 ? -10.965 -11.724 14.474 1.00 93.94 354 LEU A C 1
ATOM 2810 O O . LEU A 1 354 ? -10.522 -11.147 15.463 1.00 93.94 354 LEU A O 1
ATOM 2814 N N . ARG A 1 355 ? -12.276 -11.974 14.326 1.00 95.06 355 ARG A N 1
ATOM 2815 C CA . ARG A 1 355 ? -13.274 -11.676 15.373 1.00 95.06 355 ARG A CA 1
ATOM 2816 C C . ARG A 1 355 ? -12.934 -12.342 16.693 1.00 95.06 355 ARG A C 1
ATOM 2818 O O . ARG A 1 355 ? -12.876 -11.663 17.717 1.00 95.06 355 ARG A O 1
ATOM 2825 N N . ARG A 1 356 ? -12.657 -13.646 16.647 1.00 95.19 356 ARG A N 1
ATOM 2826 C CA . ARG A 1 356 ? -12.338 -14.442 17.837 1.00 95.19 356 ARG A CA 1
ATOM 2827 C C . ARG A 1 356 ? -11.024 -14.057 18.501 1.00 95.19 356 ARG A C 1
ATOM 2829 O O . ARG A 1 356 ? -10.884 -14.220 19.704 1.00 95.19 356 ARG A O 1
ATOM 2836 N N . LYS A 1 357 ? -10.079 -13.512 17.737 1.00 93.75 357 LYS A N 1
ATOM 2837 C CA . LYS A 1 357 ? -8.816 -13.004 18.273 1.00 93.75 357 LYS A CA 1
ATOM 2838 C C . LYS A 1 357 ? -8.961 -11.594 18.849 1.00 93.75 357 LYS A C 1
ATOM 2840 O O . LYS A 1 357 ? -8.567 -11.340 19.981 1.00 93.75 357 LYS A O 1
ATOM 2845 N N . CYS A 1 358 ? -9.483 -10.659 18.059 1.00 95.69 358 CYS A N 1
ATOM 2846 C CA . CYS A 1 358 ? -9.383 -9.232 18.353 1.00 95.69 358 CYS A CA 1
ATOM 2847 C C . CYS A 1 358 ? -10.421 -8.741 19.364 1.00 95.69 358 CYS A C 1
ATOM 2849 O O . CYS A 1 358 ? -10.088 -7.878 20.173 1.00 95.69 358 CYS A O 1
ATOM 2851 N N . LEU A 1 359 ? -11.658 -9.255 19.330 1.00 96.06 359 LEU A N 1
ATOM 2852 C CA . LEU A 1 359 ? -12.721 -8.747 20.202 1.00 96.06 359 LEU A CA 1
ATOM 2853 C C . LEU A 1 359 ? -12.510 -9.155 21.673 1.00 96.06 359 LEU A C 1
ATOM 2855 O O . LEU A 1 359 ? -12.556 -8.266 22.527 1.00 96.06 359 LEU A O 1
ATOM 2859 N N . PRO A 1 360 ? -12.188 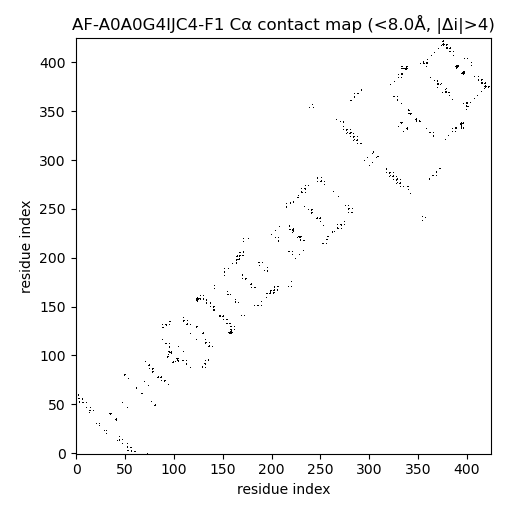-10.427 21.996 1.00 96.94 360 PRO A N 1
ATOM 2860 C CA . PRO A 1 360 ? -11.862 -10.805 23.369 1.00 96.94 360 PRO A CA 1
ATOM 2861 C C . PRO A 1 360 ? -10.606 -10.110 23.902 1.00 96.94 360 PRO A C 1
ATOM 2863 O O . PRO A 1 360 ? -10.612 -9.633 25.035 1.00 96.94 360 PRO A O 1
ATOM 2866 N N . ASP A 1 361 ? -9.557 -9.986 23.081 1.00 95.81 361 ASP A N 1
ATOM 2867 C CA . ASP A 1 361 ? -8.330 -9.270 23.452 1.00 95.81 361 ASP A CA 1
ATOM 2868 C C . ASP A 1 361 ? -8.598 -7.787 23.757 1.00 95.81 361 ASP A C 1
ATOM 2870 O O . ASP A 1 361 ? -8.126 -7.274 24.771 1.00 95.81 361 ASP A O 1
ATOM 2874 N N . LEU A 1 362 ? -9.403 -7.102 22.935 1.00 97.06 362 LEU A N 1
ATOM 2875 C CA . LEU A 1 362 ? -9.766 -5.704 23.170 1.00 97.06 362 LEU A CA 1
ATOM 2876 C C . LEU A 1 362 ? -10.463 -5.525 24.527 1.00 97.06 362 LEU A C 1
ATOM 2878 O O . LEU A 1 362 ? -10.086 -4.644 25.303 1.00 97.06 362 LEU A O 1
ATOM 2882 N N . VAL A 1 363 ? -11.456 -6.370 24.821 1.00 97.44 363 VAL A N 1
ATOM 2883 C CA . VAL A 1 363 ? -12.200 -6.318 26.088 1.00 97.44 363 VAL A CA 1
ATOM 2884 C C . VAL A 1 363 ? -11.285 -6.640 27.270 1.00 97.44 363 VAL A C 1
ATOM 2886 O O . VAL A 1 363 ? -11.300 -5.915 28.264 1.00 97.44 363 VAL A O 1
ATOM 2889 N N . ALA A 1 364 ? -10.431 -7.659 27.155 1.00 96.19 364 ALA A N 1
ATOM 2890 C CA . ALA A 1 364 ? -9.475 -8.014 28.202 1.00 96.19 364 ALA A CA 1
ATOM 2891 C C . ALA A 1 364 ? -8.506 -6.861 28.518 1.00 96.19 364 ALA A C 1
ATOM 2893 O O . ALA A 1 364 ? -8.258 -6.563 29.688 1.00 96.19 364 ALA A O 1
ATOM 2894 N N . ARG A 1 365 ? -8.002 -6.160 27.493 1.00 95.69 365 ARG A N 1
ATOM 2895 C CA . ARG A 1 365 ? -7.119 -4.995 27.669 1.00 95.69 365 ARG A CA 1
ATOM 2896 C C . ARG A 1 365 ? -7.818 -3.832 28.366 1.00 95.69 365 ARG A C 1
ATOM 2898 O O . ARG A 1 365 ? -7.203 -3.196 29.223 1.00 95.69 365 ARG A O 1
ATOM 2905 N N . LEU A 1 366 ? -9.085 -3.565 28.036 1.00 96.50 366 LEU A N 1
ATOM 2906 C CA . LEU A 1 366 ? -9.865 -2.543 28.735 1.00 96.50 366 LEU A CA 1
ATOM 2907 C C . LEU A 1 366 ? -10.077 -2.925 30.206 1.00 96.50 366 LEU A C 1
ATOM 2909 O O . LEU A 1 366 ? -9.845 -2.095 31.078 1.00 96.50 366 LEU A O 1
ATOM 2913 N N . PHE A 1 367 ? -10.442 -4.176 30.496 1.00 95.69 367 PHE A N 1
ATOM 2914 C CA . PHE A 1 367 ? -10.632 -4.649 31.872 1.00 95.69 367 PHE A CA 1
ATOM 2915 C C . PHE A 1 367 ? -9.347 -4.544 32.700 1.00 95.69 367 PHE A C 1
ATOM 2917 O O . PHE A 1 367 ? -9.397 -4.108 33.850 1.00 95.69 367 PHE A O 1
ATOM 2924 N N . ALA A 1 368 ? -8.194 -4.870 32.110 1.00 93.88 368 ALA A N 1
ATOM 2925 C CA . ALA A 1 368 ? -6.898 -4.679 32.757 1.00 93.88 368 ALA A CA 1
ATOM 2926 C C . ALA A 1 368 ? -6.621 -3.194 33.054 1.00 93.88 368 ALA A C 1
ATOM 2928 O O . ALA A 1 368 ? -6.101 -2.856 34.115 1.00 93.88 368 ALA A O 1
ATOM 2929 N N . ALA A 1 369 ? -7.007 -2.285 32.153 1.00 92.94 369 ALA A N 1
ATOM 2930 C CA . ALA A 1 369 ? -6.895 -0.851 32.401 1.00 92.94 369 ALA A CA 1
ATOM 2931 C C . ALA A 1 369 ? -7.854 -0.372 33.511 1.00 92.94 369 ALA A C 1
ATOM 2933 O O . ALA A 1 369 ? -7.441 0.411 34.363 1.00 92.94 369 ALA A O 1
ATOM 2934 N N . CYS A 1 370 ? -9.096 -0.869 33.558 1.00 92.06 370 CYS A N 1
ATOM 2935 C CA . CYS A 1 370 ? -10.039 -0.580 34.646 1.00 92.06 370 CYS A CA 1
ATOM 2936 C C . CYS A 1 370 ? -9.517 -1.057 36.007 1.00 92.06 370 CYS A C 1
ATOM 2938 O O . CYS A 1 370 ? -9.678 -0.377 37.018 1.00 92.06 370 CYS A O 1
ATOM 2940 N N . GLU A 1 371 ? -8.856 -2.212 36.039 1.00 90.56 371 GLU A N 1
ATOM 2941 C CA . GLU A 1 371 ? -8.226 -2.732 37.248 1.00 90.56 371 GLU A CA 1
ATOM 2942 C C . GLU A 1 371 ? -7.123 -1.809 37.774 1.00 90.56 371 GLU A C 1
ATOM 2944 O O . GLU A 1 371 ? -7.096 -1.517 38.968 1.00 90.56 371 GLU A O 1
ATOM 2949 N N . LEU A 1 372 ? -6.272 -1.287 36.887 1.00 89.31 372 LEU A N 1
ATOM 2950 C CA . LEU A 1 372 ? -5.242 -0.304 37.245 1.00 89.31 372 LEU A CA 1
ATOM 2951 C C . LEU A 1 372 ? -5.835 1.039 37.700 1.00 89.31 372 LEU A C 1
ATOM 2953 O O . LEU A 1 372 ? -5.225 1.748 38.498 1.00 89.31 372 LEU A O 1
ATOM 2957 N N . MET A 1 373 ? -7.016 1.407 37.196 1.00 88.81 373 MET A N 1
ATOM 2958 C CA . MET A 1 373 ? -7.722 2.624 37.606 1.00 88.81 373 MET A CA 1
ATOM 2959 C C . MET A 1 373 ? -8.255 2.523 39.040 1.00 88.81 373 MET A C 1
ATOM 2961 O O . MET A 1 373 ? -8.160 3.495 39.795 1.00 88.81 373 MET A O 1
ATOM 2965 N N . GLY A 1 374 ? -8.821 1.367 39.402 1.00 85.94 374 GLY A N 1
ATOM 2966 C CA . GLY A 1 374 ? -9.272 1.056 40.760 1.00 85.94 374 GLY A CA 1
ATOM 2967 C C . GLY A 1 374 ? -10.424 1.923 41.287 1.00 85.94 374 GLY A C 1
ATOM 2968 O O . GLY A 1 374 ? -10.630 1.972 42.495 1.00 85.94 374 GLY A O 1
ATOM 2969 N N . THR A 1 375 ? -11.165 2.622 40.421 1.00 86.62 375 THR A N 1
ATOM 2970 C CA . THR A 1 375 ? -12.297 3.481 40.825 1.00 86.62 375 THR A CA 1
ATOM 2971 C C . THR A 1 375 ? -13.635 2.753 40.708 1.00 86.62 375 THR A C 1
ATOM 2973 O O . THR A 1 375 ? -13.763 1.801 39.937 1.00 86.62 375 THR A O 1
ATOM 2976 N N . ALA A 1 376 ? -14.662 3.213 41.431 1.00 87.12 376 ALA A N 1
ATOM 2977 C CA . ALA A 1 376 ? -16.020 2.694 41.255 1.00 87.12 376 ALA A CA 1
ATOM 2978 C C . ALA A 1 376 ? -16.474 2.850 39.792 1.00 87.12 376 ALA A C 1
ATOM 2980 O O . ALA A 1 376 ? -16.893 1.874 39.180 1.00 87.12 376 ALA A O 1
ATOM 2981 N N . ASP A 1 377 ? -16.274 4.022 39.187 1.00 88.81 377 ASP A N 1
ATOM 2982 C CA . ASP A 1 377 ? -16.683 4.280 37.799 1.00 88.81 377 ASP A CA 1
ATOM 2983 C C . ASP A 1 377 ? -16.010 3.337 36.790 1.00 88.81 377 ASP A C 1
ATOM 2985 O O . ASP A 1 377 ? -16.671 2.778 35.916 1.00 88.81 377 ASP A O 1
ATOM 2989 N N . SER A 1 378 ? -14.701 3.097 36.929 1.00 89.75 378 SER A N 1
ATOM 2990 C CA . SER A 1 378 ? -13.973 2.199 36.018 1.00 89.75 378 SER A CA 1
ATOM 2991 C C . SER A 1 378 ? -14.371 0.733 36.189 1.00 89.75 378 SER A C 1
ATOM 2993 O O . SER A 1 378 ? -14.482 0.007 35.201 1.00 89.75 378 SER A O 1
ATOM 2995 N N . ASN A 1 379 ? -14.656 0.294 37.417 1.00 90.62 379 ASN A N 1
ATOM 2996 C CA . ASN A 1 379 ? -15.184 -1.047 37.664 1.00 90.62 379 ASN A CA 1
ATOM 2997 C C . ASN A 1 379 ? -16.640 -1.198 37.184 1.00 90.62 379 ASN A C 1
ATOM 2999 O O . ASN A 1 379 ? -16.995 -2.253 36.661 1.00 90.62 379 ASN A O 1
ATOM 3003 N N . GLY A 1 380 ? -17.466 -0.156 37.321 1.00 89.94 380 GLY A N 1
ATOM 3004 C CA . GLY A 1 380 ? -18.834 -0.114 36.796 1.00 89.94 380 GLY A CA 1
ATOM 3005 C C . GLY A 1 380 ? -18.862 -0.225 35.271 1.00 89.94 380 GLY A C 1
ATOM 3006 O O . GLY A 1 380 ? -19.594 -1.045 34.725 1.00 89.94 380 GLY A O 1
ATOM 3007 N N . ALA A 1 381 ? -17.960 0.478 34.585 1.00 91.88 381 ALA A N 1
ATOM 3008 C CA . ALA A 1 381 ? -17.821 0.399 33.133 1.00 91.88 381 ALA A CA 1
ATOM 3009 C C . ALA A 1 381 ? -17.477 -1.015 32.616 1.00 91.88 381 ALA A C 1
ATOM 3011 O O . ALA A 1 381 ? -17.868 -1.378 31.507 1.00 91.88 381 ALA A O 1
ATOM 3012 N N . CYS A 1 382 ? -16.788 -1.855 33.402 1.00 92.31 382 CYS A N 1
ATOM 3013 C CA . CYS A 1 382 ? -16.591 -3.268 33.048 1.00 92.31 382 CYS A CA 1
ATOM 3014 C C . CYS A 1 382 ? -17.919 -4.036 32.966 1.00 92.31 382 CYS A C 1
ATOM 3016 O O . CYS A 1 382 ? -18.056 -4.948 32.148 1.00 92.31 382 CYS A O 1
ATOM 3018 N N . LEU A 1 383 ? -18.895 -3.686 33.809 1.00 93.12 383 LEU A N 1
ATOM 3019 C CA . LEU A 1 383 ? -20.235 -4.273 33.773 1.00 93.12 383 LEU A CA 1
ATOM 3020 C C . LEU A 1 383 ? -20.975 -3.819 32.514 1.00 93.12 383 LEU A C 1
ATOM 3022 O O . LEU A 1 383 ? -21.552 -4.659 31.828 1.00 93.12 383 LEU A O 1
ATOM 3026 N N . ASP A 1 384 ? -20.872 -2.535 32.162 1.00 93.62 384 ASP A N 1
ATOM 3027 C CA . ASP A 1 384 ? -21.479 -1.977 30.947 1.00 93.62 384 ASP A CA 1
ATOM 3028 C C . ASP A 1 384 ? -20.926 -2.632 29.679 1.00 93.62 384 ASP A C 1
ATOM 3030 O O . ASP A 1 384 ? -21.675 -2.972 28.765 1.00 93.62 384 ASP A O 1
ATOM 3034 N N . VAL A 1 385 ? -19.612 -2.867 29.625 1.00 95.44 385 VAL A N 1
ATOM 3035 C CA . VAL A 1 385 ? -18.979 -3.570 28.500 1.00 95.44 385 VAL A CA 1
ATOM 3036 C C . VAL A 1 385 ? -19.420 -5.032 28.452 1.00 95.44 385 VAL A C 1
ATOM 3038 O O . VAL A 1 385 ? -19.683 -5.546 27.370 1.00 95.44 385 VAL A O 1
ATOM 3041 N N . CYS A 1 386 ? -19.540 -5.706 29.599 1.00 95.19 386 CYS A N 1
ATOM 3042 C CA . CYS A 1 386 ? -20.037 -7.083 29.653 1.00 95.19 386 CYS A CA 1
ATOM 3043 C C . CYS A 1 386 ? -21.495 -7.178 29.173 1.00 95.19 386 CYS A C 1
ATOM 3045 O O . CYS A 1 386 ? -21.820 -8.060 28.379 1.00 95.19 386 CYS A O 1
ATOM 3047 N N . ALA A 1 387 ? -22.340 -6.225 29.576 1.00 95.06 387 ALA A N 1
ATOM 3048 C CA . ALA A 1 387 ? -23.706 -6.097 29.077 1.00 95.06 387 ALA A CA 1
ATOM 3049 C C . ALA A 1 387 ? -23.733 -5.832 27.563 1.00 95.06 387 ALA A C 1
ATOM 3051 O O . ALA A 1 387 ? -24.485 -6.477 26.844 1.00 95.06 387 ALA A O 1
ATOM 3052 N N . ALA A 1 388 ? -22.858 -4.961 27.053 1.00 95.62 388 ALA A N 1
ATOM 3053 C CA . ALA A 1 388 ? -22.748 -4.712 25.617 1.00 95.62 388 ALA A CA 1
ATOM 3054 C C . ALA A 1 388 ? -22.309 -5.958 24.826 1.00 95.62 388 ALA A C 1
ATOM 3056 O O . ALA A 1 388 ? -22.745 -6.167 23.696 1.00 95.62 388 ALA A O 1
ATOM 3057 N N . VAL A 1 389 ? -21.464 -6.817 25.411 1.00 96.56 389 VAL A N 1
ATOM 3058 C CA . VAL A 1 389 ? -21.054 -8.081 24.779 1.00 96.56 389 VAL A CA 1
ATOM 3059 C C . VAL A 1 389 ? -22.225 -9.065 24.663 1.00 96.56 389 VAL A C 1
ATOM 3061 O O . VAL A 1 389 ? -22.283 -9.817 23.686 1.00 96.56 389 VAL A O 1
ATOM 3064 N N . SER A 1 390 ? -23.152 -9.073 25.627 1.00 95.50 390 SER A N 1
ATOM 3065 C CA . SER A 1 390 ? -24.312 -9.974 25.641 1.00 95.50 390 SER A CA 1
ATOM 3066 C C . SER A 1 390 ? -25.512 -9.482 24.824 1.00 95.50 390 SER A C 1
ATOM 3068 O O . SER A 1 390 ? -26.499 -10.207 24.726 1.00 95.50 390 SER A O 1
ATOM 3070 N N . GLU A 1 391 ? -25.437 -8.299 24.207 1.00 94.69 391 GLU A N 1
ATOM 3071 C CA . GLU A 1 391 ? -26.504 -7.763 23.356 1.00 94.69 391 GLU A CA 1
ATOM 3072 C C . GLU A 1 391 ? -26.745 -8.636 22.108 1.00 94.69 391 GLU A C 1
ATOM 3074 O O . GLU A 1 391 ? -25.841 -8.923 21.315 1.00 94.69 391 GLU A O 1
ATOM 3079 N N . ASP A 1 392 ? -28.005 -9.027 21.896 1.00 92.94 392 ASP A N 1
ATOM 3080 C CA . ASP A 1 392 ? -28.417 -9.852 20.752 1.00 92.94 392 ASP A CA 1
ATOM 3081 C C . ASP A 1 392 ? -28.348 -9.117 19.409 1.00 92.94 392 ASP A C 1
ATOM 3083 O O . ASP A 1 392 ? -28.192 -9.753 18.362 1.00 92.94 392 ASP A O 1
ATOM 3087 N N . GLU A 1 393 ? -28.443 -7.786 19.429 1.00 92.62 393 GLU A N 1
ATOM 3088 C CA . GLU A 1 393 ? -28.369 -6.939 18.234 1.00 92.62 393 GLU A CA 1
ATOM 3089 C C . GLU A 1 393 ? -26.973 -6.984 17.599 1.00 92.62 393 GLU A C 1
ATOM 3091 O O . GLU A 1 393 ? -26.834 -7.066 16.378 1.00 92.62 393 GLU A O 1
ATOM 3096 N N . THR A 1 394 ? -25.928 -6.982 18.428 1.00 91.50 394 THR A N 1
ATOM 3097 C CA . THR A 1 394 ? -24.525 -6.907 17.991 1.00 91.50 394 THR A CA 1
ATOM 3098 C C . THR A 1 394 ? -23.892 -8.294 17.887 1.00 91.50 394 THR A C 1
ATOM 3100 O O . THR A 1 394 ? -22.958 -8.505 17.105 1.00 91.50 394 THR A O 1
ATOM 3103 N N . ARG A 1 395 ? -24.410 -9.269 18.656 1.00 93.00 395 ARG A N 1
ATOM 3104 C CA . ARG A 1 395 ? -23.929 -10.662 18.726 1.00 93.00 395 ARG A CA 1
ATOM 3105 C C . ARG A 1 395 ? -22.427 -10.753 18.996 1.00 93.00 395 ARG A C 1
ATOM 3107 O O . ARG A 1 395 ? -21.752 -11.661 18.485 1.00 93.00 395 ARG A O 1
ATOM 3114 N N . ALA A 1 396 ? -21.900 -9.810 19.776 1.00 94.62 396 ALA A N 1
ATOM 3115 C CA . ALA A 1 396 ? -20.490 -9.737 20.138 1.00 94.62 396 ALA A CA 1
ATOM 3116 C C . ALA A 1 396 ? -20.034 -10.998 20.892 1.00 94.62 396 ALA A C 1
ATOM 3118 O O . ALA A 1 396 ? -18.950 -11.516 20.619 1.00 94.62 396 ALA A O 1
ATOM 3119 N N . TYR A 1 397 ? -20.895 -11.566 21.745 1.00 95.06 397 TYR A N 1
ATOM 3120 C CA . TYR A 1 397 ? -20.643 -12.806 22.488 1.00 95.06 397 TYR A CA 1
ATOM 3121 C C . TYR A 1 397 ? -20.207 -13.995 21.615 1.00 95.06 397 TYR A C 1
ATOM 3123 O O . TYR A 1 397 ? -19.450 -14.843 22.072 1.00 95.06 397 TYR A O 1
ATOM 3131 N N . GLN A 1 398 ? -20.617 -14.062 20.344 1.00 94.88 398 GLN A N 1
ATOM 3132 C CA . GLN A 1 398 ? -20.247 -15.168 19.445 1.00 94.88 398 GLN A CA 1
ATOM 3133 C C . GLN A 1 398 ? -18.773 -15.128 19.001 1.00 94.88 398 GLN A C 1
ATOM 3135 O O . GLN A 1 398 ? -18.277 -16.094 18.418 1.00 94.88 398 GLN A O 1
ATOM 3140 N N . ALA A 1 399 ? -18.073 -14.014 19.235 1.00 95.56 399 ALA A N 1
ATOM 3141 C CA . ALA A 1 399 ? -16.630 -13.928 19.036 1.00 95.56 399 ALA A CA 1
ATOM 3142 C C . ALA A 1 399 ? -15.846 -14.570 20.193 1.00 95.56 399 ALA A C 1
ATOM 3144 O O . ALA A 1 399 ? -14.657 -14.818 20.050 1.00 95.56 399 ALA A O 1
ATOM 3145 N N . PHE A 1 400 ? -16.478 -14.853 21.328 1.00 96.75 400 PHE A N 1
ATOM 3146 C CA . PHE A 1 400 ? -15.801 -15.417 22.485 1.00 96.75 400 PHE A CA 1
ATOM 3147 C C . PHE A 1 400 ? -15.955 -16.936 22.458 1.00 96.75 400 PHE A C 1
ATOM 3149 O O . PHE A 1 400 ? -17.069 -17.463 22.431 1.00 96.75 400 PHE A O 1
ATOM 3156 N N . ASP A 1 401 ? -14.832 -17.651 22.459 1.00 94.69 401 ASP A N 1
ATOM 3157 C CA . ASP A 1 401 ? -14.856 -19.077 22.762 1.00 94.69 401 ASP A CA 1
ATOM 3158 C C . ASP A 1 401 ? -15.184 -19.309 24.248 1.00 94.69 401 ASP A C 1
ATOM 3160 O O . ASP A 1 401 ? -15.311 -18.375 25.047 1.00 94.69 401 ASP A O 1
ATOM 3164 N N . ARG A 1 402 ? -15.369 -20.577 24.624 1.00 95.56 402 ARG A N 1
ATOM 3165 C CA . ARG A 1 402 ? -15.762 -20.946 25.988 1.00 95.56 402 ARG A CA 1
ATOM 3166 C C . ARG A 1 402 ? -14.791 -20.402 27.038 1.00 95.56 402 ARG A C 1
ATOM 3168 O O . ARG A 1 402 ? -15.242 -19.892 28.061 1.00 95.56 402 ARG A O 1
ATOM 3175 N N . ASP A 1 403 ? -13.493 -20.489 26.777 1.00 95.44 403 ASP A N 1
ATOM 3176 C CA . ASP A 1 403 ? -12.460 -20.063 27.719 1.00 95.44 403 ASP A CA 1
ATOM 3177 C C . ASP A 1 403 ? -12.432 -18.535 27.840 1.00 95.44 403 ASP A C 1
ATOM 3179 O O . ASP A 1 403 ? -12.394 -17.996 28.947 1.00 95.44 403 ASP A O 1
ATOM 3183 N N . SER A 1 404 ? -12.569 -17.822 26.720 1.00 94.06 404 SER A N 1
ATOM 3184 C CA . SER A 1 404 ? -12.684 -16.362 26.683 1.00 94.06 404 SER A CA 1
ATOM 3185 C C . SER A 1 404 ? -13.933 -15.864 27.413 1.00 94.06 404 SER A C 1
ATOM 3187 O O . SER A 1 404 ? -13.859 -14.864 28.125 1.00 94.06 404 SER A O 1
ATOM 3189 N N . LEU A 1 405 ? -15.068 -16.566 27.301 1.00 94.69 405 LEU A N 1
ATOM 3190 C CA . LEU A 1 405 ? -16.281 -16.264 28.073 1.00 94.69 405 LEU A CA 1
ATOM 3191 C C . LEU A 1 405 ? -16.081 -16.511 29.570 1.00 94.69 405 LEU A C 1
ATOM 3193 O O . LEU A 1 405 ? -16.479 -15.680 30.385 1.00 94.69 405 LEU A O 1
ATOM 3197 N N . CYS A 1 406 ? -15.448 -17.622 29.954 1.00 95.12 406 CYS A N 1
ATOM 3198 C CA . CYS A 1 406 ? -15.122 -17.891 31.354 1.00 95.12 406 CYS A CA 1
ATOM 3199 C C . CYS A 1 406 ? -14.211 -16.801 31.936 1.00 95.12 406 CYS A C 1
ATOM 3201 O O . CYS A 1 406 ? -14.472 -16.314 33.038 1.00 95.12 406 CYS A O 1
ATOM 3203 N N . ASN A 1 407 ? -13.199 -16.371 31.179 1.00 93.75 407 ASN A N 1
ATOM 3204 C CA . ASN A 1 407 ? -12.306 -15.283 31.567 1.00 93.75 407 ASN A CA 1
ATOM 3205 C C . ASN A 1 407 ? -13.049 -13.948 31.679 1.00 93.75 407 ASN A C 1
ATOM 3207 O O . ASN A 1 407 ? -12.851 -13.228 32.656 1.00 93.75 407 ASN A O 1
ATOM 3211 N N . LEU A 1 408 ? -13.937 -13.632 30.730 1.00 94.81 408 LEU A N 1
ATOM 3212 C CA . LEU A 1 408 ? -14.775 -12.435 30.788 1.00 94.81 408 LEU A CA 1
ATOM 3213 C C . LEU A 1 408 ? -15.636 -12.432 32.055 1.00 94.81 408 LEU A C 1
ATOM 3215 O O . LEU A 1 408 ? -15.565 -11.484 32.829 1.00 94.81 408 LEU A O 1
ATOM 3219 N N . LEU A 1 409 ? -16.375 -13.513 32.321 1.00 95.38 409 LEU A N 1
ATOM 3220 C CA . LEU A 1 409 ? -17.229 -13.635 33.507 1.00 95.38 409 LEU A CA 1
ATOM 3221 C C . LEU A 1 409 ? -16.430 -13.551 34.812 1.00 95.38 409 LEU A C 1
ATOM 3223 O O . LEU A 1 409 ? -16.879 -12.921 35.773 1.00 95.38 409 LEU A O 1
ATOM 3227 N N . HIS A 1 410 ? -15.239 -14.154 34.857 1.00 95.19 410 HIS A N 1
ATOM 3228 C CA . HIS A 1 410 ? -14.353 -14.060 36.014 1.00 95.19 410 HIS A CA 1
ATOM 3229 C C . HIS A 1 410 ? -13.894 -12.615 36.252 1.00 95.19 410 HIS A C 1
ATOM 3231 O O . HIS A 1 410 ? -13.999 -12.104 37.368 1.00 95.19 410 HIS A O 1
ATOM 3237 N N . SER A 1 411 ? -13.459 -11.927 35.197 1.00 93.88 411 SER A N 1
ATOM 3238 C CA . SER A 1 411 ? -13.033 -10.531 35.275 1.00 93.88 411 SER A CA 1
ATOM 3239 C C . SER A 1 411 ? -14.196 -9.591 35.617 1.00 93.88 411 SER A C 1
ATOM 3241 O O . SER A 1 411 ? -14.021 -8.677 36.422 1.00 93.88 411 SER A O 1
ATOM 3243 N N . THR A 1 412 ? -15.406 -9.848 35.106 1.00 94.56 412 THR A N 1
ATOM 3244 C CA . THR A 1 412 ? -16.634 -9.118 35.469 1.00 94.56 412 THR A CA 1
ATOM 3245 C C . THR A 1 412 ? -16.978 -9.315 36.941 1.00 94.56 412 THR A C 1
ATOM 3247 O O . THR A 1 412 ? -17.263 -8.340 37.634 1.00 94.56 412 THR A O 1
ATOM 3250 N N . ARG A 1 413 ? -16.893 -10.548 37.461 1.00 96.19 413 ARG A N 1
ATOM 3251 C CA . ARG A 1 413 ? -17.087 -10.824 38.893 1.00 96.19 413 ARG A CA 1
ATOM 3252 C C . ARG A 1 413 ? -16.091 -10.037 39.743 1.00 96.19 413 ARG A C 1
ATOM 3254 O O . ARG A 1 413 ? -16.493 -9.425 40.728 1.00 96.19 413 ARG A O 1
ATOM 3261 N N . ASN A 1 414 ? -14.811 -10.039 39.379 1.00 93.38 414 ASN A N 1
ATOM 3262 C CA . ASN A 1 414 ? -13.782 -9.325 40.138 1.00 93.38 414 ASN A CA 1
ATOM 3263 C C . ASN A 1 414 ? -14.000 -7.805 40.094 1.00 93.38 414 ASN A C 1
ATOM 3265 O O . ASN A 1 414 ? -13.889 -7.147 41.127 1.00 93.38 414 ASN A O 1
ATOM 3269 N N . ALA A 1 415 ? -14.379 -7.255 38.936 1.00 91.44 415 ALA A N 1
ATOM 3270 C CA . ALA A 1 415 ? -14.765 -5.851 38.809 1.00 91.44 415 ALA A CA 1
ATOM 3271 C C . ALA A 1 415 ? -15.978 -5.513 39.691 1.00 91.44 415 ALA A C 1
ATOM 3273 O O . ALA A 1 415 ? -15.941 -4.524 40.413 1.00 91.44 415 ALA A O 1
ATOM 3274 N N . PHE A 1 416 ? -17.007 -6.367 39.721 1.00 93.25 416 PHE A N 1
ATOM 3275 C CA . PHE A 1 416 ? -18.167 -6.186 40.598 1.00 93.25 416 PHE A CA 1
ATOM 3276 C C . PHE A 1 416 ? -17.789 -6.193 42.086 1.00 93.25 416 PHE A C 1
ATOM 3278 O O . PHE A 1 416 ? -18.238 -5.334 42.840 1.00 93.25 416 PHE A O 1
ATOM 3285 N N . LEU A 1 417 ? -16.939 -7.133 42.517 1.00 93.00 417 LEU A N 1
ATOM 3286 C CA . LEU A 1 417 ? -16.467 -7.190 43.905 1.00 93.00 417 LEU A CA 1
ATOM 3287 C C . LEU A 1 417 ? -15.699 -5.919 44.290 1.00 93.00 417 LEU A C 1
ATOM 3289 O O . LEU A 1 417 ? -15.914 -5.386 45.377 1.00 93.00 417 LEU A O 1
ATOM 3293 N N . ARG A 1 418 ? -14.844 -5.411 43.391 1.00 89.88 418 ARG A N 1
ATOM 3294 C CA . ARG A 1 418 ? -14.134 -4.141 43.587 1.00 89.88 418 ARG A CA 1
ATOM 3295 C C . ARG A 1 418 ? -15.095 -2.958 43.640 1.00 89.88 418 ARG A C 1
ATOM 3297 O O . ARG A 1 418 ? -15.016 -2.179 44.577 1.00 89.88 418 ARG A O 1
ATOM 3304 N N . TYR A 1 419 ? -16.034 -2.872 42.701 1.00 89.44 419 TYR A N 1
ATOM 3305 C CA . TYR A 1 419 ? -17.073 -1.841 42.664 1.00 89.44 419 TYR A CA 1
ATOM 3306 C C . TYR A 1 419 ? -17.864 -1.772 43.976 1.00 89.44 419 TYR A C 1
ATOM 3308 O O . TYR A 1 419 ? -17.966 -0.709 44.586 1.00 89.44 419 TYR A O 1
ATOM 3316 N N . ALA A 1 420 ? -18.366 -2.920 44.442 1.00 90.00 420 ALA A N 1
ATOM 3317 C CA . ALA A 1 420 ? -19.120 -3.016 45.687 1.00 90.00 420 ALA A CA 1
ATOM 3318 C C . ALA A 1 420 ? -18.277 -2.603 46.903 1.00 90.00 420 ALA A C 1
ATOM 3320 O O . ALA A 1 420 ? -18.774 -1.895 47.776 1.00 90.00 420 ALA A O 1
ATOM 3321 N N . ALA A 1 421 ? -17.000 -2.997 46.944 1.00 88.25 421 ALA A N 1
ATOM 3322 C CA . ALA A 1 421 ? -16.081 -2.579 47.998 1.00 88.25 421 ALA A CA 1
ATOM 3323 C C . ALA A 1 421 ? -15.817 -1.064 47.971 1.00 88.25 421 ALA A C 1
ATOM 3325 O O . ALA A 1 421 ? -15.826 -0.437 49.023 1.00 88.25 421 ALA A O 1
ATOM 3326 N N . THR A 1 422 ? -15.634 -0.464 46.789 1.00 86.00 422 THR A N 1
ATOM 3327 C CA . THR A 1 422 ? -15.376 0.979 46.650 1.00 86.00 422 THR A CA 1
ATOM 3328 C C . THR A 1 422 ? -16.567 1.840 47.067 1.00 86.00 422 THR A C 1
ATOM 3330 O O . THR A 1 422 ? -16.352 2.947 47.534 1.00 86.00 422 THR A O 1
ATOM 3333 N N . ILE A 1 423 ? -17.805 1.362 46.904 1.00 85.56 423 ILE A N 1
ATOM 3334 C CA . ILE A 1 423 ? -19.013 2.105 47.314 1.00 85.56 423 ILE A CA 1
ATOM 3335 C C . ILE A 1 423 ? -19.331 1.922 48.804 1.00 85.56 423 ILE A C 1
ATOM 3337 O O . ILE A 1 423 ? -19.981 2.774 49.405 1.00 85.56 423 ILE A O 1
ATOM 3341 N N . ALA A 1 424 ? -18.925 0.798 49.398 1.00 81.62 424 ALA A N 1
ATOM 3342 C CA . ALA A 1 424 ? -19.160 0.517 50.814 1.00 81.62 424 ALA A CA 1
ATOM 3343 C C . ALA A 1 424 ? -18.187 1.251 51.760 1.00 81.62 424 ALA A C 1
ATOM 3345 O O . ALA A 1 424 ? -18.473 1.344 52.956 1.00 81.62 424 ALA A O 1
ATOM 3346 N N . CYS A 1 425 ? -17.048 1.720 51.241 1.00 64.88 425 CYS A N 1
ATOM 3347 C CA . CYS A 1 425 ? -16.068 2.562 51.933 1.00 64.88 425 CYS A CA 1
ATOM 3348 C C . CYS A 1 425 ? -16.348 4.043 51.676 1.00 64.88 425 CYS A C 1
ATOM 3350 O O . CYS A 1 425 ? -16.102 4.833 52.616 1.00 64.88 425 CYS A O 1
#

Mean predicted aligned error: 14.23 Å

Organism: Plasmodiophora brassicae (NCBI:txid37360)

Sequence (425 aa):
MECLWATSTCALILASDAALHDALARTMDGRVSEPLDDERWVMRPRPFTMRALVDDSNAAYAQGHPGAKPDAYRRIVCHIVLDDRQALFDDLYETMTGRGGDDVHAPSYVEFAARLYQILSDEPEADAHNARILVEFIRYLSRTRDLHHRIPAVMLSLPDDVRVREYAAVLRACVDEATRRWFLEQAQRLFPRETVARIRTALLDLVVPGDDARSVDDLIACQALDPLAAVRQANVFFRDLLARDLLDDAVRLNAALVRDASVDAGDDDRELMAWSALVKARSKIVDLQRFLSKRYDVGDALDRLQFGDTGANWEQMRASFFDIALRSTLAVVRFEGGWMRFVDADRDARLAPLRRKCLPDLVARLFAACELMGTADSNGACLDVCAAVSEDETRAYQAFDRDSLCNLLHSTRNAFLRYAATIAC

Secondary structure (DSSP, 8-state):
-HHHHHHHHHHHHHHHHHHHHHHHHHHSSS-PPPPS-TTS---------HHHHHHHHHHHHHHHSTTPPPPHHHHHHHHHHTT-HHHHHHHHHHHHHTTTSS----HHHHHHHHHHHHHH-S-TTT-TTTTHHHHHHHHHHHH-GGGGGGHHHHHHTS-HHHHHHHHHHHHHH-SSHHHHHHHHHHHHHHS-HHHHHHHHHHHHHHHS-SS----HHHHHHHHHH-HHHHHHHHHHHHHHHHHTT-HHHHHHHHHH----TT---THHHHHHHHHHHHHHHHHHHHHHHHHHHHHHHS-HHHHHHHSSSTHHHHHHHHHHHHHHHHHHHHHHHT-TT-TT--SSHHHHHHHHHHHHHHHHHHHHHHHHHHHHH--HHHHHHHHHHHHHHT-TTTTGGGG--HHHHHHHHHHHHHHHHHHHHHHH-

pLDDT: mean 80.89, std 14.23, range [41.69, 97.94]

Nearest PDB structures (foldseek):
  7tdz-assembly1_h  TM=6.134E-01  e=4.056E-09  Xenopus laevis
  3cqg-assembly1_A  TM=7.393E-01  e=5.078E-04  Homo sapiens
  6n1z-assembly2_D  TM=1.904E-01  e=2.014E+00  Homo sapiens
  8fbj-assembly1_A  TM=1.927E-01  e=2.097E+00  synthetic construct
  7lf6-assembly1_B  TM=1.262E-01  e=8.011E+00  Homo sapiens

InterPro domains:
  IPR007252 Nuclear pore protein 84/107 [PF04121] (260-414)
  IPR007252 Nuclear pore protein 84/107 [PTHR13003] (262-418)

Radius of gyration: 38.94 Å; Cα contacts (8 Å, |Δi|>4): 376; chains: 1; bounding box: 85×43×131 Å